Protein AF-A0A965PMF2-F1 (afdb_monomer)

Nearest PDB structures (foldseek):
  1psw-assembly1_A  TM=6.676E-01  e=1.270E-12  Escherichia coli
  4rap-assembly1_A  TM=6.540E-01  e=1.699E-08  Escherichia coli ETEC H10407
  2h1f-assembly1_A  TM=6.304E-01  e=5.209E-07  Escherichia coli O6
  3c4q-assembly2_B  TM=4.630E-01  e=3.870E-05  Corynebacterium glutamicum
  8fo1-assembly1_A  TM=3.474E-01  e=6.568E-03  Cryptococcus neoformans H99

Mean predicted aligned error: 16.76 Å

pLDDT: mean 76.86, std 22.53, range [20.44, 98.88]

Secondary structure (DSSP, 8-state):
--------TT-----SSS----------GGG--TT--SS--S-TTT--B--TTTTTTSEEEEE--S-HHHHHHHHHHHHHHHHHSSSEEEEEE-HHHHGGGTTSS-EEEESSPPHHHHHH-SEEEEHHHHHHS-BTTB-TTTSSS-HHHHHHHHTTS--SS----GGGSS------GGGGHHHHHTT--SPPSSEEEEE---SSTTTSPPHHHHHHHHHHHHHHSTT-EEEEEE--TT-------TTEEEEET--SSGGGGHHHHHTSS-EEEETTHHHHHHHHHT--EEEE-SSS-GGGT-TT-TTEEEE--GGG-TT-S---SSS--HHHHTTSTTPPSS---S-HHHHH--HHHHH-SSSSSS----S------SS----SEEE-TTS-EEEEEEEEETTEEEEEEEETT-PPP-HHHHHHHHHHHHHHHHHTT--B----S-----PPPPHHHHHHHHHHHHHHHHHS----HHHHHHHHHHHHHHHHHHHHHHHHT---HHHHHHHHHHHHHHHHHHHHHHHHHHTT-

Solvent-accessible surface area (backbone atoms only — not comparable to full-atom values): 31517 Å² total; per-residue (Å²): 136,85,82,85,78,89,84,65,97,76,71,70,71,84,64,87,61,95,72,84,85,84,67,72,84,81,68,67,72,91,79,69,58,90,86,71,86,66,80,99,63,93,59,70,88,56,62,36,74,41,38,79,64,63,19,52,78,36,34,31,38,34,38,44,64,68,57,67,33,59,56,40,45,44,31,8,52,50,40,43,43,46,77,65,33,61,30,50,36,39,38,34,16,40,71,94,54,42,70,66,50,55,90,53,79,50,47,75,40,58,54,75,81,54,76,69,54,55,69,71,40,52,14,32,45,59,46,45,44,46,56,74,28,57,55,95,80,38,51,41,32,75,44,91,54,41,35,55,60,43,50,33,38,71,28,60,56,23,58,98,90,41,76,67,62,58,81,42,49,28,28,54,52,72,78,55,86,70,33,50,49,64,41,47,74,69,71,61,52,84,70,74,78,52,30,34,35,40,44,59,59,25,101,44,51,41,42,20,48,53,65,69,60,48,54,51,29,53,52,52,44,42,63,78,36,76,74,39,25,44,33,36,34,43,77,57,99,89,61,86,81,87,68,98,49,98,48,51,43,85,41,56,69,64,67,95,47,76,60,47,45,47,58,60,44,57,70,22,73,32,34,38,25,22,66,31,43,64,48,38,46,25,50,16,55,72,20,36,28,43,32,41,28,28,33,49,56,60,53,38,76,44,71,52,34,94,49,56,46,68,42,68,35,46,86,46,20,91,62,49,58,60,67,60,88,84,56,68,61,64,81,65,51,65,72,22,78,75,50,65,87,75,86,67,60,50,29,60,14,31,66,60,53,48,46,62,64,73,63,57,84,80,84,88,74,91,80,80,76,75,96,67,96,73,85,82,83,90,67,91,70,71,67,51,60,45,73,44,98,87,68,48,48,28,37,46,46,80,41,84,46,101,82,43,35,34,77,46,78,44,38,76,86,74,52,86,78,61,58,84,86,40,44,71,67,52,48,52,53,55,50,55,38,46,71,72,73,40,56,68,53,89,84,60,96,74,82,82,72,88,71,80,70,48,74,68,51,48,53,49,52,52,51,51,49,50,51,51,62,68,61,58,73,74,80,54,70,64,60,58,47,51,53,50,51,53,53,50,53,52,52,51,51,52,52,51,44,61,70,72,69,75,67,57,69,70,58,55,50,53,49,53,55,50,50,68,57,49,49,60,55,54,51,52,59,52,53,66,65,56,75,77,116

Sequence (533 aa):
MKLWTNKTPGTHKIDDNHCWPLVTYVLPDELTGHPFNQDFFPCPHKIKPYYPGRSTGGITAVYRSGALGDAIMATGIVRYLVEKSGGTVDVYAPARNLTLYGGLGARLIPLPAVAEAWEAYDAHVPLDDLFSGKVMGSELGTGPGCFWDRIYKWMGAETDEVKVDPIYKRPTLTVIATDLDELKKQNKWPIPEPYFVYHVNASGPTRSYPVEQGKAAVLALLEEFPTHHAVIVGASPSVDFRLEHKRVVDLFNCTGQFRSLLPVLQGADFVVCPDSAVLHASAGLGTATVSIWGSYAPTDRCQYYPLSFPCYEPSVCPHAPCHPQMGLPQAKCKDAANRTKGTQLNCNAIRAVTAEMIVARDDCGAGQGSDGGAEGVSDLTLPTKIMLRNGRKVECAVEPSDTGYQLRFQAEDGKTLNLNEHAENLLAVCHHLNMVGKKVAIETYHSITPIPMTRAEQARHRSDLNKALLATKPTPWWVRLVMKLAVWAAVIGIIADAIIGDTPWYKAVAYIATILIIVPFLVLEMQEKDGGK

Foldseek 3Di:
DDDDDDDDPPPDPPPPDPADDPCDADDPCVQDDPPPPDDDDRCPVLAAAAAAAQAQQHEEEEEDEDDLQLLQQCQLVLLCCQVGNNYAYEYEYAPLSQCQNPPSRHHYDYDDDDPVRSNRGSHYHHSVCQQQHCDVNNCLNQDDFANVQSSCVSNNVDDPPHDDDLSSSAGAGDQDPCLQVLCVVVVNPDQDPDEEEEEQQASFQQFGQDLVQSLVLQVLQCVLVVRYAYEYEYEDPPDDNDHDDPRYRYCYNPDPGPSNCLVVLLNYQEYEETSHNSVRSNLNSVHQYEYFGALADCRHRCVSSPRYHYDWQCVQAPCPNVRDPDADPQVRLVRGNQHDPDDDRYGPRSNPRHSCNSSPQDDRPDPDDDPDDDPDDPDPDDPLWDQAPVRWIWGWDWDADPVFIEIDIATPVRDDDDCVSRVVVVVVVCVVCVSVVGDYDPDDPDDPDPDPQDPVRVVVVVVVVVVVVVVPDPDPVVVVVVVVVVVVVVVVVVVVVVVVPPDPVVVVVVVVVVCVVVVVVVVVVVVVVVVPD

Structure (mmCIF, N/CA/C/O backbone):
data_AF-A0A965PMF2-F1
#
_entry.id   AF-A0A965PMF2-F1
#
loop_
_atom_site.group_PDB
_atom_site.id
_atom_site.type_symbol
_atom_site.label_atom_id
_atom_site.label_alt_id
_atom_site.label_comp_id
_atom_site.label_asym_id
_atom_site.label_entity_id
_atom_site.label_seq_id
_atom_site.pdbx_PDB_ins_code
_atom_site.Cartn_x
_atom_site.Cartn_y
_atom_site.Cartn_z
_atom_site.occupancy
_atom_site.B_iso_or_equiv
_atom_site.auth_seq_id
_atom_site.auth_comp_id
_atom_site.auth_asym_id
_atom_site.auth_atom_id
_atom_site.pdbx_PDB_model_num
ATOM 1 N N . MET A 1 1 ? 20.890 28.843 -15.896 1.00 25.38 1 MET A N 1
ATOM 2 C CA . MET A 1 1 ? 19.649 28.091 -15.611 1.00 25.38 1 MET A CA 1
ATOM 3 C C . MET A 1 1 ? 18.554 29.095 -15.276 1.00 25.38 1 MET A C 1
ATOM 5 O O . MET A 1 1 ? 18.656 29.739 -14.242 1.00 25.38 1 MET A O 1
ATOM 9 N N . LYS A 1 2 ? 17.575 29.323 -16.161 1.00 20.44 2 LYS A N 1
ATOM 10 C CA . LYS A 1 2 ? 16.395 30.138 -15.827 1.00 20.44 2 LYS A CA 1
ATOM 11 C C . LYS A 1 2 ? 15.321 29.192 -15.293 1.00 20.44 2 LYS A C 1
ATOM 13 O O . LYS A 1 2 ? 14.798 28.391 -16.054 1.00 20.44 2 LYS A O 1
ATOM 18 N N . LEU A 1 3 ? 15.036 29.268 -13.995 1.00 23.16 3 LEU A N 1
ATOM 19 C CA . LEU A 1 3 ? 13.842 28.656 -13.412 1.00 23.16 3 LEU A CA 1
ATOM 20 C C . LEU A 1 3 ? 12.630 29.454 -13.897 1.00 23.16 3 LEU A C 1
ATOM 22 O O . LEU A 1 3 ? 12.543 30.660 -13.658 1.00 23.16 3 LEU A O 1
ATOM 26 N N . TRP A 1 4 ? 11.735 28.798 -14.627 1.00 24.92 4 TRP A N 1
ATOM 27 C CA . TRP A 1 4 ? 10.509 29.420 -15.110 1.00 24.92 4 TRP A CA 1
ATOM 28 C C . TRP A 1 4 ? 9.508 29.541 -13.955 1.00 24.92 4 TRP A C 1
ATOM 30 O O . TRP A 1 4 ? 9.276 28.585 -13.220 1.00 24.92 4 TRP A O 1
ATOM 40 N N . THR A 1 5 ? 8.940 30.731 -13.769 1.00 29.98 5 THR A N 1
ATOM 41 C CA . THR A 1 5 ? 7.885 31.006 -12.783 1.00 29.98 5 THR A CA 1
ATOM 42 C C . THR A 1 5 ? 6.568 31.159 -13.535 1.00 29.98 5 THR A C 1
ATOM 44 O O . THR A 1 5 ? 6.423 32.083 -14.334 1.00 29.98 5 THR A O 1
ATOM 47 N N . ASN A 1 6 ? 5.625 30.244 -13.299 1.00 30.55 6 ASN A N 1
ATOM 48 C CA . ASN A 1 6 ? 4.298 30.258 -13.916 1.00 30.55 6 ASN A CA 1
ATOM 49 C C . ASN A 1 6 ? 3.517 31.519 -13.479 1.00 30.55 6 ASN A C 1
ATOM 51 O O . ASN A 1 6 ? 3.445 31.819 -12.287 1.00 30.55 6 ASN A O 1
ATOM 55 N N . LYS A 1 7 ? 2.959 32.268 -14.443 1.00 28.98 7 LYS A N 1
ATOM 56 C CA . LYS A 1 7 ? 2.196 33.518 -14.238 1.00 28.98 7 LYS A CA 1
ATOM 57 C C . LYS A 1 7 ? 0.720 33.404 -14.655 1.00 28.98 7 LYS A C 1
ATOM 59 O O . LYS A 1 7 ? 0.125 34.395 -15.072 1.00 28.98 7 LYS A O 1
ATOM 64 N N . THR A 1 8 ? 0.110 32.226 -14.540 1.00 29.25 8 THR A N 1
ATOM 65 C CA . THR A 1 8 ? -1.311 32.048 -14.884 1.00 29.25 8 THR A CA 1
ATOM 66 C C . THR A 1 8 ? -2.223 32.356 -13.683 1.00 29.25 8 THR A C 1
ATOM 68 O O . THR A 1 8 ? -2.057 31.748 -12.621 1.00 29.25 8 THR A O 1
ATOM 71 N N . PRO A 1 9 ? -3.215 33.261 -13.804 1.00 30.72 9 PRO A N 1
ATOM 72 C CA . PRO A 1 9 ? -4.233 33.470 -12.779 1.00 30.72 9 PRO A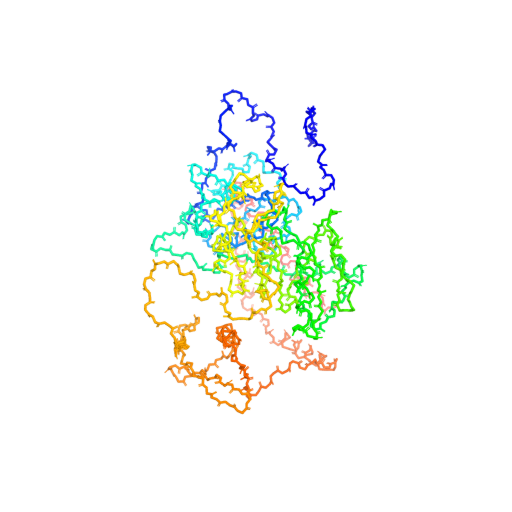 CA 1
ATOM 73 C C . PRO A 1 9 ? -5.228 32.302 -12.828 1.00 30.72 9 PRO A C 1
ATOM 75 O O . PRO A 1 9 ? -6.190 32.322 -13.587 1.00 30.72 9 PRO A O 1
ATOM 78 N N . GLY A 1 10 ? -4.961 31.242 -12.066 1.00 31.39 10 GLY A N 1
ATOM 79 C CA . GLY A 1 10 ? -5.824 30.055 -12.033 1.00 31.39 10 GLY A CA 1
ATOM 80 C C . GLY A 1 10 ? -5.161 28.791 -11.493 1.00 31.39 10 GLY A C 1
ATOM 81 O O . GLY A 1 10 ? -5.856 27.892 -11.028 1.00 31.39 10 GLY A O 1
ATOM 82 N N . THR A 1 11 ? -3.828 28.727 -11.450 1.00 30.61 11 THR A N 1
ATOM 83 C CA . THR A 1 11 ? -3.147 27.763 -10.581 1.00 30.61 11 THR A CA 1
ATOM 84 C C . THR A 1 11 ? -3.356 28.210 -9.146 1.00 30.61 11 THR A C 1
ATOM 86 O O . THR A 1 11 ? -2.705 29.141 -8.665 1.00 30.61 11 THR A O 1
ATOM 89 N N . HIS A 1 12 ? -4.297 27.555 -8.468 1.00 26.09 12 HIS A N 1
ATOM 90 C CA . HIS A 1 12 ? -4.311 27.512 -7.016 1.00 26.09 12 HIS A CA 1
ATOM 91 C C . HIS A 1 12 ? -2.875 27.267 -6.548 1.00 26.09 12 HIS A C 1
ATOM 93 O O . HIS A 1 12 ? -2.172 26.441 -7.139 1.00 26.09 12 HIS A O 1
ATOM 99 N N . LYS A 1 13 ? -2.434 28.046 -5.550 1.00 27.23 13 LYS A N 1
ATOM 100 C CA . LYS A 1 13 ? -1.220 27.783 -4.770 1.00 27.23 13 LYS A CA 1
ATOM 101 C C . LYS A 1 13 ? -0.963 26.279 -4.749 1.00 27.23 13 LYS A C 1
ATOM 103 O O . LYS A 1 13 ? -1.882 25.534 -4.413 1.00 27.23 13 LYS A O 1
ATOM 108 N N . ILE A 1 14 ? 0.258 25.871 -5.095 1.00 33.06 14 ILE A N 1
ATOM 109 C CA . ILE A 1 14 ? 0.805 24.585 -4.660 1.00 33.06 14 ILE A CA 1
ATOM 110 C C . ILE A 1 14 ? 0.482 24.529 -3.170 1.00 33.06 14 ILE A C 1
ATOM 112 O O . ILE A 1 14 ? 0.984 25.349 -2.404 1.00 33.06 14 ILE A O 1
ATOM 116 N N . ASP A 1 15 ? -0.517 23.724 -2.829 1.00 30.36 15 ASP A N 1
ATOM 117 C CA . ASP A 1 15 ? -1.090 23.705 -1.500 1.00 30.36 15 ASP A CA 1
ATOM 118 C C . ASP A 1 15 ? 0.005 23.184 -0.576 1.00 30.36 15 ASP A C 1
ATOM 120 O O . ASP A 1 15 ? 0.466 22.051 -0.717 1.00 30.36 15 ASP A O 1
ATOM 124 N N . ASP A 1 16 ? 0.456 24.034 0.344 1.00 34.34 16 ASP A N 1
ATOM 125 C CA . ASP A 1 16 ? 1.359 23.637 1.420 1.00 34.34 16 ASP A CA 1
ATOM 126 C C . ASP A 1 16 ? 0.702 22.564 2.321 1.00 34.34 16 ASP A C 1
ATOM 128 O O . ASP A 1 16 ? 1.378 21.931 3.136 1.00 34.34 16 ASP A O 1
ATOM 132 N N . ASN A 1 17 ? -0.600 22.285 2.160 1.00 29.33 17 ASN A N 1
ATOM 133 C CA . ASN A 1 17 ? -1.272 21.181 2.828 1.00 29.33 17 ASN A CA 1
ATOM 134 C C . ASN A 1 17 ? -1.063 19.857 2.087 1.00 29.33 17 ASN A C 1
ATOM 136 O O . ASN A 1 17 ? -1.539 19.611 0.984 1.00 29.33 17 ASN A O 1
ATOM 140 N N . HIS A 1 18 ? -0.363 18.967 2.782 1.00 38.09 18 HIS A N 1
ATOM 141 C CA . HIS A 1 18 ? 0.142 17.663 2.373 1.00 38.09 18 HIS A CA 1
ATOM 142 C C . HIS A 1 18 ? -0.937 16.594 2.088 1.00 38.09 18 HIS A C 1
ATOM 144 O O . HIS A 1 18 ? -0.772 15.433 2.458 1.00 38.09 18 HIS A O 1
ATOM 150 N 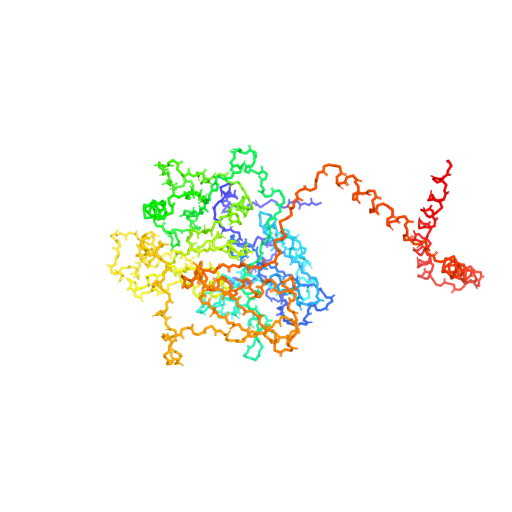N . CYS A 1 19 ? -2.057 16.924 1.453 1.00 29.80 19 CYS A N 1
ATOM 151 C CA . CYS A 1 19 ? -3.117 15.973 1.130 1.00 29.80 19 CYS A CA 1
ATOM 152 C C . CYS A 1 19 ? -3.778 16.385 -0.191 1.00 29.80 19 CYS A C 1
ATOM 154 O O . CYS A 1 19 ? -4.299 17.485 -0.267 1.00 29.80 19 CYS A O 1
ATOM 156 N N . TRP A 1 20 ? -3.807 15.462 -1.162 1.00 29.20 20 TRP A N 1
ATOM 157 C CA . TRP A 1 20 ? -4.475 15.484 -2.484 1.00 29.20 20 TRP A CA 1
ATOM 158 C C . TRP A 1 20 ? -3.566 15.648 -3.726 1.00 29.20 20 TRP A C 1
ATOM 160 O O . TRP A 1 20 ? -2.804 16.607 -3.826 1.00 29.20 20 TRP A O 1
ATOM 170 N N . PRO A 1 21 ? -3.632 14.712 -4.705 1.00 33.81 21 PRO A N 1
ATOM 171 C CA . PRO A 1 21 ? -2.846 14.768 -5.929 1.00 33.81 21 PRO A CA 1
ATOM 172 C C . PRO A 1 21 ? -3.662 15.408 -7.061 1.00 33.81 21 PRO A C 1
ATOM 174 O O . PRO A 1 21 ? -4.440 14.741 -7.734 1.00 33.81 21 PRO A O 1
ATOM 177 N N . LEU A 1 22 ? -3.440 16.692 -7.318 1.00 30.48 22 LEU A N 1
ATOM 178 C CA . LEU A 1 22 ? -3.628 17.265 -8.652 1.00 30.48 22 LEU A CA 1
ATOM 179 C C . LEU A 1 22 ? -2.273 17.790 -9.112 1.00 30.48 22 LEU A C 1
ATOM 181 O O . LEU A 1 22 ? -2.001 18.984 -9.100 1.00 30.48 22 LEU A O 1
ATOM 185 N N . VAL A 1 23 ? -1.393 16.857 -9.466 1.00 33.03 23 VAL A N 1
ATOM 186 C CA . VAL A 1 23 ? -0.224 17.168 -10.288 1.00 33.03 23 VAL A CA 1
ATOM 187 C C . VAL A 1 23 ? -0.360 16.333 -11.550 1.00 33.03 23 VAL A C 1
ATOM 189 O O . VAL A 1 23 ? 0.311 15.325 -11.738 1.00 33.03 23 VAL A O 1
ATOM 192 N N . THR A 1 24 ? -1.305 16.733 -12.398 1.00 33.06 24 THR A N 1
ATOM 193 C CA . THR A 1 24 ? -1.163 16.531 -13.837 1.00 33.06 24 THR A CA 1
ATOM 194 C C . THR A 1 24 ? 0.211 17.075 -14.217 1.00 33.06 24 THR A C 1
ATOM 196 O O . THR A 1 24 ? 0.598 18.150 -13.757 1.00 33.06 24 THR A O 1
ATOM 199 N N . TYR A 1 25 ? 0.969 16.300 -14.987 1.00 35.31 25 TYR A N 1
ATOM 200 C CA . TYR A 1 25 ? 2.242 16.693 -15.578 1.00 35.31 25 TYR A CA 1
ATOM 201 C C . TYR A 1 25 ? 2.225 18.176 -15.982 1.00 35.31 25 TYR A C 1
ATOM 203 O O . TYR A 1 25 ? 1.497 18.555 -16.896 1.00 35.31 25 TYR A O 1
ATOM 211 N N . VAL A 1 26 ? 2.996 19.028 -15.296 1.00 36.56 26 VAL A N 1
ATOM 212 C CA . VAL A 1 26 ? 3.224 20.394 -15.780 1.00 36.56 26 VAL A CA 1
ATOM 213 C C . VAL A 1 26 ? 4.217 20.270 -16.926 1.00 36.56 26 VAL A C 1
ATOM 215 O O . VAL A 1 26 ? 5.411 20.064 -16.709 1.00 36.56 26 VAL A O 1
ATOM 218 N N . LEU A 1 27 ? 3.692 20.320 -18.145 1.00 38.25 27 LEU A N 1
ATOM 219 C CA . LEU A 1 27 ? 4.481 20.518 -19.353 1.00 38.25 27 LEU A CA 1
ATOM 220 C C . LEU A 1 27 ? 4.807 22.011 -19.485 1.00 38.25 27 LEU A C 1
ATOM 222 O O . LEU A 1 27 ? 4.015 22.842 -19.038 1.00 38.25 27 LEU A O 1
ATOM 226 N N . PRO A 1 28 ? 5.932 22.372 -20.115 1.00 35.25 28 PRO A N 1
ATOM 227 C CA . PRO A 1 28 ? 6.140 23.729 -20.604 1.00 35.25 28 PRO A CA 1
ATOM 228 C C . PRO A 1 28 ? 5.024 24.109 -21.592 1.00 35.25 28 PRO A C 1
ATOM 230 O O . PRO A 1 28 ? 4.673 23.303 -22.458 1.00 35.25 28 PRO A O 1
ATOM 233 N N . ASP A 1 29 ? 4.506 25.339 -21.500 1.00 34.34 29 ASP A N 1
ATOM 234 C CA . ASP A 1 29 ? 3.430 25.885 -22.360 1.00 34.34 29 ASP A CA 1
ATOM 235 C C . ASP A 1 29 ? 3.741 25.786 -23.871 1.00 34.34 29 ASP A C 1
ATOM 237 O O . ASP A 1 29 ? 2.856 25.848 -24.723 1.00 34.34 29 ASP A O 1
ATOM 241 N N . GLU A 1 30 ? 5.011 25.579 -24.215 1.00 36.72 30 GLU A N 1
ATOM 242 C CA . GLU A 1 30 ? 5.537 25.381 -25.568 1.00 36.72 30 GLU A CA 1
ATOM 243 C C . GLU A 1 30 ? 4.974 24.128 -26.275 1.00 36.72 30 GLU A C 1
ATOM 245 O O . GLU A 1 30 ? 5.097 24.008 -27.493 1.00 36.72 30 GLU A O 1
ATOM 250 N N . LEU A 1 31 ? 4.346 23.202 -25.536 1.00 37.00 31 LEU A N 1
ATOM 251 C CA . LEU A 1 31 ? 3.749 21.964 -26.061 1.00 37.00 31 LEU A CA 1
ATOM 252 C C . LEU A 1 31 ? 2.210 21.970 -26.083 1.00 37.00 31 LEU A C 1
ATOM 254 O O . LEU A 1 31 ? 1.602 20.955 -26.425 1.00 37.00 31 LEU A O 1
ATOM 258 N N . THR A 1 32 ? 1.566 23.097 -25.768 1.00 38.09 32 THR A N 1
ATOM 259 C CA . THR A 1 32 ? 0.102 23.248 -25.814 1.00 38.09 32 THR A CA 1
ATOM 260 C C . THR A 1 32 ? -0.296 24.378 -26.761 1.00 38.09 32 THR A C 1
ATOM 262 O O . THR A 1 32 ? -0.434 25.532 -26.365 1.00 38.09 32 THR A O 1
ATOM 265 N N . GLY A 1 33 ? -0.497 24.041 -28.037 1.00 31.92 33 GLY A N 1
ATOM 266 C CA . GLY A 1 33 ? -1.056 24.931 -29.057 1.00 31.92 33 GLY A CA 1
ATOM 267 C C . GLY A 1 33 ? -2.020 24.186 -29.984 1.00 31.92 33 GLY A C 1
ATOM 268 O O . GLY A 1 33 ? -1.914 22.975 -30.162 1.00 31.92 33 GLY A O 1
ATOM 269 N N . HIS A 1 34 ? -2.992 24.889 -30.571 1.00 28.58 34 HIS A N 1
ATOM 270 C CA . HIS A 1 34 ? -3.931 24.312 -31.547 1.00 28.58 34 HIS A CA 1
ATOM 271 C C . HIS A 1 34 ? -3.142 23.641 -32.700 1.00 28.58 34 HIS A C 1
ATOM 273 O O . HIS A 1 34 ? -2.236 24.286 -33.233 1.00 28.58 34 HIS A O 1
ATOM 279 N N . PRO A 1 35 ? -3.439 22.379 -33.088 1.00 37.94 35 PRO A N 1
ATOM 280 C CA . PRO A 1 35 ? -4.741 21.712 -33.014 1.00 37.94 35 PRO A CA 1
ATOM 281 C C . PRO A 1 35 ? -4.932 20.685 -31.880 1.00 37.94 35 PRO A C 1
ATOM 283 O O . PRO A 1 35 ? -5.839 19.865 -31.971 1.00 37.94 35 PRO A O 1
ATOM 286 N N . PHE A 1 36 ? -4.154 20.722 -30.795 1.00 41.38 36 PHE A N 1
ATOM 287 C CA . PHE A 1 36 ? -4.206 19.703 -29.726 1.00 41.38 36 PHE A CA 1
ATOM 288 C C . PHE A 1 36 ? -5.341 19.876 -28.692 1.00 41.38 36 PHE A C 1
ATOM 290 O O . PHE A 1 36 ? -5.173 19.577 -27.515 1.00 41.38 36 PHE A O 1
ATOM 297 N N . ASN A 1 37 ? -6.519 20.336 -29.124 1.00 39.06 37 ASN A N 1
ATOM 298 C CA . ASN A 1 37 ? -7.695 20.538 -28.263 1.00 39.06 37 ASN A CA 1
ATOM 299 C C . ASN A 1 37 ? -8.608 19.302 -28.128 1.00 39.06 37 ASN A C 1
ATOM 301 O O . ASN A 1 37 ? -9.763 19.444 -27.729 1.00 39.06 37 ASN A O 1
ATOM 305 N N . GLN A 1 38 ? -8.130 18.097 -28.452 1.00 36.19 38 GLN A N 1
ATOM 306 C CA . GLN A 1 38 ? -8.878 16.850 -28.260 1.00 36.19 38 GLN A CA 1
ATOM 307 C C . GLN A 1 38 ? -7.915 15.723 -27.846 1.00 36.19 38 GLN A C 1
ATOM 309 O O . GLN A 1 38 ? -6.892 15.517 -28.490 1.00 36.19 38 GLN A O 1
ATOM 314 N N . ASP A 1 39 ? -8.272 15.041 -26.757 1.00 35.09 39 ASP A N 1
ATOM 315 C CA . ASP A 1 39 ? -7.674 13.829 -26.178 1.00 35.09 39 ASP A CA 1
ATOM 316 C C . ASP A 1 39 ? -6.274 13.943 -25.533 1.00 35.09 39 ASP A C 1
ATOM 318 O O . ASP A 1 39 ? -5.227 14.058 -26.165 1.00 35.09 39 ASP A O 1
ATOM 322 N N . PHE A 1 40 ? -6.289 13.876 -24.197 1.00 35.19 40 PHE A N 1
ATOM 323 C CA . PHE A 1 40 ? -5.156 13.962 -23.277 1.00 35.19 40 PHE A CA 1
ATOM 324 C C . PHE A 1 40 ? -4.104 12.865 -23.515 1.00 35.19 40 PHE A C 1
ATOM 326 O O . PHE A 1 40 ? -4.178 11.791 -22.928 1.00 35.19 40 PHE A O 1
ATOM 333 N N . PHE A 1 41 ? -3.078 13.173 -24.306 1.00 36.75 41 PHE A N 1
ATOM 334 C CA . PHE A 1 41 ? -1.753 12.552 -24.222 1.00 36.75 41 PHE A CA 1
ATOM 335 C C . PHE A 1 41 ? -0.687 13.579 -24.620 1.00 36.75 41 PHE A C 1
ATOM 337 O O . PHE A 1 41 ? -0.692 14.053 -25.758 1.00 36.75 41 PHE A O 1
ATOM 344 N N . PRO A 1 42 ? 0.278 13.909 -23.749 1.00 41.38 42 PRO A N 1
ATOM 345 C CA . PRO A 1 42 ? 1.395 14.744 -24.145 1.00 41.38 42 PRO A CA 1
ATOM 346 C C . PRO A 1 42 ? 2.564 13.865 -24.608 1.00 41.38 42 PRO A C 1
ATOM 348 O O . PRO A 1 42 ? 3.194 13.170 -23.821 1.00 41.38 42 PRO A O 1
ATOM 351 N N . CYS A 1 43 ? 2.842 13.899 -25.913 1.00 47.19 43 CYS A N 1
ATOM 352 C CA . CYS A 1 43 ? 3.841 13.093 -26.642 1.00 47.19 43 CYS A CA 1
ATOM 353 C C . CYS A 1 43 ? 3.578 11.573 -26.810 1.00 47.19 43 CYS A C 1
ATOM 355 O O . CYS A 1 43 ? 4.514 10.779 -26.688 1.00 47.19 43 CYS A O 1
ATOM 357 N N . PRO A 1 44 ? 2.379 11.130 -27.243 1.00 50.91 44 PRO A N 1
ATOM 358 C CA . PRO A 1 44 ? 2.137 9.716 -27.557 1.00 50.91 44 PRO A CA 1
ATOM 359 C C . PRO A 1 44 ? 3.067 9.174 -28.660 1.00 50.91 44 PRO A C 1
ATOM 361 O O . PRO A 1 44 ? 3.361 7.985 -28.684 1.00 50.91 44 PRO A O 1
ATOM 364 N N . HIS A 1 45 ? 3.604 10.038 -29.531 1.00 52.66 45 HIS A N 1
ATOM 365 C CA . HIS A 1 45 ? 4.547 9.648 -30.586 1.00 52.66 45 HIS A CA 1
ATOM 366 C C . HIS A 1 45 ? 5.972 9.333 -30.090 1.00 52.66 45 HIS A C 1
ATOM 368 O O . HIS A 1 45 ? 6.746 8.749 -30.844 1.00 52.66 45 HIS A O 1
ATOM 374 N N . LYS A 1 46 ? 6.341 9.718 -28.856 1.00 66.19 46 LYS A N 1
ATOM 375 C CA . LYS A 1 46 ? 7.686 9.463 -28.296 1.00 66.19 46 LYS A CA 1
ATOM 376 C C . LYS A 1 46 ? 7.722 8.300 -27.312 1.00 66.19 46 LYS A C 1
ATOM 378 O O . LYS A 1 46 ? 8.799 7.784 -27.023 1.00 66.19 46 LYS A O 1
ATOM 383 N N . ILE A 1 47 ? 6.562 7.865 -26.818 1.00 75.31 47 ILE A N 1
ATOM 384 C CA . ILE A 1 47 ? 6.481 6.701 -25.940 1.00 75.31 47 ILE A CA 1
ATOM 385 C C . ILE A 1 47 ? 6.911 5.477 -26.743 1.00 75.31 47 ILE A C 1
ATOM 387 O O . ILE A 1 47 ? 6.318 5.129 -27.761 1.00 75.31 47 ILE A O 1
ATOM 391 N N . LYS A 1 48 ? 7.954 4.811 -26.255 1.00 85.50 48 LYS A N 1
ATOM 392 C CA . LYS A 1 48 ? 8.432 3.519 -26.749 1.00 85.50 48 LYS A CA 1
ATOM 393 C C . LYS A 1 48 ? 7.942 2.444 -25.769 1.00 85.50 48 LYS A C 1
ATOM 395 O O . LYS A 1 48 ? 8.648 2.220 -24.791 1.00 85.50 48 LYS A O 1
ATOM 400 N N . PRO A 1 49 ? 6.764 1.809 -25.947 1.00 86.31 49 PRO A N 1
ATOM 401 C CA . PRO A 1 49 ? 6.222 0.888 -24.945 1.00 86.31 49 PRO A CA 1
ATOM 402 C C . PRO A 1 49 ? 7.191 -0.254 -24.662 1.00 86.31 49 PRO A C 1
ATOM 404 O O . PRO A 1 49 ? 7.778 -0.813 -25.597 1.00 86.31 49 PRO A O 1
ATOM 407 N N . TYR A 1 50 ? 7.371 -0.579 -23.385 1.00 89.56 50 TYR A N 1
ATOM 408 C CA . TYR A 1 50 ? 8.192 -1.712 -22.979 1.00 89.56 50 TYR A CA 1
ATOM 409 C C . TYR A 1 50 ? 7.620 -3.043 -23.487 1.00 89.56 50 TYR A C 1
ATOM 411 O O . TYR A 1 50 ? 6.410 -3.253 -23.465 1.00 89.56 50 TYR A O 1
ATOM 419 N N . TYR A 1 51 ? 8.521 -3.945 -23.876 1.00 89.69 51 TYR A N 1
ATOM 420 C CA . TYR A 1 51 ? 8.288 -5.385 -23.962 1.00 89.69 51 TYR A CA 1
ATOM 421 C C . TYR A 1 51 ? 9.585 -6.144 -23.644 1.00 89.69 51 TYR A C 1
ATOM 423 O O . TYR A 1 51 ? 10.666 -5.555 -23.787 1.00 89.69 51 TYR A O 1
ATOM 431 N N . PRO A 1 52 ? 9.527 -7.416 -23.194 1.00 92.81 52 PRO A N 1
ATOM 432 C CA . PRO A 1 52 ? 10.725 -8.201 -22.908 1.00 92.81 52 PRO A CA 1
ATOM 433 C C . PRO A 1 52 ? 11.726 -8.174 -24.071 1.00 92.81 52 PRO A C 1
ATOM 435 O O . PRO A 1 52 ? 11.379 -8.480 -25.208 1.00 92.81 52 PRO A O 1
ATOM 438 N N . GLY A 1 53 ? 12.969 -7.779 -23.788 1.00 90.75 53 GLY A N 1
ATOM 439 C CA . GLY A 1 53 ? 14.041 -7.659 -24.782 1.00 90.75 53 GLY A CA 1
ATOM 440 C C . GLY A 1 53 ? 14.210 -6.270 -25.412 1.00 90.75 53 GLY A C 1
ATOM 441 O O . GLY A 1 53 ? 15.275 -5.990 -25.955 1.00 90.75 53 GLY A O 1
ATOM 442 N N . ARG A 1 54 ? 13.226 -5.360 -25.305 1.00 89.50 54 ARG A N 1
ATOM 443 C CA . ARG A 1 54 ? 13.306 -4.024 -25.934 1.00 89.50 54 ARG A CA 1
ATOM 444 C C . ARG A 1 54 ? 14.482 -3.186 -25.431 1.00 89.50 54 ARG A C 1
ATOM 446 O O . ARG A 1 54 ? 15.102 -2.473 -26.210 1.00 89.50 54 ARG A O 1
ATOM 453 N N . SER A 1 55 ? 14.748 -3.235 -24.130 1.00 89.50 55 SER A N 1
ATOM 454 C CA . SER A 1 55 ? 15.753 -2.404 -23.457 1.00 89.50 55 SER A CA 1
ATOM 455 C C . SER A 1 55 ? 16.973 -3.204 -22.998 1.00 89.50 55 SER A C 1
ATOM 457 O O . SER A 1 55 ? 17.645 -2.795 -22.053 1.00 89.50 55 SER A O 1
ATOM 459 N N . THR A 1 56 ? 17.244 -4.372 -23.585 1.00 94.00 56 THR A N 1
ATOM 460 C CA . THR A 1 56 ? 18.417 -5.171 -23.209 1.00 94.00 56 THR A CA 1
ATOM 461 C C . THR A 1 56 ? 19.696 -4.412 -23.559 1.00 94.00 56 THR A C 1
ATOM 463 O O . THR A 1 56 ? 19.901 -4.030 -24.707 1.00 94.00 56 THR A O 1
ATOM 466 N N . GLY A 1 57 ? 20.541 -4.152 -22.557 1.00 91.94 57 GLY A N 1
ATOM 467 C CA . GLY A 1 57 ? 21.708 -3.270 -22.682 1.00 91.94 57 GLY A CA 1
ATOM 468 C C . GLY A 1 57 ? 21.385 -1.769 -22.754 1.00 91.94 57 GLY A C 1
ATOM 469 O O . GLY A 1 57 ? 22.310 -0.964 -22.825 1.00 91.94 57 GLY A O 1
ATOM 470 N N . GLY A 1 58 ? 20.104 -1.397 -22.715 1.00 95.00 58 GLY A N 1
ATOM 471 C CA . GLY A 1 58 ? 19.605 -0.026 -22.792 1.00 95.00 58 GLY A CA 1
ATOM 472 C C . GLY A 1 58 ? 19.023 0.486 -21.471 1.00 95.00 58 GLY A C 1
ATOM 473 O O . GLY A 1 58 ? 19.371 0.009 -20.383 1.00 95.00 58 GLY A O 1
ATOM 474 N N . ILE A 1 59 ? 18.119 1.464 -21.561 1.00 96.06 59 ILE A N 1
ATOM 475 C CA . ILE A 1 59 ? 17.474 2.101 -20.406 1.00 96.06 59 ILE A CA 1
ATOM 476 C C . ILE A 1 59 ? 15.947 2.109 -20.552 1.00 96.06 59 ILE A C 1
ATOM 478 O O . ILE A 1 59 ? 15.399 2.570 -21.557 1.00 96.06 59 ILE A O 1
ATOM 482 N N . THR A 1 60 ? 15.254 1.631 -19.515 1.00 96.81 60 THR A N 1
ATOM 483 C CA . THR A 1 60 ? 13.796 1.750 -19.372 1.00 96.81 60 THR A CA 1
ATOM 484 C C . THR A 1 60 ? 13.445 2.875 -18.407 1.00 96.81 60 THR A C 1
ATOM 486 O O . THR A 1 60 ? 13.910 2.868 -17.268 1.00 96.81 60 THR A O 1
ATOM 489 N N . ALA A 1 61 ? 12.568 3.789 -18.818 1.00 95.44 61 ALA A N 1
ATOM 490 C CA . ALA A 1 61 ? 11.993 4.793 -17.931 1.00 95.44 61 ALA A CA 1
ATOM 491 C C . ALA A 1 61 ? 10.604 4.392 -17.425 1.00 95.44 61 ALA A C 1
ATOM 493 O O . ALA A 1 61 ? 9.724 3.992 -18.189 1.00 95.44 61 ALA A O 1
ATOM 494 N N . VAL A 1 62 ? 10.396 4.546 -16.121 1.00 95.00 62 VAL A N 1
ATOM 495 C CA . VAL A 1 62 ? 9.130 4.324 -15.421 1.00 95.00 62 VAL A CA 1
ATOM 496 C C . VAL A 1 62 ? 8.627 5.661 -14.894 1.00 95.00 62 VAL A C 1
ATOM 498 O O . VAL A 1 62 ? 9.374 6.379 -14.236 1.00 95.00 62 VAL A O 1
ATOM 501 N N . TYR A 1 63 ? 7.358 5.988 -15.134 1.00 90.62 63 TYR A N 1
ATOM 502 C CA . TYR A 1 63 ? 6.773 7.277 -14.744 1.00 90.62 63 TYR A CA 1
ATOM 503 C C . TYR A 1 63 ? 5.639 7.079 -13.746 1.00 90.62 63 TYR A C 1
ATOM 505 O O . TYR A 1 63 ? 4.657 6.399 -14.051 1.00 90.62 63 TYR A O 1
ATOM 513 N N . ARG A 1 64 ? 5.774 7.664 -12.550 1.00 90.50 64 ARG A N 1
ATOM 514 C CA . ARG A 1 64 ? 4.794 7.520 -11.469 1.00 90.50 64 ARG A CA 1
ATOM 515 C C . ARG A 1 64 ? 4.677 8.782 -10.604 1.00 90.50 64 ARG A C 1
ATOM 517 O O . ARG A 1 64 ? 5.371 8.921 -9.599 1.00 90.50 64 ARG A O 1
ATOM 524 N N . SER A 1 65 ? 3.760 9.677 -10.967 1.00 80.75 65 SER A N 1
ATOM 525 C CA . SER A 1 65 ? 3.424 10.953 -10.312 1.00 80.75 65 SER A CA 1
ATOM 526 C C . SER A 1 65 ? 2.330 10.868 -9.243 1.00 80.75 65 SER A C 1
ATOM 528 O O . SER A 1 65 ? 2.287 11.719 -8.349 1.00 80.75 65 SER A O 1
ATOM 530 N N . GLY A 1 66 ? 1.437 9.877 -9.326 1.00 73.19 66 GLY A N 1
ATOM 531 C CA . GLY A 1 66 ? 0.177 9.935 -8.580 1.00 73.19 66 GLY A CA 1
ATOM 532 C C . GLY A 1 66 ? 0.232 9.496 -7.106 1.00 73.19 66 GLY A C 1
ATOM 533 O O . GLY A 1 66 ? 1.219 9.680 -6.389 1.00 73.19 66 GLY A O 1
ATOM 534 N N . ALA A 1 67 ? -0.889 8.950 -6.622 1.00 84.38 67 ALA A N 1
ATOM 535 C CA . ALA A 1 67 ? -1.113 8.619 -5.217 1.00 84.38 67 ALA A CA 1
ATOM 536 C C . ALA A 1 67 ? -0.057 7.663 -4.631 1.00 84.38 67 ALA A C 1
ATOM 538 O O . ALA A 1 67 ? 0.506 6.814 -5.324 1.00 84.38 67 ALA A O 1
ATOM 539 N N . LEU A 1 68 ? 0.166 7.792 -3.321 1.00 91.12 68 LEU A N 1
ATOM 540 C CA . LEU A 1 68 ? 1.172 7.045 -2.566 1.00 91.12 68 LEU A CA 1
ATOM 541 C C . LEU A 1 68 ? 0.967 5.524 -2.618 1.00 91.12 68 LEU A C 1
ATOM 543 O O . LEU A 1 68 ? 1.935 4.786 -2.759 1.00 91.12 68 LEU A O 1
ATOM 547 N N . GLY A 1 69 ? -0.287 5.063 -2.553 1.00 93.19 69 GLY A N 1
ATOM 548 C CA . GLY A 1 69 ? -0.609 3.638 -2.666 1.00 93.19 69 GLY A CA 1
ATOM 549 C C . GLY A 1 69 ? -0.139 3.046 -3.993 1.00 93.19 69 GLY A C 1
ATOM 550 O O . GLY A 1 69 ? 0.571 2.048 -4.002 1.00 93.19 69 GLY A O 1
ATOM 551 N N . ASP A 1 70 ? -0.435 3.719 -5.101 1.00 91.75 70 ASP A N 1
ATOM 552 C CA . ASP A 1 70 ? 0.012 3.302 -6.431 1.00 91.75 70 ASP A CA 1
ATOM 553 C C . ASP A 1 70 ? 1.538 3.371 -6.581 1.00 91.75 70 ASP A C 1
ATOM 555 O O . ASP A 1 70 ? 2.128 2.529 -7.248 1.00 91.75 70 ASP A O 1
ATOM 559 N N . ALA A 1 71 ? 2.201 4.354 -5.956 1.00 94.50 71 ALA A N 1
ATOM 560 C CA . ALA A 1 71 ? 3.663 4.430 -5.951 1.00 94.50 71 ALA A CA 1
ATOM 561 C C . ALA A 1 71 ? 4.295 3.230 -5.224 1.00 94.50 71 ALA A C 1
ATOM 563 O O . ALA A 1 71 ? 5.295 2.686 -5.679 1.00 94.50 71 ALA A O 1
ATOM 564 N N . ILE A 1 72 ? 3.682 2.771 -4.130 1.00 97.31 72 ILE A N 1
ATOM 565 C CA . ILE A 1 72 ? 4.107 1.549 -3.437 1.00 97.31 72 ILE A CA 1
ATOM 566 C C . ILE A 1 72 ? 3.817 0.323 -4.302 1.00 97.31 72 ILE A C 1
ATOM 568 O O . ILE A 1 72 ? 4.677 -0.537 -4.450 1.00 97.31 72 ILE A O 1
ATOM 572 N N . MET A 1 73 ? 2.649 0.246 -4.933 1.00 96.62 73 MET A N 1
ATOM 573 C CA . MET A 1 73 ? 2.309 -0.846 -5.847 1.00 96.62 73 MET A CA 1
ATOM 574 C C . MET A 1 73 ? 3.262 -0.954 -7.046 1.00 96.62 73 MET A C 1
ATOM 576 O O . MET A 1 73 ? 3.660 -2.056 -7.429 1.00 96.62 73 MET A O 1
ATOM 580 N N . ALA A 1 74 ? 3.694 0.187 -7.586 1.00 96.75 74 ALA A N 1
ATOM 581 C CA . ALA A 1 74 ? 4.657 0.272 -8.677 1.00 96.75 74 ALA A CA 1
ATOM 582 C C . ALA A 1 74 ? 6.011 -0.379 -8.349 1.00 96.75 74 ALA A C 1
ATOM 584 O O . ALA A 1 74 ? 6.701 -0.820 -9.266 1.00 96.75 74 ALA A O 1
ATOM 585 N N . THR A 1 75 ? 6.386 -0.499 -7.069 1.00 97.81 75 THR A N 1
ATOM 586 C CA . THR A 1 75 ? 7.650 -1.143 -6.665 1.00 97.81 75 THR A CA 1
ATOM 587 C C . THR A 1 75 ? 7.764 -2.590 -7.153 1.00 97.81 75 THR A C 1
ATOM 589 O O . THR A 1 75 ? 8.859 -3.009 -7.519 1.00 97.81 75 THR A O 1
ATOM 592 N N . GLY A 1 76 ? 6.650 -3.329 -7.254 1.00 97.50 76 GLY A N 1
ATOM 593 C CA . GLY A 1 76 ? 6.642 -4.687 -7.812 1.00 97.50 76 GLY A CA 1
ATOM 594 C C . GLY A 1 76 ? 7.024 -4.724 -9.296 1.00 97.50 76 GLY A C 1
ATOM 595 O O . GLY A 1 76 ? 7.830 -5.553 -9.715 1.00 97.50 76 GLY A O 1
ATOM 596 N N . ILE A 1 77 ? 6.520 -3.759 -10.074 1.00 97.75 77 ILE A N 1
ATOM 597 C CA . ILE A 1 77 ? 6.822 -3.614 -11.507 1.00 97.75 77 ILE A CA 1
ATOM 598 C C . ILE A 1 77 ? 8.260 -3.128 -11.708 1.00 97.75 77 ILE A C 1
ATOM 600 O O . ILE A 1 77 ? 8.980 -3.644 -12.559 1.00 97.75 77 ILE A O 1
ATOM 604 N N . VAL A 1 78 ? 8.713 -2.168 -10.896 1.00 98.06 78 VAL A N 1
ATOM 605 C CA . VAL A 1 78 ? 10.104 -1.688 -10.927 1.00 98.06 78 VAL A CA 1
ATOM 606 C C . VAL A 1 78 ? 11.070 -2.828 -10.617 1.00 98.06 78 VAL A C 1
ATOM 608 O O . VAL A 1 78 ? 12.045 -3.006 -11.342 1.00 98.06 78 VAL A O 1
ATOM 611 N N . ARG A 1 79 ? 10.775 -3.647 -9.600 1.00 97.94 79 ARG A N 1
ATOM 612 C CA . ARG A 1 79 ? 11.566 -4.836 -9.275 1.00 97.94 79 ARG A CA 1
ATOM 613 C C . ARG A 1 79 ? 11.646 -5.804 -10.455 1.00 97.94 79 ARG A C 1
ATOM 615 O O . ARG A 1 79 ? 12.740 -6.245 -10.792 1.00 97.94 79 ARG A O 1
ATOM 622 N N . TYR A 1 80 ? 10.518 -6.097 -11.108 1.00 98.19 80 TYR A N 1
ATOM 623 C CA . TYR A 1 80 ? 10.509 -6.925 -12.316 1.00 98.19 80 TYR A CA 1
ATOM 624 C C . TYR A 1 80 ? 11.439 -6.359 -13.392 1.00 98.19 80 TYR A C 1
ATOM 626 O O . TYR A 1 80 ? 12.276 -7.082 -13.924 1.00 98.19 80 TYR A O 1
ATOM 634 N N . LEU A 1 81 ? 11.332 -5.063 -13.693 1.00 98.12 81 LEU A N 1
ATOM 635 C CA . LEU A 1 81 ? 12.147 -4.426 -14.728 1.00 98.12 81 LEU A CA 1
ATOM 636 C C . LEU A 1 81 ? 13.638 -4.481 -14.391 1.00 98.12 81 LEU A C 1
ATOM 638 O O . LEU A 1 81 ? 14.438 -4.819 -15.262 1.00 98.12 81 LEU A O 1
ATOM 642 N N . VAL A 1 82 ? 14.014 -4.205 -13.142 1.00 97.62 82 VAL A N 1
ATOM 643 C CA . VAL A 1 82 ? 15.416 -4.273 -12.705 1.00 97.62 82 VAL A CA 1
ATOM 644 C C . VAL A 1 82 ? 15.960 -5.696 -12.826 1.00 97.62 82 VAL A C 1
ATOM 646 O O . VAL A 1 82 ? 17.067 -5.892 -13.318 1.00 97.62 82 VAL A O 1
ATOM 649 N N . GLU A 1 83 ? 15.183 -6.702 -12.424 1.00 97.12 83 GLU A N 1
ATOM 650 C CA . GLU A 1 83 ? 15.643 -8.094 -12.420 1.00 97.12 83 GLU A CA 1
ATOM 651 C C . GLU A 1 83 ? 15.551 -8.786 -13.794 1.00 97.12 83 GLU A C 1
ATOM 653 O O . GLU A 1 83 ? 16.252 -9.775 -14.018 1.00 97.12 83 GLU A O 1
ATOM 658 N N . LYS A 1 84 ? 14.678 -8.326 -14.706 1.00 96.75 84 LYS A N 1
ATOM 659 C CA . LYS A 1 84 ? 14.324 -9.062 -15.940 1.00 96.75 84 LYS A CA 1
ATOM 660 C C . LYS A 1 84 ? 14.548 -8.317 -17.252 1.00 96.75 84 LYS A C 1
ATOM 662 O O . LYS A 1 84 ? 14.648 -8.982 -18.278 1.00 96.75 84 LYS A O 1
ATOM 667 N N . SER A 1 85 ? 14.634 -6.985 -17.270 1.00 93.31 85 SER A N 1
ATOM 668 C CA . SER A 1 85 ? 14.738 -6.239 -18.542 1.00 93.31 85 SER A CA 1
ATOM 669 C C . SER A 1 85 ? 16.089 -6.404 -19.255 1.00 93.31 85 SER A C 1
ATOM 671 O O . SER A 1 85 ? 16.185 -6.197 -20.468 1.00 93.31 85 SER A O 1
ATOM 673 N N . GLY A 1 86 ? 17.143 -6.760 -18.511 1.00 91.38 86 GLY A N 1
ATOM 674 C CA . GLY A 1 86 ? 18.517 -6.825 -19.018 1.00 91.38 86 GLY A CA 1
ATOM 675 C C . GLY A 1 86 ? 19.145 -5.455 -19.307 1.00 91.38 86 GLY A C 1
ATOM 676 O O . GLY A 1 86 ? 20.191 -5.399 -19.950 1.00 91.38 86 GLY A O 1
ATOM 677 N N . GLY A 1 87 ? 18.510 -4.362 -18.876 1.00 94.69 87 GLY A N 1
ATOM 678 C CA . GLY A 1 87 ? 19.008 -2.991 -18.983 1.00 94.69 87 GLY A CA 1
ATOM 679 C C . GLY A 1 87 ? 19.001 -2.277 -17.633 1.00 94.69 87 GLY A C 1
ATOM 680 O O . GLY A 1 87 ? 18.802 -2.889 -16.584 1.00 94.69 87 GLY A O 1
ATOM 681 N N . THR A 1 88 ? 19.211 -0.965 -17.661 1.00 97.12 88 THR A N 1
ATOM 682 C CA . THR A 1 88 ? 19.047 -0.112 -16.475 1.00 97.12 88 THR A CA 1
ATOM 683 C C . THR A 1 88 ? 17.627 0.448 -16.401 1.00 97.12 88 THR A C 1
ATOM 685 O O . THR A 1 88 ? 16.928 0.544 -17.413 1.00 97.12 88 THR A O 1
ATOM 688 N N . VAL A 1 89 ? 17.181 0.797 -15.194 1.00 97.88 89 VAL A N 1
ATOM 689 C CA . VAL A 1 89 ? 15.834 1.327 -14.951 1.00 97.88 89 VAL A CA 1
ATOM 690 C C . VAL A 1 89 ? 15.935 2.685 -14.277 1.00 97.88 89 VAL A C 1
ATOM 692 O O . VAL A 1 89 ? 16.548 2.807 -13.215 1.00 97.88 89 VAL A O 1
ATOM 695 N N . ASP A 1 90 ? 15.281 3.677 -14.871 1.00 97.25 90 ASP A N 1
ATOM 696 C CA . ASP A 1 90 ? 15.090 5.006 -14.305 1.00 97.25 90 ASP A CA 1
ATOM 697 C C . ASP A 1 90 ? 13.644 5.162 -13.838 1.00 97.25 90 ASP A C 1
ATOM 699 O O . ASP A 1 90 ? 12.708 4.918 -14.597 1.00 97.25 90 ASP A O 1
ATOM 703 N N . VAL A 1 91 ? 13.444 5.599 -12.597 1.00 96.44 91 VAL A N 1
ATOM 704 C CA . VAL A 1 91 ? 12.116 5.881 -12.045 1.00 96.44 91 VAL A CA 1
ATOM 705 C C . VAL A 1 91 ? 11.950 7.380 -11.866 1.00 96.44 91 VAL A C 1
ATOM 707 O O . VAL A 1 91 ? 12.616 7.996 -11.033 1.00 96.44 91 VAL A O 1
ATOM 710 N N . TYR A 1 92 ? 11.006 7.940 -12.613 1.00 93.06 92 TYR A N 1
ATOM 711 C CA . TYR A 1 92 ? 10.517 9.297 -12.456 1.00 93.06 92 TYR A CA 1
ATOM 712 C C . TYR A 1 92 ? 9.350 9.339 -11.473 1.00 93.06 92 TYR A C 1
ATOM 714 O O . TYR A 1 92 ? 8.269 8.819 -11.757 1.00 93.06 92 TYR A O 1
ATOM 722 N N . ALA A 1 93 ? 9.545 9.996 -10.329 1.00 90.25 93 ALA A N 1
ATOM 723 C CA . ALA A 1 93 ? 8.503 10.170 -9.316 1.00 90.25 93 ALA A CA 1
ATOM 724 C C . ALA A 1 93 ? 8.584 11.549 -8.629 1.00 90.25 93 ALA A C 1
ATOM 726 O O . ALA A 1 93 ? 9.609 12.227 -8.717 1.00 90.25 93 ALA A O 1
ATOM 727 N N . PRO A 1 94 ? 7.534 12.008 -7.919 1.00 87.81 94 PRO A N 1
ATOM 728 C CA . PRO A 1 94 ? 7.610 13.214 -7.107 1.00 87.81 94 PRO A CA 1
ATOM 729 C C . PRO A 1 94 ? 8.705 13.055 -6.055 1.00 87.81 94 PRO A C 1
ATOM 731 O O . PRO A 1 94 ? 8.847 11.971 -5.489 1.00 87.81 94 PRO A O 1
ATOM 734 N N . ALA A 1 95 ? 9.424 14.132 -5.732 1.00 86.56 95 ALA A N 1
ATOM 735 C CA . ALA A 1 95 ? 10.553 14.085 -4.796 1.00 86.56 95 ALA A CA 1
ATOM 736 C C . ALA A 1 95 ? 10.211 13.376 -3.468 1.00 86.56 95 ALA A C 1
ATOM 738 O O . ALA A 1 95 ? 10.979 12.543 -2.992 1.00 86.56 95 ALA A O 1
ATOM 739 N N . ARG A 1 96 ? 9.006 13.621 -2.932 1.00 84.31 96 ARG A N 1
ATOM 740 C CA . ARG A 1 96 ? 8.481 12.979 -1.711 1.00 84.31 96 ARG A CA 1
ATOM 741 C C . ARG A 1 96 ? 8.342 11.449 -1.786 1.00 84.31 96 ARG A C 1
ATOM 743 O O . ARG A 1 96 ? 8.332 10.798 -0.751 1.00 84.31 96 ARG A O 1
ATOM 750 N N . ASN A 1 97 ? 8.215 10.883 -2.987 1.00 90.19 97 ASN A N 1
ATOM 751 C CA . ASN A 1 97 ? 7.995 9.454 -3.217 1.00 90.19 97 ASN A CA 1
ATOM 752 C C . ASN A 1 97 ? 9.271 8.727 -3.668 1.00 90.19 97 ASN A C 1
ATOM 754 O O . ASN A 1 97 ? 9.278 7.500 -3.661 1.00 90.19 97 ASN A O 1
ATOM 758 N N . LEU A 1 98 ? 10.336 9.438 -4.068 1.00 89.75 98 LEU A N 1
ATOM 759 C CA . LEU A 1 98 ? 11.559 8.810 -4.595 1.00 89.75 98 LEU A CA 1
ATOM 760 C C . LEU A 1 98 ? 12.122 7.777 -3.623 1.00 89.75 98 LEU A C 1
ATOM 762 O O . LEU A 1 98 ? 12.471 6.668 -4.013 1.00 89.75 98 LEU A O 1
ATOM 766 N N . THR A 1 99 ? 12.133 8.114 -2.337 1.00 90.81 99 THR A N 1
ATOM 767 C CA . THR A 1 99 ? 12.686 7.252 -1.296 1.00 90.81 99 THR A CA 1
ATOM 768 C C . THR A 1 99 ? 11.957 5.911 -1.173 1.00 90.81 99 THR A C 1
ATOM 770 O O . THR A 1 99 ? 12.556 4.970 -0.667 1.00 90.81 99 THR A O 1
ATOM 773 N N . LEU A 1 100 ? 10.717 5.757 -1.660 1.00 92.88 100 LEU A N 1
ATOM 774 C CA . LEU A 1 100 ? 9.988 4.475 -1.660 1.00 92.88 100 LEU A CA 1
ATOM 775 C C . LEU A 1 100 ? 10.651 3.413 -2.543 1.00 92.88 100 LEU A C 1
ATOM 777 O O . LEU A 1 100 ? 10.551 2.229 -2.250 1.00 92.88 100 LEU A O 1
ATOM 781 N N . TYR A 1 101 ? 11.343 3.844 -3.597 1.00 94.06 101 TYR A N 1
ATOM 782 C CA . TYR A 1 101 ? 12.031 2.970 -4.547 1.00 94.06 101 TYR A CA 1
ATOM 783 C C . TYR A 1 101 ? 13.495 2.712 -4.161 1.00 94.06 101 TYR A C 1
ATOM 785 O O . TYR A 1 101 ? 14.225 2.029 -4.883 1.00 94.06 101 TYR A O 1
ATOM 793 N N . GLY A 1 102 ? 13.947 3.276 -3.036 1.00 88.31 102 GLY A N 1
ATOM 794 C CA . GLY A 1 102 ? 15.294 3.062 -2.521 1.00 88.31 102 GLY A CA 1
ATOM 795 C C . GLY A 1 102 ? 15.565 1.575 -2.285 1.00 88.31 102 GLY A C 1
ATOM 796 O O . GLY A 1 102 ? 14.744 0.877 -1.698 1.00 88.31 102 GLY A O 1
ATOM 797 N N . GLY A 1 103 ? 16.718 1.096 -2.751 1.00 86.50 103 GLY A N 1
ATOM 798 C CA . GLY A 1 103 ? 17.128 -0.306 -2.608 1.00 86.50 103 GLY A CA 1
ATOM 799 C C . GLY A 1 103 ? 16.641 -1.250 -3.713 1.00 86.50 103 GLY A C 1
ATOM 800 O O . GLY A 1 103 ? 17.120 -2.375 -3.771 1.00 86.50 103 GLY A O 1
ATOM 801 N N . LEU A 1 104 ? 15.774 -0.806 -4.635 1.00 92.06 104 LEU A N 1
ATOM 802 C CA . LEU A 1 104 ? 15.286 -1.649 -5.740 1.00 92.06 104 LEU A CA 1
ATOM 803 C C . LEU A 1 104 ? 16.275 -1.804 -6.906 1.00 92.06 104 LEU A C 1
ATOM 805 O O . LEU A 1 104 ? 15.986 -2.546 -7.834 1.00 92.06 104 LEU A O 1
ATOM 809 N N . GLY A 1 105 ? 17.406 -1.092 -6.901 1.00 93.88 105 GLY A N 1
ATOM 810 C CA . GLY A 1 105 ? 18.393 -1.120 -7.991 1.00 93.88 105 GLY A CA 1
ATOM 811 C C . GLY A 1 105 ? 18.069 -0.214 -9.188 1.00 93.88 105 GLY A C 1
ATOM 812 O O . GLY A 1 105 ? 18.813 -0.211 -10.164 1.00 93.88 105 GLY A O 1
ATOM 813 N N . ALA A 1 106 ? 17.001 0.584 -9.109 1.00 96.12 106 ALA A N 1
ATOM 814 C CA . ALA A 1 106 ? 16.686 1.617 -10.093 1.00 96.12 106 ALA A CA 1
ATOM 815 C C . ALA A 1 106 ? 17.346 2.962 -9.745 1.00 96.12 106 ALA A C 1
ATOM 817 O O . ALA A 1 106 ? 17.526 3.299 -8.570 1.00 96.12 106 ALA A O 1
ATOM 818 N N . ARG A 1 107 ? 17.657 3.772 -10.762 1.00 96.56 107 ARG A N 1
ATOM 819 C CA . ARG A 1 107 ? 18.067 5.168 -10.577 1.00 96.56 107 ARG A CA 1
ATOM 820 C C . ARG A 1 107 ? 16.826 6.040 -10.403 1.00 96.56 107 ARG A C 1
ATOM 822 O O . ARG A 1 107 ? 15.846 5.913 -11.128 1.00 96.56 107 ARG A O 1
ATOM 829 N N . LEU A 1 108 ? 16.867 6.927 -9.418 1.00 95.31 108 LEU A N 1
ATOM 830 C CA . LEU A 1 108 ? 15.710 7.706 -8.985 1.00 95.31 108 LEU A CA 1
ATOM 831 C C . LEU A 1 108 ? 15.842 9.141 -9.476 1.00 95.31 108 LEU A C 1
ATOM 833 O O . LEU A 1 108 ? 16.829 9.808 -9.164 1.00 95.31 108 LEU A O 1
ATOM 837 N N . ILE A 1 109 ? 14.855 9.613 -10.232 1.00 93.38 109 ILE A N 1
ATOM 838 C CA . ILE A 1 109 ? 14.881 10.931 -10.863 1.00 93.38 109 ILE A CA 1
ATOM 839 C C . ILE A 1 109 ? 13.598 11.682 -10.480 1.00 93.38 109 ILE A C 1
ATOM 841 O O . ILE A 1 109 ? 12.501 11.140 -10.618 1.00 93.38 109 ILE A O 1
ATOM 845 N N . PRO A 1 110 ? 13.680 12.917 -9.955 1.00 88.31 110 PRO A N 1
ATOM 846 C CA . PRO A 1 110 ? 12.480 13.683 -9.655 1.00 88.31 110 PRO A CA 1
ATOM 847 C C . PRO A 1 110 ? 11.722 14.034 -10.941 1.00 88.31 110 PRO A C 1
ATOM 849 O O . PRO A 1 110 ? 12.321 14.360 -11.964 1.00 88.31 110 PRO A O 1
ATOM 852 N N . LEU A 1 111 ? 10.393 14.013 -10.875 1.00 82.88 111 LEU A N 1
ATOM 853 C CA . LEU A 1 111 ? 9.542 14.624 -11.898 1.00 82.88 111 LEU A CA 1
ATOM 854 C C . LEU A 1 111 ? 9.657 16.164 -11.882 1.00 82.88 111 LEU A C 1
ATOM 856 O O . LEU A 1 111 ? 9.847 16.736 -10.802 1.00 82.88 111 LEU A O 1
ATOM 860 N N . PRO A 1 112 ? 9.450 16.841 -13.032 1.00 79.19 112 PRO A N 1
ATOM 861 C CA . PRO A 1 112 ? 9.112 16.280 -14.350 1.00 79.19 112 PRO A CA 1
ATOM 862 C C . PRO A 1 112 ? 10.335 15.787 -15.149 1.00 79.19 112 PRO A C 1
ATOM 864 O O . PRO A 1 112 ? 11.450 16.268 -14.963 1.00 79.19 112 PRO A O 1
ATOM 867 N N . ALA A 1 113 ? 10.117 14.847 -16.076 1.00 75.56 113 ALA A N 1
ATOM 868 C CA . ALA A 1 113 ? 11.130 14.444 -17.055 1.00 75.56 113 ALA A CA 1
ATOM 869 C C . ALA A 1 113 ? 11.302 15.516 -18.149 1.00 75.56 113 ALA A C 1
ATOM 871 O O . ALA A 1 113 ? 10.315 16.092 -18.606 1.00 75.56 113 ALA A O 1
ATOM 872 N N . VAL A 1 114 ? 12.542 15.757 -18.588 1.00 76.31 114 VAL A N 1
ATOM 873 C CA . VAL A 1 114 ? 12.850 16.686 -19.694 1.00 76.31 114 VAL A CA 1
ATOM 874 C C . VAL A 1 114 ? 12.567 16.045 -21.055 1.00 76.31 114 VAL A C 1
ATOM 876 O O . VAL A 1 114 ? 12.598 14.820 -21.177 1.00 76.31 114 VAL A O 1
ATOM 879 N N . ALA A 1 115 ? 12.298 16.850 -22.086 1.00 72.75 115 ALA A N 1
ATOM 880 C CA . ALA A 1 115 ? 11.946 16.363 -23.424 1.00 72.75 115 ALA A CA 1
ATOM 881 C C . ALA A 1 115 ? 13.022 15.440 -24.023 1.00 72.75 115 ALA A C 1
ATOM 883 O O . ALA A 1 115 ? 12.702 14.409 -24.609 1.00 72.75 115 ALA A O 1
ATOM 884 N N . GLU A 1 116 ? 14.292 15.772 -23.808 1.00 76.00 116 GLU A N 1
ATOM 885 C CA . GLU A 1 116 ? 15.450 14.998 -24.253 1.00 76.00 116 GLU A CA 1
ATOM 886 C C . GLU A 1 116 ? 15.513 13.630 -23.566 1.00 76.00 116 GLU A C 1
ATOM 888 O O . GLU A 1 116 ? 15.946 12.650 -24.169 1.00 76.00 116 GLU A O 1
ATOM 893 N N . ALA A 1 117 ? 15.042 13.539 -22.318 1.00 75.56 117 ALA A N 1
ATOM 894 C CA . ALA A 1 117 ? 15.012 12.279 -21.591 1.00 75.56 117 ALA A CA 1
ATOM 895 C C . ALA A 1 117 ? 14.027 11.308 -22.253 1.00 75.56 117 ALA A C 1
ATOM 897 O O . ALA A 1 117 ? 14.391 10.167 -22.508 1.00 75.56 117 ALA A O 1
ATOM 898 N N . TRP A 1 118 ? 12.831 11.771 -22.637 1.00 78.75 118 TRP A N 1
ATOM 899 C CA . TRP A 1 118 ? 11.846 10.948 -23.358 1.00 78.75 118 TRP A CA 1
ATOM 900 C C . TRP A 1 118 ? 12.394 10.353 -24.664 1.00 78.75 118 TRP A C 1
ATOM 902 O O . TRP A 1 118 ? 12.069 9.225 -25.024 1.00 78.75 118 TRP A O 1
ATOM 912 N N . GLU A 1 119 ? 13.243 11.081 -25.388 1.00 83.12 119 GLU A N 1
ATOM 913 C CA . GLU A 1 119 ? 13.844 10.567 -26.626 1.00 83.12 119 GLU A CA 1
ATOM 914 C C . GLU A 1 119 ? 14.973 9.563 -26.368 1.00 83.12 119 GLU A C 1
ATOM 916 O O . GLU A 1 119 ? 15.123 8.594 -27.125 1.00 83.12 119 GLU A O 1
ATOM 921 N N . ALA A 1 120 ? 15.729 9.782 -25.290 1.00 88.75 120 ALA A N 1
ATOM 922 C CA . ALA A 1 120 ? 16.915 9.015 -24.933 1.00 88.75 120 ALA A CA 1
ATOM 923 C C . ALA A 1 120 ? 16.615 7.597 -24.423 1.00 88.75 120 ALA A C 1
ATOM 925 O O . ALA A 1 120 ? 17.481 6.733 -24.527 1.00 88.75 120 ALA A O 1
ATOM 926 N N . TYR A 1 121 ? 15.419 7.335 -23.890 1.00 93.06 121 TYR A N 1
ATOM 927 C CA . TYR A 1 121 ? 15.068 6.009 -23.373 1.00 93.06 121 TYR A CA 1
ATOM 928 C C . TYR A 1 121 ? 14.708 5.015 -24.476 1.00 93.06 121 TYR A C 1
ATOM 930 O O . TYR A 1 121 ? 14.048 5.359 -25.459 1.00 93.06 121 TYR A O 1
ATOM 938 N N . ASP A 1 122 ? 15.076 3.749 -24.287 1.00 95.06 122 ASP A N 1
ATOM 939 C CA . ASP A 1 122 ? 14.770 2.655 -25.218 1.00 95.06 122 ASP A CA 1
ATOM 940 C C . ASP A 1 122 ? 13.347 2.124 -25.026 1.00 95.06 122 ASP A C 1
ATOM 942 O O . ASP A 1 122 ? 12.681 1.703 -25.982 1.00 95.06 122 ASP A O 1
ATOM 946 N N . ALA A 1 123 ? 12.867 2.184 -23.783 1.00 92.62 123 ALA A N 1
ATOM 947 C CA . ALA A 1 123 ? 11.551 1.726 -23.380 1.00 92.62 123 ALA A CA 1
ATOM 948 C C . ALA A 1 123 ? 10.932 2.625 -22.299 1.00 92.62 123 ALA A C 1
ATOM 950 O O . ALA A 1 123 ? 11.630 3.257 -21.510 1.00 92.62 123 ALA A O 1
ATOM 951 N N . HIS A 1 124 ? 9.603 2.649 -22.263 1.00 90.31 124 HIS A N 1
ATOM 952 C CA . HIS A 1 124 ? 8.795 3.476 -21.378 1.00 90.31 124 HIS A CA 1
ATOM 953 C C . HIS A 1 124 ? 7.683 2.640 -20.742 1.00 90.31 124 HIS A C 1
ATOM 955 O O . HIS A 1 124 ? 7.007 1.862 -21.424 1.00 90.31 124 HIS A O 1
ATOM 961 N N . VAL A 1 125 ? 7.459 2.858 -19.447 1.00 91.50 125 VAL A N 1
ATOM 962 C CA . VAL A 1 125 ? 6.352 2.287 -18.674 1.00 91.50 125 VAL A CA 1
ATOM 963 C C . VAL A 1 125 ? 5.604 3.430 -17.968 1.00 91.50 125 VAL A C 1
ATOM 965 O O . VAL A 1 125 ? 5.999 3.852 -16.874 1.00 91.50 125 VAL A O 1
ATOM 968 N N . PRO A 1 126 ? 4.549 3.987 -18.594 1.00 87.50 126 PRO A N 1
ATOM 969 C CA . PRO A 1 126 ? 3.797 5.122 -18.060 1.00 87.50 126 PRO A CA 1
ATOM 970 C C . PRO A 1 126 ? 2.782 4.652 -17.007 1.00 87.50 126 PRO A C 1
ATOM 972 O O . PRO A 1 126 ? 1.592 4.499 -17.276 1.00 87.50 126 PRO A O 1
ATOM 975 N N . LEU A 1 127 ? 3.253 4.379 -15.786 1.00 87.81 127 LEU A N 1
ATOM 976 C CA . LEU A 1 127 ? 2.405 3.825 -14.727 1.00 87.81 127 LEU A CA 1
ATOM 977 C C . LEU A 1 127 ? 1.292 4.778 -14.288 1.00 87.81 127 LEU A C 1
ATOM 979 O O . LEU A 1 127 ? 0.258 4.316 -13.828 1.00 87.81 127 LEU A O 1
ATOM 983 N N . ASP A 1 128 ? 1.433 6.092 -14.444 1.00 79.00 128 ASP A N 1
ATOM 984 C CA . ASP A 1 128 ? 0.302 6.989 -14.185 1.00 79.00 128 ASP A CA 1
ATOM 985 C C . ASP A 1 128 ? -0.920 6.658 -15.026 1.00 79.00 128 ASP A C 1
ATOM 987 O O . ASP A 1 128 ? -2.004 6.482 -14.467 1.00 79.00 128 ASP A O 1
ATOM 991 N N . ASP A 1 129 ? -0.732 6.466 -16.324 1.00 71.50 129 ASP A N 1
ATOM 992 C CA . ASP A 1 129 ? -1.831 6.158 -17.229 1.00 71.50 129 ASP A CA 1
ATOM 993 C C . ASP A 1 129 ? -2.314 4.717 -17.034 1.00 71.50 129 ASP A C 1
ATOM 995 O O . ASP A 1 129 ? -3.515 4.455 -17.040 1.00 71.50 129 ASP A O 1
ATOM 999 N N . LEU A 1 130 ? -1.391 3.783 -16.785 1.00 79.06 130 LEU A N 1
ATOM 1000 C CA . LEU A 1 130 ? -1.722 2.370 -16.590 1.00 79.06 130 LEU A CA 1
ATOM 1001 C C . LEU A 1 130 ? -2.491 2.103 -15.287 1.00 79.06 130 LEU A C 1
ATOM 1003 O O . LEU A 1 130 ? -3.319 1.197 -15.260 1.00 79.06 130 LEU A O 1
ATOM 1007 N N . PHE A 1 131 ? -2.252 2.877 -14.223 1.00 76.38 131 PHE A N 1
ATOM 1008 C CA . PHE A 1 131 ? -2.995 2.763 -12.960 1.00 76.38 131 PHE A CA 1
ATOM 1009 C C . PHE A 1 131 ? -4.311 3.554 -12.965 1.00 76.38 131 PHE A C 1
ATOM 1011 O O . PHE A 1 131 ? -5.273 3.130 -12.327 1.00 76.38 131 PHE A O 1
ATOM 1018 N N . SER A 1 132 ? -4.361 4.712 -13.634 1.00 65.25 132 SER A N 1
ATOM 1019 C CA . SER A 1 132 ? -5.491 5.650 -13.520 1.00 65.25 132 SER A CA 1
ATOM 1020 C C . SER A 1 132 ? -6.438 5.676 -14.721 1.00 65.25 132 SER A C 1
ATOM 1022 O O . SER A 1 132 ? -7.555 6.182 -14.599 1.00 65.25 132 SER A O 1
ATOM 1024 N N . GLY A 1 133 ? -6.028 5.144 -15.873 1.00 57.12 133 GLY A N 1
ATOM 1025 C CA . GLY A 1 133 ? -6.622 5.526 -17.146 1.00 57.12 133 GLY A CA 1
ATOM 1026 C C . GLY A 1 133 ? -7.013 4.392 -18.083 1.00 57.12 133 GLY A C 1
ATOM 1027 O O . GLY A 1 133 ? -6.680 3.214 -17.910 1.00 57.12 133 GLY A O 1
ATOM 1028 N N . LYS A 1 134 ? -7.728 4.830 -19.129 1.00 50.62 134 LYS A N 1
ATOM 1029 C CA . LYS A 1 134 ? -7.895 4.093 -20.374 1.00 50.62 134 LYS A CA 1
ATOM 1030 C C . LYS A 1 134 ? -6.685 4.350 -21.272 1.00 50.62 134 LYS A C 1
ATOM 1032 O O . LYS A 1 134 ? -6.691 5.318 -22.028 1.00 50.62 134 LYS A O 1
ATOM 1037 N N . VAL A 1 135 ? -5.639 3.530 -21.213 1.00 49.72 135 VAL A N 1
ATOM 1038 C CA . VAL A 1 135 ? -4.493 3.707 -22.125 1.00 49.72 135 VAL A CA 1
ATOM 1039 C C . VAL A 1 135 ? -4.909 3.236 -23.513 1.00 49.72 135 VAL A C 1
ATOM 1041 O O . VAL A 1 135 ? -5.290 2.080 -23.673 1.00 49.72 135 VAL A O 1
ATOM 1044 N N . MET A 1 136 ? -4.883 4.115 -24.519 1.00 47.69 136 MET A N 1
ATOM 1045 C CA . MET A 1 136 ? -5.300 3.776 -25.893 1.00 47.69 136 MET A CA 1
ATOM 1046 C C . MET A 1 136 ? -6.709 3.142 -25.967 1.00 47.69 136 MET A C 1
ATOM 1048 O O . MET A 1 136 ? -6.942 2.200 -26.718 1.00 47.69 136 MET A O 1
ATOM 1052 N N . GLY A 1 137 ? -7.646 3.616 -25.136 1.00 49.06 137 GLY A N 1
ATOM 1053 C CA . GLY A 1 137 ? -9.014 3.083 -25.068 1.00 49.06 137 GLY A CA 1
ATOM 1054 C C . GLY A 1 137 ? -9.186 1.801 -24.238 1.00 49.06 137 GLY A C 1
ATOM 1055 O O . GLY A 1 137 ? -10.316 1.347 -24.073 1.00 49.06 137 GLY A O 1
ATOM 1056 N N . SER A 1 138 ? -8.112 1.241 -23.667 1.00 51.03 138 SER A N 1
ATOM 1057 C CA . SER A 1 138 ? -8.155 0.018 -22.849 1.00 51.03 138 SER A CA 1
ATOM 1058 C C . SER A 1 138 ? -8.265 0.310 -21.350 1.00 51.03 138 SER A C 1
ATOM 1060 O O . SER A 1 138 ? -7.480 1.081 -20.817 1.00 51.03 138 SER A O 1
ATOM 1062 N N . GLU A 1 139 ? -9.209 -0.317 -20.641 1.00 60.06 139 GLU A N 1
ATOM 1063 C CA . GLU A 1 139 ? -9.463 -0.132 -19.196 1.00 60.06 139 GLU A CA 1
ATOM 1064 C C . GLU A 1 139 ? -8.420 -0.837 -18.301 1.00 60.06 139 GLU A C 1
ATOM 1066 O O . GLU A 1 139 ? -8.748 -1.657 -17.448 1.00 60.06 139 GLU A O 1
ATOM 1071 N N . LEU A 1 140 ? -7.130 -0.550 -18.486 1.00 63.72 140 LEU A N 1
ATOM 1072 C CA . LEU A 1 140 ? -6.049 -1.251 -17.777 1.00 63.72 140 LEU A CA 1
ATOM 1073 C C . LEU A 1 140 ? -5.984 -0.910 -16.280 1.00 63.72 140 LEU A C 1
ATOM 1075 O O . LEU A 1 140 ? -5.723 -1.797 -15.471 1.00 63.72 140 LEU A O 1
ATOM 1079 N N . GLY A 1 141 ? -6.277 0.327 -15.881 1.00 59.75 141 GLY A N 1
ATOM 1080 C CA . GLY A 1 141 ? -6.283 0.712 -14.462 1.00 59.75 141 GLY A CA 1
ATOM 1081 C C . GLY A 1 141 ? -7.577 0.354 -13.728 1.00 59.75 141 GLY A C 1
ATOM 1082 O O . GLY A 1 141 ? -7.559 0.039 -12.540 1.00 59.75 141 GLY A O 1
ATOM 1083 N N . THR A 1 142 ? -8.704 0.362 -14.443 1.00 64.00 142 THR A N 1
ATOM 1084 C CA . THR A 1 142 ? -10.056 0.315 -13.855 1.00 64.00 142 THR A CA 1
ATOM 1085 C C . THR A 1 142 ? -10.915 -0.860 -14.303 1.00 64.00 142 THR A C 1
ATOM 1087 O O . THR A 1 142 ? -12.062 -0.958 -13.880 1.00 64.00 142 THR A O 1
ATOM 1090 N N . GLY A 1 143 ? -10.402 -1.716 -15.183 1.00 69.25 143 GLY A N 1
ATOM 1091 C CA . GLY A 1 143 ? -11.107 -2.909 -15.626 1.00 69.25 143 GLY A CA 1
ATOM 1092 C C . GLY A 1 143 ? -11.174 -3.983 -14.535 1.00 69.25 143 GLY A C 1
ATOM 1093 O O . GLY A 1 143 ? -10.451 -3.906 -13.536 1.00 69.25 143 GLY A O 1
ATOM 1094 N N . PRO A 1 144 ? -12.011 -5.013 -14.731 1.00 75.31 144 PRO A N 1
ATOM 1095 C CA . PRO A 1 144 ? -12.107 -6.140 -13.811 1.00 75.31 144 PRO A CA 1
ATOM 1096 C C . PRO A 1 144 ? -10.803 -6.952 -13.755 1.00 75.31 144 PRO A C 1
ATOM 1098 O O . PRO A 1 144 ? -10.045 -7.028 -14.731 1.00 75.31 144 PRO A O 1
ATOM 1101 N N . GLY A 1 145 ? -10.555 -7.581 -12.605 1.00 85.31 145 GLY A N 1
ATOM 1102 C CA . GLY A 1 145 ? -9.396 -8.441 -12.349 1.00 85.31 145 GLY A CA 1
ATOM 1103 C C . GLY A 1 145 ? -8.223 -7.708 -11.698 1.00 85.31 145 GLY A C 1
ATOM 1104 O O . GLY A 1 145 ? -8.294 -6.513 -11.407 1.00 85.31 145 GLY A O 1
ATOM 1105 N N . CYS A 1 146 ? -7.116 -8.413 -11.486 1.00 91.25 146 CYS A N 1
ATOM 1106 C CA . CYS A 1 146 ? -5.931 -7.830 -10.869 1.00 91.25 146 CYS A CA 1
ATOM 1107 C C . CYS A 1 146 ? -5.175 -6.920 -11.847 1.00 91.25 146 CYS A C 1
ATOM 1109 O O . CYS A 1 146 ? -4.870 -7.306 -12.980 1.00 91.25 146 CYS A O 1
ATOM 1111 N N . PHE A 1 147 ? -4.846 -5.696 -11.426 1.00 90.50 147 PHE A N 1
ATOM 1112 C CA . PHE A 1 147 ? -4.218 -4.745 -12.346 1.00 90.50 147 PHE A CA 1
ATOM 1113 C C . PHE A 1 147 ? -2.785 -5.130 -12.736 1.00 90.50 147 PHE A C 1
ATOM 1115 O O . PHE A 1 147 ? -2.375 -4.795 -13.844 1.00 90.50 147 PHE A O 1
ATOM 1122 N N . TRP A 1 148 ? -2.023 -5.844 -11.890 1.00 94.31 148 TRP A N 1
ATOM 1123 C CA . TRP A 1 148 ? -0.684 -6.313 -12.281 1.00 94.31 148 TRP A CA 1
ATOM 1124 C C . TRP A 1 148 ? -0.771 -7.218 -13.502 1.00 94.31 148 TRP A C 1
ATOM 1126 O O . TRP A 1 148 ? 0.031 -7.062 -14.414 1.00 94.31 148 TRP A O 1
ATOM 1136 N N . ASP A 1 149 ? -1.771 -8.099 -13.568 1.00 94.12 149 ASP A N 1
ATOM 1137 C CA . ASP A 1 149 ? -1.967 -8.983 -14.720 1.00 94.12 149 ASP A CA 1
ATOM 1138 C C . ASP A 1 149 ? -2.224 -8.170 -15.985 1.00 94.12 149 ASP A C 1
ATOM 1140 O O . ASP A 1 149 ? -1.634 -8.430 -17.031 1.00 94.12 149 ASP A O 1
ATOM 1144 N N . ARG A 1 150 ? -3.059 -7.131 -15.888 1.00 89.69 150 ARG A N 1
ATOM 1145 C CA . ARG A 1 150 ? -3.340 -6.237 -17.017 1.00 89.69 150 ARG A CA 1
ATOM 1146 C C . ARG A 1 150 ? -2.110 -5.440 -17.445 1.00 89.69 150 ARG A C 1
ATOM 1148 O O . ARG A 1 150 ? -1.857 -5.329 -18.642 1.00 89.69 150 ARG A O 1
ATOM 1155 N N . ILE A 1 151 ? -1.326 -4.928 -16.496 1.00 91.25 151 ILE A N 1
ATOM 1156 C CA . ILE A 1 151 ? -0.094 -4.191 -16.795 1.00 91.25 151 ILE A CA 1
ATOM 1157 C C . ILE A 1 151 ? 0.961 -5.116 -17.405 1.00 91.25 151 ILE A C 1
ATOM 1159 O O . ILE A 1 151 ? 1.545 -4.763 -18.425 1.00 91.25 151 ILE A O 1
ATOM 1163 N N . TYR A 1 152 ? 1.183 -6.311 -16.855 1.00 94.75 152 TYR A N 1
ATOM 1164 C CA . TYR A 1 152 ? 2.151 -7.256 -17.411 1.00 94.75 152 TYR A CA 1
ATOM 1165 C C . TYR A 1 152 ? 1.735 -7.776 -18.790 1.00 94.75 152 TYR A C 1
ATOM 1167 O O . TYR A 1 152 ? 2.600 -7.947 -19.651 1.00 94.75 152 TYR A O 1
ATOM 1175 N N . LYS A 1 153 ? 0.430 -7.933 -19.045 1.00 90.81 153 LYS A N 1
ATOM 1176 C CA . LYS A 1 153 ? -0.097 -8.196 -20.392 1.00 90.81 153 LYS A CA 1
ATOM 1177 C C . LYS A 1 153 ? 0.157 -7.030 -21.347 1.00 90.81 153 LYS A C 1
ATOM 1179 O O . LYS A 1 153 ? 0.633 -7.254 -22.454 1.00 90.81 153 LYS A O 1
ATOM 1184 N N . TRP A 1 154 ? -0.086 -5.785 -20.924 1.00 87.75 154 TRP A N 1
ATOM 1185 C CA . TRP A 1 154 ? 0.232 -4.595 -21.730 1.00 87.75 154 TRP A CA 1
ATOM 1186 C C . TRP A 1 154 ? 1.730 -4.493 -22.044 1.00 87.75 154 TRP A C 1
ATOM 1188 O O . TRP A 1 154 ? 2.111 -4.169 -23.164 1.00 87.75 154 TRP A O 1
ATOM 1198 N N . MET A 1 155 ? 2.576 -4.834 -21.072 1.00 89.69 155 MET A N 1
ATOM 1199 C CA . MET A 1 155 ? 4.027 -4.914 -21.228 1.00 89.69 155 MET A CA 1
ATOM 1200 C C . MET A 1 155 ? 4.474 -6.094 -22.104 1.00 89.69 155 MET A C 1
ATOM 1202 O O . MET A 1 155 ? 5.671 -6.254 -22.290 1.00 89.69 155 MET A O 1
ATOM 1206 N N . GLY A 1 156 ? 3.590 -6.988 -22.560 1.00 89.81 156 GLY A N 1
ATOM 1207 C CA . GLY A 1 156 ? 3.980 -8.230 -23.245 1.00 89.81 156 GLY A CA 1
ATOM 1208 C C . GLY A 1 156 ? 4.849 -9.172 -22.397 1.00 89.81 156 GLY A C 1
ATOM 1209 O O . GLY A 1 156 ? 5.466 -10.091 -22.927 1.00 89.81 156 GLY A O 1
ATOM 1210 N N . ALA A 1 157 ? 4.934 -8.928 -21.088 1.00 93.25 157 ALA A N 1
ATOM 1211 C CA . ALA A 1 157 ? 5.649 -9.758 -20.123 1.00 93.25 157 ALA A CA 1
ATOM 1212 C C . ALA A 1 157 ? 4.824 -10.982 -19.705 1.00 93.25 157 ALA A C 1
ATOM 1214 O O . ALA A 1 157 ? 5.383 -11.977 -19.248 1.00 93.25 157 ALA A O 1
ATOM 1215 N N . GLU A 1 158 ? 3.503 -10.893 -19.865 1.00 94.56 158 GLU A N 1
ATOM 1216 C CA . GLU A 1 158 ? 2.549 -11.962 -19.614 1.00 94.56 158 GLU A CA 1
ATOM 1217 C C . GLU A 1 158 ? 1.688 -12.216 -20.856 1.00 94.56 158 GLU A C 1
ATOM 1219 O O . GLU A 1 158 ? 1.127 -11.287 -21.436 1.00 94.56 158 GLU A O 1
ATOM 1224 N N . THR A 1 159 ? 1.558 -13.485 -21.235 1.00 93.38 159 THR A N 1
ATOM 1225 C CA . THR A 1 159 ? 0.669 -13.989 -22.290 1.00 93.38 159 THR A CA 1
ATOM 1226 C C . THR A 1 159 ? -0.213 -15.104 -21.723 1.00 93.38 159 THR A C 1
ATOM 1228 O O . THR A 1 159 ? -0.267 -15.322 -20.506 1.00 93.38 159 THR A O 1
ATOM 1231 N N . ASP A 1 160 ? -0.946 -15.817 -22.573 1.00 91.31 160 ASP A N 1
ATOM 1232 C CA . ASP A 1 160 ? -1.691 -16.997 -22.133 1.00 91.31 160 ASP A CA 1
ATOM 1233 C C . ASP A 1 160 ? -0.749 -18.167 -21.798 1.00 91.31 160 ASP A C 1
ATOM 1235 O O . ASP A 1 160 ? -1.005 -18.900 -20.844 1.00 91.31 160 ASP A O 1
ATOM 1239 N N . GLU A 1 161 ? 0.396 -18.252 -22.477 1.00 95.25 161 GLU A N 1
ATOM 1240 C CA . GLU A 1 161 ? 1.431 -19.277 -22.308 1.00 95.25 161 GLU A CA 1
ATOM 1241 C C . GLU A 1 161 ? 2.512 -18.895 -21.286 1.00 95.25 161 GLU A C 1
ATOM 1243 O O . GLU A 1 161 ? 3.089 -19.766 -20.636 1.00 95.25 161 GLU A O 1
ATOM 1248 N N . VAL A 1 162 ? 2.807 -17.600 -21.138 1.00 95.19 162 VAL A N 1
ATOM 1249 C CA . VAL A 1 162 ? 3.872 -17.091 -20.263 1.00 95.19 162 VAL A CA 1
ATOM 1250 C C . VAL A 1 162 ? 3.255 -16.299 -19.124 1.00 95.19 162 VAL A C 1
ATOM 1252 O O . VAL A 1 162 ? 2.620 -15.279 -19.360 1.00 95.19 162 VAL A O 1
ATOM 1255 N N . LYS A 1 163 ? 3.466 -16.728 -17.878 1.00 96.25 163 LYS A N 1
ATOM 1256 C CA . LYS A 1 163 ? 2.975 -16.018 -16.686 1.00 96.25 163 LYS A CA 1
ATOM 1257 C C . LYS A 1 163 ? 4.116 -15.344 -15.939 1.00 96.25 163 LYS A C 1
ATOM 1259 O O . LYS A 1 163 ? 5.168 -15.949 -15.736 1.00 96.25 163 LYS A O 1
ATOM 1264 N N . VAL A 1 164 ? 3.893 -14.108 -15.494 1.00 97.19 164 VAL A N 1
ATOM 1265 C CA . VAL A 1 164 ? 4.825 -13.431 -14.589 1.00 97.19 164 VAL A CA 1
ATOM 1266 C C . VAL A 1 164 ? 4.680 -14.029 -13.193 1.00 97.19 164 VAL A C 1
ATOM 1268 O O . VAL A 1 164 ? 3.568 -14.243 -12.708 1.00 97.19 164 VAL A O 1
ATOM 1271 N N . ASP A 1 165 ? 5.813 -14.293 -12.542 1.00 97.44 165 ASP A N 1
ATOM 1272 C CA . ASP A 1 165 ? 5.844 -14.848 -11.189 1.00 97.44 165 ASP A CA 1
ATOM 1273 C C . ASP A 1 165 ? 5.093 -13.926 -10.196 1.00 97.44 165 ASP A C 1
ATOM 1275 O O . ASP A 1 165 ? 5.347 -12.711 -10.182 1.00 97.44 165 ASP A O 1
ATOM 1279 N N . PRO A 1 166 ? 4.198 -14.470 -9.344 1.00 96.75 166 PRO A N 1
ATOM 1280 C CA . PRO A 1 166 ? 3.494 -13.719 -8.307 1.00 96.75 166 PRO A CA 1
ATOM 1281 C C . PRO A 1 166 ? 4.376 -12.834 -7.416 1.00 96.75 166 PRO A C 1
ATOM 1283 O O . PRO A 1 166 ? 3.891 -11.817 -6.918 1.00 96.75 166 PRO A O 1
ATOM 1286 N N . ILE A 1 167 ? 5.669 -13.141 -7.233 1.00 96.19 167 ILE A N 1
ATOM 1287 C CA . ILE A 1 167 ? 6.573 -12.278 -6.453 1.00 96.19 167 ILE A CA 1
ATOM 1288 C C . ILE A 1 167 ? 6.695 -10.857 -7.023 1.00 96.19 167 ILE A C 1
ATOM 1290 O O . ILE A 1 167 ? 6.973 -9.935 -6.258 1.00 96.19 167 ILE A O 1
ATOM 1294 N N . TYR A 1 168 ? 6.472 -10.680 -8.331 1.00 97.69 168 TYR A N 1
ATOM 1295 C CA . TYR A 1 168 ? 6.486 -9.387 -9.025 1.00 97.69 168 TYR A CA 1
ATOM 1296 C C . TYR A 1 168 ? 5.102 -8.729 -9.099 1.00 97.69 168 TYR A C 1
ATOM 1298 O O . TYR A 1 168 ? 4.973 -7.582 -9.536 1.00 97.69 168 TYR A O 1
ATOM 1306 N N . LYS A 1 169 ? 4.054 -9.444 -8.679 1.00 97.50 169 LYS A N 1
ATOM 1307 C CA . LYS A 1 169 ? 2.662 -8.975 -8.664 1.00 97.50 169 LYS A CA 1
ATOM 1308 C C . LYS A 1 169 ? 2.240 -8.443 -7.294 1.00 97.50 169 LYS A C 1
ATOM 1310 O O . LYS A 1 169 ? 1.060 -8.371 -6.970 1.00 97.50 169 LYS A O 1
ATOM 1315 N N . ARG A 1 170 ? 3.224 -8.065 -6.480 1.00 96.38 170 ARG A N 1
ATOM 1316 C CA . ARG A 1 170 ? 3.052 -7.458 -5.163 1.00 96.38 170 ARG A CA 1
ATOM 1317 C C . ARG A 1 170 ? 4.119 -6.385 -4.928 1.00 96.38 170 ARG A C 1
ATOM 1319 O O . ARG A 1 170 ? 5.182 -6.447 -5.551 1.00 96.38 170 ARG A O 1
ATOM 1326 N N . PRO A 1 171 ? 3.864 -5.410 -4.042 1.00 97.69 171 PRO A N 1
ATOM 1327 C CA . PRO A 1 171 ? 4.861 -4.431 -3.641 1.00 97.69 171 PRO A CA 1
ATOM 1328 C C . PRO A 1 171 ? 6.123 -5.094 -3.078 1.00 97.69 171 PRO A C 1
ATOM 1330 O O . PRO A 1 171 ? 6.093 -6.216 -2.577 1.00 97.69 171 PRO A O 1
ATOM 1333 N N . THR A 1 172 ? 7.244 -4.387 -3.137 1.00 96.25 172 THR A N 1
ATOM 1334 C CA . THR A 1 172 ? 8.484 -4.743 -2.443 1.00 96.25 172 THR A CA 1
ATOM 1335 C C . THR A 1 172 ? 9.027 -3.480 -1.796 1.00 96.25 172 THR A C 1
ATOM 1337 O O . THR A 1 172 ? 9.305 -2.498 -2.481 1.00 96.25 172 THR A O 1
ATOM 1340 N N . LEU A 1 173 ? 9.164 -3.501 -0.472 1.00 96.19 173 LEU A N 1
ATOM 1341 C CA . LEU A 1 173 ? 9.723 -2.399 0.302 1.00 96.19 173 LEU A CA 1
ATOM 1342 C C . LEU A 1 173 ? 10.821 -2.909 1.229 1.00 96.19 173 LEU A C 1
ATOM 1344 O O . LEU A 1 173 ? 10.885 -4.085 1.577 1.00 96.19 173 LEU A O 1
ATOM 1348 N N . THR A 1 174 ? 11.692 -2.001 1.649 1.00 92.31 174 THR A N 1
ATOM 1349 C CA . THR A 1 174 ? 12.744 -2.292 2.623 1.00 92.31 174 THR A CA 1
ATOM 1350 C C . THR A 1 174 ? 12.818 -1.152 3.624 1.00 92.31 174 THR A C 1
ATOM 1352 O O . THR A 1 174 ? 12.801 0.023 3.238 1.00 92.31 174 THR A O 1
ATOM 1355 N N . VAL A 1 175 ? 12.897 -1.508 4.905 1.00 93.38 175 VAL A N 1
ATOM 1356 C CA . VAL A 1 175 ? 13.185 -0.567 5.990 1.00 93.38 175 VAL A CA 1
ATOM 1357 C C . VAL A 1 175 ? 14.675 -0.250 5.979 1.00 93.38 175 VAL A C 1
ATOM 1359 O O . VAL A 1 175 ? 15.513 -1.150 5.927 1.00 93.38 175 VAL A O 1
ATOM 1362 N N . ILE A 1 176 ? 15.011 1.033 6.035 1.00 89.75 176 ILE A N 1
ATOM 1363 C CA . ILE A 1 176 ? 16.389 1.515 6.159 1.00 89.75 176 ILE A CA 1
ATOM 1364 C C . ILE A 1 176 ? 16.583 2.197 7.513 1.00 89.75 176 ILE A C 1
ATOM 1366 O O . ILE A 1 176 ? 15.626 2.632 8.151 1.00 89.75 176 ILE A O 1
ATOM 1370 N N . ALA A 1 177 ? 17.836 2.318 7.956 1.00 86.94 177 ALA A N 1
ATOM 1371 C CA . ALA A 1 177 ? 18.160 2.807 9.299 1.00 86.94 177 ALA A CA 1
ATOM 1372 C C . ALA A 1 177 ? 17.543 4.181 9.630 1.00 86.94 177 ALA A C 1
ATOM 1374 O O . ALA A 1 177 ? 17.114 4.399 10.762 1.00 86.94 177 ALA A O 1
ATOM 1375 N N . THR A 1 178 ? 17.461 5.074 8.639 1.00 91.31 178 THR A N 1
ATOM 1376 C CA . THR A 1 178 ? 16.940 6.441 8.795 1.00 91.31 178 THR A CA 1
ATOM 1377 C C . THR A 1 178 ? 15.419 6.516 8.911 1.00 91.31 178 THR A C 1
ATOM 1379 O O . THR A 1 178 ? 14.895 7.551 9.308 1.00 91.31 178 THR A O 1
ATOM 1382 N N . ASP A 1 179 ? 14.682 5.443 8.597 1.00 94.06 179 ASP A N 1
ATOM 1383 C CA . ASP A 1 179 ? 13.214 5.455 8.691 1.00 94.06 179 ASP A CA 1
ATOM 1384 C C . ASP A 1 179 ? 12.743 5.667 10.143 1.00 94.06 179 ASP A C 1
ATOM 1386 O O . ASP A 1 179 ? 11.688 6.248 10.388 1.00 94.06 179 ASP A O 1
ATOM 1390 N N . LEU A 1 180 ? 13.559 5.263 11.122 1.00 94.81 180 LEU A N 1
ATOM 1391 C CA . LEU A 1 180 ? 13.269 5.395 12.551 1.00 94.81 180 LEU A CA 1
ATOM 1392 C C . LEU A 1 180 ? 13.585 6.777 13.142 1.00 94.81 180 LEU A C 1
ATOM 1394 O O . LEU A 1 180 ? 13.201 7.043 14.283 1.00 94.81 180 LEU A O 1
ATOM 1398 N N . ASP A 1 181 ? 14.309 7.639 12.427 1.00 95.44 181 ASP A N 1
ATOM 1399 C CA . ASP A 1 181 ? 14.875 8.863 13.007 1.00 95.44 181 ASP A CA 1
ATOM 1400 C C . ASP A 1 181 ? 13.791 9.838 13.477 1.00 95.44 181 ASP A C 1
ATOM 1402 O O . ASP A 1 181 ? 13.904 10.420 14.558 1.00 95.44 181 ASP A O 1
ATOM 1406 N N . GLU A 1 182 ? 12.708 9.970 12.705 1.00 95.31 182 GLU A N 1
ATOM 1407 C CA . GLU A 1 182 ? 11.566 10.815 13.061 1.00 95.31 182 GLU A CA 1
ATOM 1408 C C . GLU A 1 182 ? 10.903 10.347 14.366 1.00 95.31 182 GLU A C 1
ATOM 1410 O O . GLU A 1 182 ? 10.762 11.133 15.304 1.00 95.31 182 GLU A O 1
ATOM 1415 N N . LEU A 1 183 ? 10.569 9.057 14.473 1.00 95.88 183 LEU A N 1
ATOM 1416 C CA . LEU A 1 183 ? 9.908 8.500 15.658 1.00 95.88 183 LEU A CA 1
ATOM 1417 C C . LEU A 1 183 ? 10.806 8.551 16.901 1.00 95.88 183 LEU A C 1
ATOM 1419 O O . LEU A 1 183 ? 10.331 8.861 17.995 1.00 95.88 183 LEU A O 1
ATOM 1423 N N . LYS A 1 184 ? 12.113 8.307 16.742 1.00 96.62 184 LYS A N 1
ATOM 1424 C CA . LYS A 1 184 ? 13.097 8.454 17.827 1.00 96.62 184 LYS A CA 1
ATOM 1425 C C . LYS A 1 184 ? 13.180 9.897 18.315 1.00 96.62 184 LYS A C 1
ATOM 1427 O O . LYS A 1 184 ? 13.126 10.134 19.518 1.00 96.62 184 LYS A O 1
ATOM 1432 N N . LYS A 1 185 ? 13.260 10.867 17.397 1.00 96.75 185 LYS A N 1
ATOM 1433 C CA . LYS A 1 185 ? 13.300 12.300 17.731 1.00 96.75 185 LYS A CA 1
ATOM 1434 C C . LYS A 1 185 ? 12.055 12.747 18.500 1.00 96.75 185 LYS A C 1
ATOM 1436 O O . LYS A 1 185 ? 12.147 13.628 19.348 1.00 96.75 185 LYS A O 1
ATOM 1441 N N . GLN A 1 186 ? 10.910 12.135 18.216 1.00 96.31 186 GLN A N 1
ATOM 1442 C CA . GLN A 1 186 ? 9.640 12.409 18.888 1.00 96.31 186 GLN A CA 1
ATOM 1443 C C . GLN A 1 186 ? 9.430 11.592 20.178 1.00 96.31 186 GLN A C 1
ATOM 1445 O O . GLN A 1 186 ? 8.382 11.717 20.807 1.00 96.31 186 GLN A O 1
ATOM 1450 N N . ASN A 1 187 ? 10.399 10.761 20.588 1.00 96.38 187 ASN A N 1
ATOM 1451 C CA . ASN A 1 187 ? 10.284 9.838 21.724 1.00 96.38 187 ASN A CA 1
ATOM 1452 C C . ASN A 1 187 ? 9.062 8.896 21.620 1.00 96.38 187 ASN A C 1
ATOM 1454 O O . ASN A 1 187 ? 8.388 8.603 22.605 1.00 96.38 187 ASN A O 1
ATOM 1458 N N . LYS A 1 188 ? 8.765 8.449 20.394 1.00 96.00 188 LYS A N 1
ATOM 1459 C CA . LYS A 1 188 ? 7.678 7.517 20.047 1.00 96.00 188 LYS A CA 1
ATOM 1460 C C . LYS A 1 188 ? 8.192 6.112 19.697 1.00 96.00 188 LYS A C 1
ATOM 1462 O O . LYS A 1 188 ? 7.422 5.271 19.244 1.00 96.00 188 LYS A O 1
ATOM 1467 N N . TRP A 1 189 ? 9.490 5.867 19.879 1.00 95.69 189 TRP A N 1
ATOM 1468 C CA . TRP A 1 189 ? 10.157 4.591 19.615 1.00 95.69 189 TRP A CA 1
ATOM 1469 C C . TRP A 1 189 ? 11.081 4.205 20.787 1.00 95.69 189 TRP A C 1
ATOM 1471 O O . TRP A 1 189 ? 11.783 5.091 21.282 1.00 95.69 189 TRP A O 1
ATOM 1481 N N . PRO A 1 190 ? 11.166 2.919 21.192 1.00 95.88 190 PRO A N 1
ATOM 1482 C CA . PRO A 1 190 ? 10.447 1.762 20.644 1.00 95.88 190 PRO A CA 1
ATOM 1483 C C . PRO A 1 190 ? 8.956 1.760 21.000 1.00 95.88 190 PRO A C 1
ATOM 1485 O O . PRO A 1 190 ? 8.539 2.370 21.982 1.00 95.88 190 PRO A O 1
ATOM 1488 N N . ILE A 1 191 ? 8.160 1.074 20.181 1.00 97.00 191 ILE A N 1
ATOM 1489 C CA . ILE A 1 191 ? 6.743 0.825 20.462 1.00 97.00 191 ILE A CA 1
ATOM 1490 C C . ILE A 1 191 ? 6.648 -0.360 21.438 1.00 97.00 191 ILE A C 1
ATOM 1492 O O . ILE A 1 191 ? 7.369 -1.339 21.250 1.00 97.00 191 ILE A O 1
ATOM 1496 N N . PRO A 1 192 ? 5.794 -0.305 22.477 1.00 97.62 192 PRO A N 1
ATOM 1497 C CA . PRO A 1 192 ? 5.563 -1.445 23.360 1.00 97.62 192 PRO A CA 1
ATOM 1498 C C . PRO A 1 192 ? 5.024 -2.673 22.608 1.00 97.62 192 PRO A C 1
ATOM 1500 O O . PRO A 1 192 ? 3.993 -2.599 21.943 1.00 97.62 192 PRO A O 1
ATOM 1503 N N . GLU A 1 193 ? 5.707 -3.807 22.750 1.00 97.00 193 GLU A N 1
ATOM 1504 C CA . GLU A 1 193 ? 5.323 -5.094 22.158 1.00 97.00 193 GLU A CA 1
ATOM 1505 C C . GLU A 1 193 ? 4.522 -5.971 23.144 1.00 97.00 193 GLU A C 1
ATOM 1507 O O . GLU A 1 193 ? 4.678 -5.824 24.362 1.00 97.00 193 GLU A O 1
ATOM 1512 N N . PRO A 1 194 ? 3.684 -6.905 22.648 1.00 98.12 194 PRO A N 1
ATOM 1513 C CA . PRO A 1 194 ? 3.279 -7.063 21.246 1.00 98.12 194 PRO A CA 1
ATOM 1514 C C . PRO A 1 194 ? 2.294 -5.962 20.819 1.00 98.12 194 PRO A C 1
ATOM 1516 O O . PRO A 1 194 ? 1.656 -5.327 21.667 1.00 98.12 194 PRO A O 1
ATOM 1519 N N . TYR A 1 195 ? 2.159 -5.711 19.515 1.00 98.75 195 TYR A N 1
ATOM 1520 C CA . TYR A 1 195 ? 1.220 -4.709 19.004 1.00 98.75 195 TYR A CA 1
ATOM 1521 C C . TYR A 1 195 ? 0.667 -5.037 17.618 1.00 98.75 195 TYR A C 1
ATOM 1523 O O . TYR A 1 195 ? 1.289 -5.735 16.819 1.00 98.75 195 TYR A O 1
ATOM 1531 N N . PHE A 1 196 ? -0.508 -4.479 17.337 1.00 98.75 196 PHE A N 1
ATOM 1532 C CA . PHE A 1 196 ? -1.064 -4.379 15.993 1.00 98.75 196 PHE A CA 1
ATOM 1533 C C . PHE A 1 196 ? -1.166 -2.912 15.582 1.00 98.75 196 PHE A C 1
ATOM 1535 O O . PHE A 1 196 ? -1.228 -2.010 16.423 1.00 98.75 196 PHE A O 1
ATOM 1542 N N . VAL A 1 197 ? -1.205 -2.664 14.277 1.00 98.88 197 VAL A N 1
ATOM 1543 C CA . VAL A 1 197 ? -1.395 -1.317 13.727 1.00 98.88 197 VAL A CA 1
ATOM 1544 C C . VAL A 1 197 ? -2.813 -1.176 13.198 1.00 98.88 197 VAL A C 1
ATOM 1546 O O . VAL A 1 197 ? -3.297 -2.052 12.490 1.00 98.88 197 VAL A O 1
ATOM 1549 N N . TYR A 1 198 ? -3.463 -0.052 13.480 1.00 98.75 198 TYR A N 1
ATOM 1550 C CA . TYR A 1 198 ? -4.742 0.320 12.885 1.00 98.75 198 TYR A CA 1
ATOM 1551 C C . TYR A 1 198 ? -4.592 1.620 12.087 1.00 98.75 198 TYR A C 1
ATOM 1553 O O . TYR A 1 198 ? -4.270 2.672 12.643 1.00 98.75 198 TYR A O 1
ATOM 1561 N N . HIS A 1 199 ? -4.828 1.560 10.775 1.00 98.44 199 HIS A N 1
ATOM 1562 C CA . HIS A 1 199 ? -4.787 2.724 9.893 1.00 98.44 199 HIS A CA 1
ATOM 1563 C C . HIS A 1 199 ? -6.178 3.334 9.717 1.00 98.44 199 HIS A C 1
ATOM 1565 O O . HIS A 1 199 ? -7.096 2.691 9.210 1.00 98.44 199 HIS A O 1
ATOM 1571 N N . VAL A 1 200 ? -6.312 4.605 10.094 1.00 97.12 200 VAL A N 1
ATOM 1572 C CA . VAL A 1 200 ? -7.613 5.270 10.240 1.00 97.12 200 VAL A CA 1
ATOM 1573 C C . VAL A 1 200 ? -8.319 5.553 8.912 1.00 97.12 200 VAL A C 1
ATOM 1575 O O . VAL A 1 200 ? -9.516 5.296 8.791 1.00 97.12 200 VAL A O 1
ATOM 1578 N N . ASN A 1 201 ? -7.627 6.112 7.916 1.00 93.19 201 ASN A N 1
ATOM 1579 C CA . ASN A 1 201 ? -8.282 6.641 6.718 1.00 93.19 201 ASN A CA 1
ATOM 1580 C C . ASN A 1 201 ? -7.496 6.388 5.431 1.00 93.19 201 ASN A C 1
ATOM 1582 O O . ASN A 1 201 ? -6.283 6.543 5.369 1.00 93.19 201 ASN A O 1
ATOM 1586 N N . ALA A 1 202 ? -8.216 6.078 4.355 1.00 92.56 202 ALA A N 1
ATOM 1587 C CA . ALA A 1 202 ? -7.672 6.143 3.007 1.00 92.56 202 ALA A CA 1
ATOM 1588 C C . ALA A 1 202 ? -7.587 7.607 2.526 1.00 92.56 202 ALA A C 1
ATOM 1590 O O . ALA A 1 202 ? -7.972 8.547 3.226 1.00 92.56 202 ALA A O 1
ATOM 1591 N N . SER A 1 203 ? -7.125 7.807 1.286 1.00 85.25 203 SER A N 1
ATOM 1592 C CA . SER A 1 203 ? -7.005 9.143 0.679 1.00 85.25 203 SER A CA 1
ATOM 1593 C C . SER A 1 203 ? -8.343 9.867 0.487 1.00 85.25 203 SER A C 1
ATOM 1595 O O . SER A 1 203 ? -8.354 11.048 0.170 1.00 85.25 203 SER A O 1
ATOM 1597 N N . GLY A 1 204 ? -9.468 9.162 0.606 1.00 86.19 204 GLY A N 1
ATOM 1598 C CA . GLY A 1 204 ? -10.799 9.724 0.444 1.00 86.19 204 GLY A CA 1
ATOM 1599 C C . GLY A 1 204 ? -11.858 8.865 1.136 1.00 86.19 204 GLY A C 1
ATOM 1600 O O . GLY A 1 204 ? -11.657 7.660 1.312 1.00 86.19 204 GLY A O 1
ATOM 1601 N N . PRO A 1 205 ? -13.006 9.458 1.502 1.00 87.56 205 PRO A N 1
ATOM 1602 C CA . PRO A 1 205 ? -14.024 8.799 2.323 1.00 87.56 205 PRO A CA 1
ATOM 1603 C C . PRO A 1 205 ? -14.662 7.579 1.641 1.00 87.56 205 PRO A C 1
ATOM 1605 O O . PRO A 1 205 ? -15.132 6.667 2.314 1.00 87.56 205 PRO A O 1
ATOM 1608 N N . THR A 1 206 ? -14.599 7.498 0.308 1.00 90.56 206 THR A N 1
ATOM 1609 C CA . THR A 1 206 ? -15.131 6.378 -0.488 1.00 90.56 206 THR A CA 1
ATOM 1610 C C . THR A 1 206 ? -14.451 5.035 -0.213 1.00 90.56 206 THR A C 1
ATOM 1612 O O . THR A 1 206 ? -15.030 3.985 -0.510 1.00 90.56 206 THR A O 1
ATOM 1615 N N . ARG A 1 207 ? -13.230 5.079 0.328 1.00 92.62 207 ARG A N 1
ATOM 1616 C CA . ARG A 1 207 ? -12.409 3.923 0.702 1.00 92.62 207 ARG A CA 1
ATOM 1617 C C . ARG A 1 207 ? -12.105 3.872 2.196 1.00 92.62 207 ARG A C 1
ATOM 1619 O O . ARG A 1 207 ? -11.518 2.905 2.647 1.00 92.62 207 ARG A O 1
ATOM 1626 N N . SER A 1 208 ? -12.483 4.892 2.962 1.00 94.94 208 SER A N 1
ATOM 1627 C CA . SER A 1 208 ? -12.257 4.916 4.407 1.00 94.94 208 SER A CA 1
ATOM 1628 C C . SER A 1 208 ? -13.383 4.202 5.141 1.00 94.94 208 SER A C 1
ATOM 1630 O O . SER A 1 208 ? -14.564 4.432 4.858 1.00 94.94 208 SER A O 1
ATOM 1632 N N . TYR A 1 209 ? -13.011 3.384 6.121 1.00 97.12 209 TYR A N 1
ATOM 1633 C CA . TYR A 1 209 ? -13.948 2.824 7.086 1.00 97.12 209 TYR A CA 1
ATOM 1634 C C . TYR A 1 209 ? -14.440 3.946 8.024 1.00 97.12 209 TYR A C 1
ATOM 1636 O O . TYR A 1 209 ? -13.648 4.832 8.365 1.00 97.12 209 TYR A O 1
ATOM 1644 N N . PRO A 1 210 ? -15.732 4.004 8.396 1.00 96.75 210 PRO A N 1
ATOM 1645 C CA . PRO A 1 210 ? -16.233 5.055 9.275 1.00 96.75 210 PRO A CA 1
ATOM 1646 C C . PRO A 1 210 ? -15.500 5.106 10.614 1.00 96.75 210 PRO A C 1
ATOM 1648 O O . PRO A 1 210 ? -15.250 4.080 11.238 1.00 96.75 210 PRO A O 1
ATOM 1651 N N . VAL A 1 211 ? -15.218 6.322 11.080 1.00 96.69 211 VAL A N 1
ATOM 1652 C CA . VAL A 1 211 ? -14.402 6.590 12.277 1.00 96.69 211 VAL A CA 1
ATOM 1653 C C . VAL A 1 211 ? -14.914 5.847 13.509 1.00 96.69 211 VAL A C 1
ATOM 1655 O O . VAL A 1 211 ? -14.146 5.146 14.159 1.00 96.69 211 VAL A O 1
ATOM 1658 N N . GLU A 1 212 ? -16.210 5.947 13.803 1.00 97.25 212 GLU A N 1
ATOM 1659 C CA . GLU A 1 212 ? -16.794 5.318 14.995 1.00 97.25 212 GLU A CA 1
ATOM 1660 C C . GLU A 1 212 ? -16.804 3.786 14.905 1.00 97.25 212 GLU A C 1
ATOM 1662 O O . GLU A 1 212 ? -16.541 3.109 15.896 1.00 97.25 212 GLU A O 1
ATOM 1667 N N . GLN A 1 213 ? -17.010 3.225 13.708 1.00 97.88 213 GLN A N 1
ATOM 1668 C CA . GLN A 1 213 ? -16.868 1.782 13.500 1.00 97.88 213 GLN A CA 1
ATOM 1669 C C . GLN A 1 213 ? -15.407 1.339 13.644 1.00 97.88 213 GLN A C 1
ATOM 1671 O O . GLN A 1 213 ? -15.133 0.276 14.193 1.00 97.88 213 GLN A O 1
ATOM 1676 N N . GLY A 1 214 ? -14.460 2.171 13.207 1.00 98.12 214 GLY A N 1
ATOM 1677 C CA . GLY A 1 214 ? -13.037 1.934 13.406 1.00 98.12 214 GLY A CA 1
ATOM 1678 C C . GLY A 1 214 ? -12.639 1.927 14.878 1.00 98.12 214 GLY A C 1
ATOM 1679 O O . GLY A 1 214 ? -11.922 1.028 15.307 1.00 98.12 214 GLY A O 1
ATOM 1680 N N . LYS A 1 215 ? -13.135 2.881 15.676 1.00 98.44 215 LYS A N 1
ATOM 1681 C CA . LYS A 1 215 ? -12.920 2.898 17.133 1.00 98.44 215 LYS A CA 1
ATOM 1682 C C . LYS A 1 215 ? -13.467 1.627 17.782 1.00 98.44 215 LYS A C 1
ATOM 1684 O O . LYS A 1 215 ? -12.766 1.005 18.574 1.00 98.44 215 LYS A O 1
ATOM 1689 N N . ALA A 1 216 ? -14.679 1.216 17.403 1.00 98.19 216 ALA A N 1
ATOM 1690 C CA . ALA A 1 216 ? -15.273 -0.031 17.879 1.00 98.19 216 ALA A CA 1
ATOM 1691 C C . ALA A 1 216 ? -14.426 -1.259 17.498 1.00 98.19 216 ALA A C 1
ATOM 1693 O O . ALA A 1 216 ? -14.163 -2.101 18.350 1.00 98.19 216 ALA A O 1
ATOM 1694 N N . ALA A 1 217 ? -13.925 -1.326 16.260 1.00 98.25 217 ALA A N 1
ATOM 1695 C CA . ALA A 1 217 ? -13.047 -2.405 15.811 1.00 98.25 217 ALA A CA 1
ATOM 1696 C C . ALA A 1 217 ? -11.727 -2.455 16.596 1.00 98.25 217 ALA A C 1
ATOM 1698 O O . ALA A 1 217 ? -11.293 -3.531 16.993 1.00 98.25 217 ALA A O 1
ATOM 1699 N N . VAL A 1 218 ? -11.105 -1.304 16.880 1.00 98.62 218 VAL A N 1
ATOM 1700 C CA . VAL A 1 218 ? -9.889 -1.248 17.711 1.00 98.62 218 VAL A CA 1
ATOM 1701 C C . VAL A 1 218 ? -10.153 -1.767 19.124 1.00 98.62 218 VAL A C 1
ATOM 1703 O O . VAL A 1 218 ? -9.331 -2.508 19.658 1.00 98.62 218 VAL A O 1
ATOM 1706 N N . LEU A 1 219 ? -11.284 -1.401 19.733 1.00 98.50 219 LEU A N 1
ATOM 1707 C CA . LEU A 1 219 ? -11.650 -1.896 21.062 1.00 98.50 219 LEU A CA 1
ATOM 1708 C C . LEU A 1 219 ? -11.901 -3.409 21.058 1.00 98.50 219 LEU A C 1
ATOM 1710 O O . LEU A 1 219 ? -11.381 -4.093 21.934 1.00 98.50 219 LEU A O 1
ATOM 1714 N N . ALA A 1 220 ? -12.604 -3.930 20.049 1.00 98.00 220 ALA A N 1
ATOM 1715 C CA . ALA A 1 220 ? -12.833 -5.367 19.893 1.00 98.00 220 ALA A CA 1
ATOM 1716 C C . ALA A 1 220 ? -11.517 -6.146 19.697 1.00 98.00 220 ALA A C 1
ATOM 1718 O O . ALA A 1 220 ? -11.306 -7.183 20.316 1.00 98.00 220 ALA A O 1
ATOM 1719 N N . LEU A 1 221 ? -10.576 -5.612 18.911 1.00 97.94 221 LEU A N 1
ATOM 1720 C CA . LEU A 1 221 ? -9.239 -6.199 18.759 1.00 97.94 221 LEU A CA 1
ATOM 1721 C C . LEU A 1 221 ? -8.442 -6.164 20.067 1.00 97.94 221 LEU A C 1
ATOM 1723 O O . LEU A 1 221 ? -7.740 -7.114 20.390 1.00 97.94 221 LEU A O 1
ATOM 1727 N N . LEU A 1 222 ? -8.530 -5.085 20.845 1.00 98.31 222 LEU A N 1
ATOM 1728 C CA . LEU A 1 222 ? -7.870 -5.013 22.150 1.00 98.31 222 LEU A CA 1
ATOM 1729 C C . LEU A 1 222 ? -8.460 -6.012 23.155 1.00 98.31 222 LEU A C 1
ATOM 1731 O O . LEU A 1 222 ? -7.728 -6.463 24.039 1.00 98.31 222 LEU A O 1
ATOM 1735 N N . GLU A 1 223 ? -9.750 -6.322 23.053 1.00 97.69 223 GLU A N 1
ATOM 1736 C CA . GLU A 1 223 ? -10.414 -7.356 23.848 1.00 97.69 223 GLU A CA 1
ATOM 1737 C C . GLU A 1 223 ? -9.943 -8.761 23.449 1.00 97.69 223 GLU A C 1
ATOM 1739 O O . GLU A 1 223 ? -9.479 -9.501 24.315 1.00 97.69 223 GLU A O 1
ATOM 1744 N N . GLU A 1 224 ? -9.958 -9.081 22.151 1.00 96.88 224 GLU A N 1
ATOM 1745 C CA . GLU A 1 224 ? -9.494 -10.373 21.616 1.00 96.88 224 GLU A CA 1
ATOM 1746 C C . GLU A 1 224 ? -7.996 -10.609 21.870 1.00 96.88 224 GLU A C 1
ATOM 1748 O O . GLU A 1 224 ? -7.559 -11.720 22.172 1.00 96.88 224 GLU A O 1
ATOM 1753 N N . PHE A 1 225 ? -7.191 -9.548 21.784 1.00 96.12 225 PHE A N 1
ATOM 1754 C CA . PHE A 1 225 ? -5.746 -9.581 21.981 1.00 96.12 225 PHE A CA 1
ATOM 1755 C C . PHE A 1 225 ? -5.363 -8.826 23.272 1.00 96.12 225 PHE A C 1
ATOM 1757 O O . PHE A 1 225 ? -4.870 -7.690 23.221 1.00 96.12 225 PHE A O 1
ATOM 1764 N N . PRO A 1 226 ? -5.559 -9.424 24.468 1.00 97.12 226 PRO A N 1
ATOM 1765 C CA . PRO A 1 226 ? -5.458 -8.726 25.757 1.00 97.12 226 PRO A CA 1
ATOM 1766 C C . PRO A 1 226 ? -4.038 -8.262 26.116 1.00 97.12 226 PRO A C 1
ATOM 1768 O O . PRO A 1 226 ? -3.869 -7.392 26.974 1.00 97.12 226 PRO A O 1
ATOM 1771 N N . THR A 1 227 ? -3.015 -8.817 25.462 1.00 97.69 227 THR A N 1
ATOM 1772 C CA . THR A 1 227 ? -1.605 -8.437 25.632 1.00 97.69 227 THR A CA 1
ATOM 1773 C C . THR A 1 227 ? -1.133 -7.389 24.631 1.00 97.69 227 THR A C 1
ATOM 1775 O O . THR A 1 227 ? -0.082 -6.792 24.844 1.00 97.69 227 THR A O 1
ATOM 1778 N N . HIS A 1 228 ? -1.880 -7.157 23.549 1.00 98.25 228 HIS A N 1
ATOM 1779 C CA . HIS A 1 228 ? -1.444 -6.286 22.461 1.00 98.25 228 HIS A CA 1
ATOM 1780 C C . HIS A 1 228 ? -1.679 -4.813 22.765 1.00 98.25 228 HIS A C 1
ATOM 1782 O O . HIS A 1 228 ? -2.659 -4.435 23.416 1.00 98.25 228 HIS A O 1
ATOM 1788 N N . HIS A 1 229 ? -0.796 -3.975 22.233 1.00 98.75 229 HIS A N 1
ATOM 1789 C CA . HIS A 1 229 ? -1.016 -2.545 22.075 1.00 98.75 229 HIS A CA 1
ATOM 1790 C C . HIS A 1 229 ? -1.646 -2.253 20.710 1.00 98.75 229 HIS A C 1
ATOM 1792 O O . HIS A 1 229 ? -1.375 -2.941 19.726 1.00 98.75 229 HIS A O 1
ATOM 1798 N N . ALA A 1 230 ? -2.482 -1.219 20.652 1.00 98.69 230 ALA A N 1
ATOM 1799 C CA . ALA A 1 230 ? -3.061 -0.721 19.410 1.00 98.69 230 ALA A CA 1
ATOM 1800 C C . ALA A 1 230 ? -2.295 0.526 18.971 1.00 98.69 230 ALA A C 1
ATOM 1802 O O . ALA A 1 230 ? -2.379 1.565 19.628 1.00 98.69 230 ALA A O 1
ATOM 1803 N N . VAL A 1 231 ? -1.555 0.438 17.870 1.00 98.69 231 VAL A N 1
ATOM 1804 C CA . VAL A 1 231 ? -0.840 1.580 17.292 1.00 98.69 231 VAL A CA 1
ATOM 1805 C C . VAL A 1 231 ? -1.721 2.234 16.240 1.00 98.69 231 VAL A C 1
ATOM 1807 O O . VAL A 1 231 ? -1.974 1.659 15.182 1.00 98.69 231 VAL A O 1
ATOM 1810 N N . ILE A 1 232 ? -2.200 3.440 16.521 1.00 98.56 232 ILE A N 1
ATOM 1811 C CA . ILE A 1 232 ? -3.090 4.168 15.614 1.00 98.56 232 ILE A CA 1
ATOM 1812 C C . ILE A 1 232 ? -2.246 5.009 14.668 1.00 98.56 232 ILE A C 1
ATOM 1814 O O . ILE A 1 232 ? -1.472 5.849 15.117 1.00 98.56 232 ILE A O 1
ATOM 1818 N N . VAL A 1 233 ? -2.401 4.800 13.362 1.00 98.12 233 VAL A N 1
ATOM 1819 C CA . VAL A 1 233 ? -1.666 5.531 12.321 1.00 98.12 233 VAL A CA 1
ATOM 1820 C C . VAL A 1 233 ? -2.621 6.162 11.313 1.00 98.12 233 VAL A C 1
ATOM 1822 O O . VAL A 1 233 ? -3.770 5.747 11.152 1.00 98.12 233 VAL A O 1
ATOM 1825 N N . GLY A 1 234 ? -2.133 7.163 10.588 1.00 94.81 234 GLY A N 1
ATOM 1826 C CA . GLY A 1 234 ? -2.875 7.848 9.533 1.00 94.81 234 GLY A CA 1
ATOM 1827 C C . GLY A 1 234 ? -2.616 9.344 9.547 1.00 94.81 234 GLY A C 1
ATOM 1828 O O . GLY A 1 234 ? -1.930 9.857 10.432 1.00 94.81 234 GLY A O 1
ATOM 1829 N N . ALA A 1 235 ? -3.161 10.037 8.554 1.00 90.88 235 ALA A N 1
ATOM 1830 C CA . ALA A 1 235 ? -3.083 11.484 8.471 1.00 90.88 235 ALA A CA 1
ATOM 1831 C C . ALA A 1 235 ? -4.400 12.049 7.935 1.00 90.88 235 ALA A C 1
ATOM 1833 O O . ALA A 1 235 ? -4.818 11.745 6.813 1.00 90.88 235 ALA A O 1
ATOM 1834 N N . SER A 1 236 ? -5.065 12.862 8.749 1.00 91.25 236 SER A N 1
ATOM 1835 C CA . SER A 1 236 ? -6.184 13.698 8.329 1.00 91.25 236 SER A CA 1
ATOM 1836 C C . SER A 1 236 ? -6.433 14.790 9.371 1.00 91.25 236 SER A C 1
ATOM 1838 O O . SER A 1 236 ? -6.734 14.470 10.523 1.00 91.25 236 SER A O 1
ATOM 1840 N N . PRO A 1 237 ? -6.396 16.077 8.982 1.00 86.56 237 PRO A N 1
ATOM 1841 C CA . PRO A 1 237 ? -6.728 17.178 9.887 1.00 86.56 237 PRO A CA 1
ATOM 1842 C C . PRO A 1 237 ? -8.232 17.258 10.202 1.00 86.56 237 PRO A C 1
ATOM 1844 O O . PRO A 1 237 ? -8.638 18.011 11.079 1.00 86.56 237 PRO A O 1
ATOM 1847 N N . SER A 1 238 ? -9.067 16.512 9.471 1.00 88.88 238 SER A N 1
ATOM 1848 C CA . SER A 1 238 ? -10.534 16.564 9.567 1.00 88.88 238 SER A CA 1
ATOM 1849 C C . SER A 1 238 ? -11.152 15.379 10.313 1.00 88.88 238 SER A C 1
ATOM 1851 O O . SER A 1 238 ? -12.372 15.301 10.437 1.00 88.88 238 SER A O 1
ATOM 1853 N N . VAL A 1 239 ? -10.330 14.439 10.783 1.00 92.25 239 VAL A N 1
ATOM 1854 C CA . VAL A 1 239 ? -10.780 13.213 11.450 1.00 92.25 239 VAL A CA 1
ATOM 1855 C C . VAL A 1 239 ? -10.315 13.224 12.899 1.00 92.25 239 VAL A C 1
ATOM 1857 O O . VAL A 1 239 ? -9.133 13.408 13.169 1.00 92.25 239 VAL A O 1
ATOM 1860 N N . ASP A 1 240 ? -11.242 12.977 13.822 1.00 94.69 240 ASP A N 1
ATOM 1861 C CA . ASP A 1 240 ? -10.946 12.773 15.239 1.00 94.69 240 ASP A CA 1
ATOM 1862 C C . ASP A 1 240 ? -11.028 11.283 15.594 1.00 94.69 240 ASP A C 1
ATOM 1864 O O . ASP A 1 240 ? -12.110 10.729 15.821 1.00 94.69 240 ASP A O 1
ATOM 1868 N N . PHE A 1 241 ? -9.864 10.633 15.640 1.00 96.25 241 PHE A N 1
ATOM 1869 C CA . PHE A 1 241 ? -9.720 9.234 16.044 1.00 96.25 241 PHE A CA 1
ATOM 1870 C C . PHE A 1 241 ? -9.156 9.090 17.467 1.00 96.25 241 PHE A C 1
ATOM 1872 O O . PHE A 1 241 ? -8.497 8.106 17.781 1.00 96.25 241 PHE A O 1
ATOM 1879 N N . ARG A 1 242 ? -9.389 10.056 18.365 1.00 95.56 242 ARG A N 1
ATOM 1880 C CA . ARG A 1 242 ? -8.963 9.895 19.764 1.00 95.56 242 ARG A CA 1
ATOM 1881 C C . ARG A 1 242 ? -9.696 8.716 20.410 1.00 95.56 242 ARG A C 1
ATOM 1883 O O . ARG A 1 242 ? -10.921 8.614 20.313 1.00 95.56 242 ARG A O 1
ATOM 1890 N N . LEU A 1 243 ? -8.934 7.837 21.061 1.00 96.31 243 LEU A N 1
ATOM 1891 C CA . LEU A 1 243 ? -9.431 6.654 21.761 1.00 96.31 243 LEU A CA 1
ATOM 1892 C C . LEU A 1 243 ? -8.755 6.552 23.132 1.00 96.31 243 LEU A C 1
ATOM 1894 O O . LEU A 1 243 ? -7.551 6.315 23.227 1.00 96.31 243 LEU A O 1
ATOM 1898 N N . GLU A 1 244 ? -9.528 6.737 24.201 1.00 96.19 244 GLU A N 1
ATOM 1899 C CA . GLU A 1 244 ? -9.018 6.672 25.571 1.00 96.19 244 GLU A CA 1
ATOM 1900 C C . GLU A 1 244 ? -8.884 5.217 26.026 1.00 96.19 244 GLU A C 1
ATOM 1902 O O . GLU A 1 244 ? -9.829 4.599 26.511 1.00 96.19 244 GLU A O 1
ATOM 1907 N N . HIS A 1 245 ? -7.692 4.647 25.860 1.00 98.00 245 HIS A N 1
ATOM 1908 C CA . HIS A 1 245 ? -7.393 3.311 26.359 1.00 98.00 245 HIS A CA 1
ATOM 1909 C C . HIS A 1 245 ? -5.899 3.168 26.673 1.00 98.00 245 HIS A C 1
ATOM 1911 O O . HIS A 1 245 ? -5.043 3.552 25.883 1.00 98.00 245 HIS A O 1
ATOM 1917 N N . LYS A 1 246 ? -5.560 2.564 27.820 1.00 97.88 246 LYS A N 1
ATOM 1918 C CA . LYS A 1 246 ? -4.173 2.508 28.337 1.00 97.88 246 LYS A CA 1
ATOM 1919 C C . LYS A 1 246 ? -3.160 1.795 27.425 1.00 97.88 246 LYS A C 1
ATOM 1921 O O . LYS A 1 246 ? -1.963 1.976 27.600 1.00 97.88 246 LYS A O 1
ATOM 1926 N N . ARG A 1 247 ? -3.638 0.951 26.501 1.00 98.19 247 ARG A N 1
ATOM 1927 C CA . ARG A 1 247 ? -2.819 0.204 25.524 1.00 98.19 247 ARG A CA 1
ATOM 1928 C C . ARG A 1 247 ? -2.820 0.833 24.124 1.00 98.19 247 ARG A C 1
ATOM 1930 O O . ARG A 1 247 ? -2.328 0.217 23.186 1.00 98.19 247 ARG A O 1
ATOM 1937 N N . VAL A 1 248 ? -3.409 2.016 23.957 1.00 98.44 248 VAL A N 1
ATOM 1938 C CA . VAL A 1 248 ? -3.391 2.739 22.680 1.00 98.44 248 VAL A CA 1
ATOM 1939 C C . VAL A 1 248 ? -2.131 3.593 22.598 1.00 98.44 248 VAL A C 1
ATOM 1941 O O . VAL A 1 248 ? -1.854 4.403 23.480 1.00 98.44 248 VAL A O 1
ATOM 1944 N N . VAL A 1 249 ? -1.381 3.417 21.514 1.00 98.06 249 VAL A N 1
ATOM 1945 C CA . VAL A 1 249 ? -0.241 4.251 21.135 1.00 98.06 249 VAL A CA 1
ATOM 1946 C C . VAL A 1 249 ? -0.674 5.111 19.956 1.00 98.06 249 VAL A C 1
ATOM 1948 O O . VAL A 1 249 ? -0.830 4.626 18.836 1.00 98.06 249 VAL A O 1
ATOM 1951 N N . ASP A 1 250 ? -0.887 6.398 20.211 1.00 97.25 250 ASP A N 1
ATOM 1952 C CA . ASP A 1 250 ? -1.331 7.335 19.182 1.00 97.25 250 ASP A CA 1
ATOM 1953 C C . ASP A 1 250 ? -0.143 7.876 18.367 1.00 97.25 250 ASP A C 1
ATOM 1955 O O . ASP A 1 250 ? 0.706 8.621 18.888 1.00 97.25 250 ASP A O 1
ATOM 1959 N N . LEU A 1 251 ? -0.091 7.465 17.095 1.00 97.19 251 LEU A N 1
ATOM 1960 C CA . LEU A 1 251 ? 0.782 7.982 16.037 1.00 97.19 251 LEU A CA 1
ATOM 1961 C C . LEU A 1 251 ? -0.033 8.638 14.900 1.00 97.19 251 LEU A C 1
ATOM 1963 O O . LEU A 1 251 ? 0.498 8.883 13.811 1.00 97.19 251 LEU A O 1
ATOM 1967 N N . PHE A 1 252 ? -1.316 8.936 15.115 1.00 96.19 252 PHE A N 1
ATOM 1968 C CA . PHE A 1 252 ? -2.151 9.619 14.136 1.00 96.19 252 PHE A CA 1
ATOM 1969 C C . PHE A 1 252 ? -1.664 11.064 13.948 1.00 96.19 252 PHE A C 1
ATOM 1971 O O . PHE A 1 252 ? -1.393 11.772 14.915 1.00 96.19 252 PHE A O 1
ATOM 1978 N N . ASN A 1 253 ? -1.507 11.507 12.696 1.00 93.75 253 ASN A N 1
ATOM 1979 C CA . ASN A 1 253 ? -0.888 12.791 12.332 1.00 93.75 253 ASN A CA 1
ATOM 1980 C C . ASN A 1 253 ? 0.549 12.995 12.882 1.00 93.75 253 ASN A C 1
ATOM 1982 O O . ASN A 1 253 ? 1.007 14.130 12.994 1.00 93.75 253 ASN A O 1
ATOM 1986 N N . CYS A 1 254 ? 1.268 11.921 13.233 1.00 92.44 254 CYS A N 1
ATOM 1987 C CA . CYS A 1 254 ? 2.559 12.006 13.930 1.00 92.44 254 CYS A CA 1
ATOM 1988 C C . CYS A 1 254 ? 3.775 12.059 12.984 1.00 92.44 254 CYS A C 1
ATOM 1990 O O . CYS A 1 254 ? 4.789 12.678 13.306 1.00 92.44 254 CYS A O 1
ATOM 1992 N N . THR A 1 255 ? 3.689 11.414 11.817 1.00 88.75 255 THR A N 1
ATOM 1993 C CA . THR A 1 255 ? 4.804 11.296 10.862 1.00 88.75 255 THR A CA 1
ATOM 1994 C C . THR A 1 255 ? 4.690 12.311 9.729 1.00 88.75 255 THR A C 1
ATOM 1996 O O . THR A 1 255 ? 3.677 12.337 9.026 1.00 88.75 255 THR A O 1
ATOM 1999 N N . GLY A 1 256 ? 5.742 13.094 9.492 1.00 87.94 256 GLY A N 1
ATOM 2000 C CA . GLY A 1 256 ? 5.880 13.973 8.331 1.00 87.94 256 GLY A CA 1
ATOM 2001 C C . GLY A 1 256 ? 6.308 13.231 7.063 1.00 87.94 256 GLY A C 1
ATOM 2002 O O . GLY A 1 256 ? 6.082 13.724 5.957 1.00 87.94 256 GLY A O 1
ATOM 2003 N N . GLN A 1 257 ? 6.893 12.035 7.196 1.00 88.81 257 GLN A N 1
ATOM 2004 C CA . GLN A 1 257 ? 7.246 11.176 6.065 1.00 88.81 257 GLN A CA 1
ATOM 2005 C C . GLN A 1 257 ? 6.583 9.806 6.181 1.00 88.81 257 GLN A C 1
ATOM 2007 O O . GLN A 1 257 ? 6.657 9.147 7.212 1.00 88.81 257 GLN A O 1
ATOM 2012 N N . PHE A 1 258 ? 6.009 9.312 5.080 1.00 92.56 258 PHE A N 1
ATOM 2013 C CA . PHE A 1 258 ? 5.402 7.977 5.069 1.00 92.56 258 PHE A CA 1
ATOM 2014 C C . PHE A 1 258 ? 6.400 6.869 5.422 1.00 92.56 258 PHE A C 1
ATOM 2016 O O . PHE A 1 258 ? 6.034 5.886 6.061 1.00 92.56 258 PHE A O 1
ATOM 2023 N N . ARG A 1 259 ? 7.672 7.030 5.031 1.00 93.69 259 ARG A N 1
ATOM 2024 C CA . ARG A 1 259 ? 8.712 6.036 5.312 1.00 93.69 259 ARG A CA 1
ATOM 2025 C C . ARG A 1 259 ? 8.900 5.766 6.801 1.00 93.69 259 ARG A C 1
ATOM 2027 O O . ARG A 1 259 ? 9.224 4.640 7.162 1.00 93.69 259 ARG A O 1
ATOM 2034 N N . SER A 1 260 ? 8.606 6.741 7.657 1.00 94.94 260 SER A N 1
ATOM 2035 C CA . SER A 1 260 ? 8.684 6.563 9.105 1.00 94.94 260 SER A CA 1
ATOM 2036 C C . SER A 1 260 ? 7.649 5.590 9.665 1.00 94.94 260 SER A C 1
ATOM 2038 O O . SER A 1 260 ? 7.824 5.097 10.775 1.00 94.94 260 SER A O 1
ATOM 2040 N N . LEU A 1 261 ? 6.628 5.226 8.884 1.00 96.81 261 LEU A N 1
ATOM 2041 C CA . LEU A 1 261 ? 5.698 4.155 9.235 1.00 96.81 261 LEU A CA 1
ATOM 2042 C C . LEU A 1 261 ? 6.228 2.758 8.887 1.00 96.81 261 LEU A C 1
ATOM 2044 O O . LEU A 1 261 ? 5.793 1.796 9.504 1.00 96.81 261 LEU A O 1
ATOM 2048 N N . LEU A 1 262 ? 7.164 2.601 7.944 1.00 97.25 262 LEU A N 1
ATOM 2049 C CA . LEU A 1 262 ? 7.630 1.274 7.512 1.00 97.25 262 LEU A CA 1
ATOM 2050 C C . LEU A 1 262 ? 8.177 0.395 8.654 1.00 97.25 262 LEU A C 1
ATOM 2052 O O . LEU A 1 262 ? 7.747 -0.753 8.737 1.00 97.25 262 LEU A O 1
ATOM 2056 N N . PRO A 1 263 ? 9.051 0.877 9.562 1.00 97.31 263 PRO A N 1
ATOM 2057 C CA . PRO A 1 263 ? 9.494 0.065 10.698 1.00 97.31 263 PRO A CA 1
ATOM 2058 C C . PRO A 1 263 ? 8.361 -0.278 11.676 1.00 97.31 263 PRO A C 1
ATOM 2060 O O . PRO A 1 263 ? 8.385 -1.348 12.276 1.00 97.31 263 PRO A O 1
ATOM 2063 N N . VAL A 1 264 ? 7.358 0.597 11.814 1.00 98.44 264 VAL A N 1
ATOM 2064 C CA . VAL A 1 264 ? 6.160 0.340 12.633 1.00 98.44 264 VAL A CA 1
ATOM 2065 C C . VAL A 1 264 ? 5.315 -0.772 12.016 1.00 98.44 264 VAL A C 1
ATOM 2067 O O . VAL A 1 264 ? 4.838 -1.650 12.719 1.00 98.44 264 VAL A O 1
ATOM 2070 N N . LEU A 1 265 ? 5.147 -0.765 10.693 1.00 98.56 265 LEU A N 1
ATOM 2071 C CA . LEU A 1 265 ? 4.425 -1.822 9.986 1.00 98.56 265 LEU A CA 1
ATOM 2072 C C . LEU A 1 265 ? 5.201 -3.143 10.010 1.00 98.56 265 LEU A C 1
ATOM 2074 O O . LEU A 1 265 ? 4.599 -4.194 10.190 1.00 98.56 265 LEU A O 1
ATOM 2078 N N . GLN A 1 266 ? 6.525 -3.108 9.847 1.00 97.88 266 GLN A N 1
ATOM 2079 C CA . GLN A 1 266 ? 7.355 -4.315 9.842 1.00 97.88 266 GLN A CA 1
ATOM 2080 C C . GLN A 1 266 ? 7.393 -5.011 11.210 1.00 97.88 266 GLN A C 1
ATOM 2082 O O . GLN A 1 266 ? 7.465 -6.234 11.257 1.00 97.88 266 GLN A O 1
ATOM 2087 N N . GLY A 1 267 ? 7.371 -4.248 12.308 1.00 97.56 267 GLY A N 1
ATOM 2088 C CA . GLY A 1 267 ? 7.394 -4.802 13.664 1.00 97.56 267 GLY A CA 1
ATOM 2089 C C . GLY A 1 267 ? 6.021 -5.181 14.229 1.00 97.56 267 GLY A C 1
ATOM 2090 O O . GLY A 1 267 ? 5.964 -5.698 15.338 1.00 97.56 267 GLY A O 1
ATOM 2091 N N . ALA A 1 268 ? 4.929 -4.895 13.518 1.00 98.50 268 ALA A N 1
ATOM 2092 C CA . ALA A 1 268 ? 3.583 -5.241 13.963 1.00 98.50 268 ALA A CA 1
ATOM 2093 C C . ALA A 1 268 ? 3.293 -6.730 13.738 1.00 98.50 268 ALA A C 1
ATOM 2095 O O . ALA A 1 268 ? 3.653 -7.278 12.696 1.00 98.50 268 ALA A O 1
ATOM 2096 N N . ASP A 1 269 ? 2.541 -7.354 14.647 1.00 97.94 269 ASP A N 1
ATOM 2097 C CA . ASP A 1 269 ? 2.066 -8.730 14.444 1.00 97.94 269 ASP A CA 1
ATOM 2098 C C . ASP A 1 269 ? 1.072 -8.806 13.277 1.00 97.94 269 ASP A C 1
ATOM 2100 O O . ASP A 1 269 ? 1.064 -9.759 12.497 1.00 97.94 269 ASP A O 1
ATOM 2104 N N . PHE A 1 270 ? 0.230 -7.778 13.150 1.00 98.50 270 PHE A N 1
ATOM 2105 C CA . PHE A 1 270 ? -0.649 -7.572 12.007 1.00 98.50 270 PHE A CA 1
ATOM 2106 C C . PHE A 1 270 ? -1.082 -6.107 11.885 1.00 98.50 270 PHE A C 1
ATOM 2108 O O . PHE A 1 270 ? -0.940 -5.292 12.803 1.00 98.50 270 PHE A O 1
ATOM 2115 N N . VAL A 1 271 ? -1.636 -5.773 10.724 1.00 98.75 271 VAL A N 1
ATOM 2116 C CA . VAL A 1 271 ? -2.115 -4.436 10.370 1.00 98.75 271 VAL A CA 1
ATOM 2117 C C . VAL A 1 271 ? -3.586 -4.512 9.980 1.00 98.75 271 VAL A C 1
ATOM 2119 O O . VAL A 1 271 ? -3.977 -5.373 9.204 1.00 98.75 271 VAL A O 1
ATOM 2122 N N . VAL A 1 272 ? -4.403 -3.584 10.462 1.00 98.62 272 VAL A N 1
ATOM 2123 C CA . VAL A 1 272 ? -5.798 -3.410 10.048 1.00 98.62 272 VAL A CA 1
ATOM 2124 C C . VAL A 1 272 ? -5.924 -2.082 9.322 1.00 98.62 272 VAL A C 1
ATOM 2126 O O . VAL A 1 272 ? -5.554 -1.036 9.859 1.00 98.62 272 VAL A O 1
ATOM 2129 N N . CYS A 1 273 ? -6.394 -2.092 8.078 1.00 98.44 273 CYS A N 1
ATOM 2130 C CA . CYS A 1 273 ? -6.435 -0.871 7.277 1.00 98.44 273 CYS A CA 1
ATOM 2131 C C . CYS A 1 273 ? -7.482 -0.913 6.155 1.00 98.44 273 CYS A C 1
ATOM 2133 O O . CYS A 1 273 ? -7.806 -1.983 5.649 1.00 98.44 273 CYS A O 1
ATOM 2135 N N . PRO A 1 274 ? -7.999 0.241 5.705 1.00 97.44 274 PRO A N 1
ATOM 2136 C CA . PRO A 1 274 ? -8.737 0.309 4.448 1.00 97.44 274 PRO A CA 1
ATOM 2137 C C . PRO A 1 274 ? -7.815 0.078 3.237 1.00 97.44 274 PRO A C 1
ATOM 2139 O O . PRO A 1 274 ? -6.587 0.142 3.365 1.00 97.44 274 PRO A O 1
ATOM 2142 N N . ASP A 1 275 ? -8.399 -0.060 2.041 1.00 95.69 275 ASP A N 1
ATOM 2143 C CA . ASP A 1 275 ? -7.687 0.040 0.753 1.00 95.69 275 ASP A CA 1
ATOM 2144 C C . ASP A 1 275 ? -6.917 1.376 0.633 1.00 95.69 275 ASP A C 1
ATOM 2146 O O . ASP A 1 275 ? -7.466 2.436 0.303 1.00 95.69 275 ASP A O 1
ATOM 2150 N N . SER A 1 276 ? -5.631 1.339 0.989 1.00 96.00 276 SER A N 1
ATOM 2151 C CA . SER A 1 276 ? -4.797 2.512 1.258 1.00 96.00 276 SER A CA 1
ATOM 2152 C C . SER A 1 276 ? -3.304 2.229 1.061 1.00 96.00 276 SER A C 1
ATOM 2154 O O . SER A 1 276 ? -2.884 1.099 0.832 1.00 96.00 276 SER A O 1
ATOM 2156 N N . ALA A 1 277 ? -2.468 3.264 1.187 1.00 96.69 277 ALA A N 1
ATOM 2157 C CA . ALA A 1 277 ? -1.015 3.110 1.105 1.00 96.69 277 ALA A CA 1
ATOM 2158 C C . ALA A 1 277 ? -0.449 2.152 2.167 1.00 96.69 277 ALA A C 1
ATOM 2160 O O . ALA A 1 277 ? 0.493 1.421 1.878 1.00 96.69 277 ALA A O 1
ATOM 2161 N N . VAL A 1 278 ? -1.040 2.126 3.367 1.00 98.12 278 VAL A N 1
ATOM 2162 C CA . VAL A 1 278 ? -0.604 1.238 4.452 1.00 98.12 278 VAL A CA 1
ATOM 2163 C C . VAL A 1 278 ? -0.810 -0.228 4.080 1.00 98.12 278 VAL A C 1
ATOM 2165 O O . VAL A 1 278 ? 0.118 -1.006 4.243 1.00 98.12 278 VAL A O 1
ATOM 2168 N N . LEU A 1 279 ? -1.949 -0.587 3.477 1.00 98.19 279 LEU A N 1
ATOM 2169 C CA . LEU A 1 279 ? -2.202 -1.944 2.975 1.00 98.19 279 LEU A CA 1
ATOM 2170 C C . LEU A 1 279 ? -1.076 -2.430 2.057 1.00 98.19 279 LEU A C 1
ATOM 2172 O O . LEU A 1 279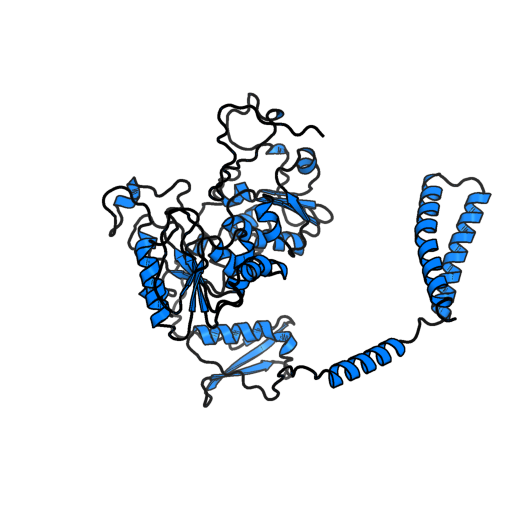 ? -0.512 -3.507 2.239 1.00 98.19 279 LEU A O 1
ATOM 2176 N N . HIS A 1 280 ? -0.743 -1.622 1.052 1.00 98.12 280 HIS A N 1
ATOM 2177 C CA . HIS A 1 280 ? 0.280 -1.989 0.080 1.00 98.12 280 HIS A CA 1
ATOM 2178 C C . HIS A 1 280 ? 1.682 -1.995 0.705 1.00 98.12 280 HIS A C 1
ATOM 2180 O O . HIS A 1 280 ? 2.503 -2.836 0.345 1.00 98.12 280 HIS A O 1
ATOM 2186 N N . ALA A 1 281 ? 1.957 -1.105 1.662 1.00 98.38 281 ALA A N 1
ATOM 2187 C CA . ALA A 1 281 ? 3.230 -1.105 2.372 1.00 98.38 281 ALA A CA 1
ATOM 2188 C C . ALA A 1 281 ? 3.412 -2.362 3.225 1.00 98.38 281 ALA A C 1
ATOM 2190 O O . ALA A 1 281 ? 4.448 -3.013 3.117 1.00 98.38 281 ALA A O 1
ATOM 2191 N N . SER A 1 282 ? 2.397 -2.744 4.000 1.00 98.50 282 SER A N 1
ATOM 2192 C CA . SER A 1 282 ? 2.403 -3.971 4.799 1.00 98.50 282 SER A CA 1
ATOM 2193 C C . SER A 1 282 ? 2.628 -5.205 3.927 1.00 98.50 282 SER A C 1
ATOM 2195 O O . SER A 1 282 ? 3.484 -6.030 4.235 1.00 98.50 282 SER A O 1
ATOM 2197 N N . ALA A 1 283 ? 1.956 -5.283 2.772 1.00 97.81 283 ALA A N 1
ATOM 2198 C CA . ALA A 1 283 ? 2.178 -6.358 1.808 1.00 97.81 283 ALA A CA 1
ATOM 2199 C C . ALA A 1 283 ? 3.624 -6.398 1.282 1.00 97.81 283 ALA A C 1
ATOM 2201 O O . ALA A 1 283 ? 4.202 -7.477 1.155 1.00 97.81 283 ALA A O 1
ATOM 2202 N N . GLY A 1 284 ? 4.221 -5.234 1.009 1.00 97.50 284 GLY A N 1
ATOM 2203 C CA . GLY A 1 284 ? 5.609 -5.128 0.554 1.00 97.50 284 GLY A CA 1
ATOM 2204 C C . GLY A 1 284 ? 6.660 -5.426 1.620 1.00 97.50 284 GLY A C 1
ATOM 2205 O O . GLY A 1 284 ? 7.783 -5.778 1.265 1.00 97.50 284 GLY A O 1
ATOM 2206 N N . LEU A 1 285 ? 6.300 -5.294 2.898 1.00 97.69 285 LEU A N 1
ATOM 2207 C CA . LEU A 1 285 ? 7.137 -5.627 4.053 1.00 97.69 285 LEU A CA 1
ATOM 2208 C C . LEU A 1 285 ? 6.943 -7.071 4.539 1.00 97.69 285 LEU A C 1
ATOM 2210 O O . LEU A 1 285 ? 7.739 -7.547 5.343 1.00 97.69 285 LEU A O 1
ATOM 2214 N N . GLY A 1 286 ? 5.915 -7.768 4.044 1.00 96.69 286 GLY A N 1
ATOM 2215 C CA . GLY A 1 286 ? 5.568 -9.113 4.498 1.00 96.69 286 GLY A CA 1
ATOM 2216 C C . GLY A 1 286 ? 4.836 -9.142 5.842 1.00 96.69 286 GLY A C 1
ATOM 2217 O O . GLY A 1 286 ? 4.925 -10.142 6.546 1.00 96.69 286 GLY A O 1
ATOM 2218 N N . THR A 1 287 ? 4.113 -8.078 6.196 1.00 97.69 287 THR A N 1
ATOM 2219 C CA . THR A 1 287 ? 3.302 -8.012 7.420 1.00 97.69 287 THR A CA 1
ATOM 2220 C C . THR A 1 287 ? 1.876 -8.500 7.152 1.00 97.69 287 THR A C 1
ATOM 2222 O O . THR A 1 287 ? 1.229 -8.057 6.195 1.00 97.69 287 THR A O 1
ATOM 2225 N N . ALA A 1 288 ? 1.352 -9.372 8.021 1.00 97.62 288 ALA A N 1
ATOM 2226 C CA . ALA A 1 288 ? -0.038 -9.819 7.957 1.00 97.62 288 ALA A CA 1
ATOM 2227 C C . ALA A 1 288 ? -1.008 -8.633 8.020 1.00 97.62 288 ALA A C 1
ATOM 2229 O O . ALA A 1 288 ? -0.826 -7.709 8.811 1.00 97.62 288 ALA A O 1
ATOM 2230 N N . THR A 1 289 ? -2.020 -8.618 7.152 1.00 98.06 289 THR A N 1
ATOM 2231 C CA . THR A 1 289 ? -2.894 -7.452 6.991 1.00 98.06 289 THR A CA 1
ATOM 2232 C C . THR A 1 289 ? -4.356 -7.841 6.842 1.00 98.06 289 THR A C 1
ATOM 2234 O O . THR A 1 289 ? -4.729 -8.449 5.844 1.00 98.06 289 THR A O 1
ATOM 2237 N N . VAL A 1 290 ? -5.202 -7.393 7.766 1.00 98.00 290 VAL A N 1
ATOM 2238 C CA . VAL A 1 290 ? -6.658 -7.378 7.605 1.00 98.00 290 VAL A CA 1
ATOM 2239 C C . VAL A 1 290 ? -7.044 -6.100 6.864 1.00 98.00 290 VAL A C 1
ATOM 2241 O O . VAL A 1 290 ? -6.788 -4.986 7.326 1.00 98.00 290 VAL A O 1
ATOM 2244 N N . SER A 1 291 ? -7.613 -6.241 5.672 1.00 97.56 291 SER A N 1
ATOM 2245 C CA . SER A 1 291 ? -7.911 -5.107 4.791 1.00 97.56 291 SER A CA 1
ATOM 2246 C C . SER A 1 291 ? -9.409 -4.905 4.622 1.00 97.56 291 SER A C 1
ATOM 2248 O O . SER A 1 291 ? -10.134 -5.864 4.408 1.00 97.56 291 SER A O 1
ATOM 2250 N N . ILE A 1 292 ? -9.889 -3.667 4.719 1.00 98.00 292 ILE A N 1
ATOM 2251 C CA . ILE A 1 292 ? -11.322 -3.343 4.719 1.00 98.00 292 ILE A CA 1
ATOM 2252 C C . ILE A 1 292 ? -11.709 -2.733 3.367 1.00 98.00 292 ILE A C 1
ATOM 2254 O O . ILE A 1 292 ? -11.167 -1.697 2.962 1.00 98.00 292 ILE A O 1
ATOM 2258 N N . TRP A 1 293 ? -12.660 -3.363 2.674 1.00 96.94 293 TRP A N 1
ATOM 2259 C CA . TRP A 1 293 ? -13.006 -3.058 1.282 1.00 96.94 293 TRP A CA 1
ATOM 2260 C C . TRP A 1 293 ? -14.445 -2.590 1.095 1.00 96.94 293 TRP A C 1
ATOM 2262 O O . TRP A 1 293 ? -15.317 -2.803 1.931 1.00 96.94 293 TRP A O 1
ATOM 2272 N N . GLY A 1 294 ? -14.714 -1.954 -0.048 1.00 95.44 294 GLY A N 1
ATOM 2273 C CA . GLY A 1 294 ? -16.064 -1.511 -0.382 1.00 95.44 294 GLY A CA 1
ATOM 2274 C C . GLY A 1 294 ? -16.248 -1.137 -1.844 1.00 95.44 294 GLY A C 1
ATOM 2275 O O . GLY A 1 294 ? -16.866 -1.868 -2.610 1.00 95.44 294 GLY A O 1
ATOM 2276 N N . SER A 1 295 ? -15.748 0.034 -2.240 1.00 92.88 295 SER A N 1
ATOM 2277 C CA . SER A 1 295 ? -15.969 0.556 -3.598 1.00 92.88 295 SER A CA 1
ATOM 2278 C C . SER A 1 295 ? -15.130 -0.142 -4.678 1.00 92.88 295 SER A C 1
ATOM 2280 O O . SER A 1 295 ? -15.465 -0.047 -5.857 1.00 92.88 295 SER A O 1
ATOM 2282 N N . TYR A 1 296 ? -14.096 -0.870 -4.262 1.00 92.56 296 TYR A N 1
ATOM 2283 C CA . TYR A 1 296 ? -13.215 -1.714 -5.068 1.00 92.56 296 TYR A CA 1
ATOM 2284 C C . TYR A 1 296 ? -13.280 -3.144 -4.525 1.00 92.56 296 TYR A C 1
ATOM 2286 O O . TYR A 1 296 ? -13.509 -3.314 -3.321 1.00 92.56 296 TYR A O 1
ATOM 2294 N N . ALA A 1 297 ? -13.073 -4.143 -5.384 1.00 93.62 297 ALA A N 1
ATOM 2295 C CA . ALA A 1 297 ? -12.978 -5.527 -4.944 1.00 93.62 297 ALA A CA 1
ATOM 2296 C C . ALA A 1 297 ? -11.538 -5.838 -4.500 1.00 93.62 297 ALA A C 1
ATOM 2298 O O . ALA A 1 297 ? -10.585 -5.360 -5.123 1.00 93.62 297 ALA A O 1
ATOM 2299 N N . PRO A 1 298 ? -11.344 -6.676 -3.468 1.00 95.00 298 PRO A N 1
ATOM 2300 C CA . PRO A 1 298 ? -10.006 -7.081 -3.040 1.00 95.00 298 PRO A CA 1
ATOM 2301 C C . PRO A 1 298 ? -9.177 -7.729 -4.154 1.00 95.00 298 PRO A C 1
ATOM 2303 O O . PRO A 1 298 ? -7.971 -7.500 -4.254 1.00 95.00 298 PRO A O 1
ATOM 2306 N N . THR A 1 299 ? -9.824 -8.501 -5.030 1.00 93.94 299 THR A N 1
ATOM 2307 C CA . THR A 1 299 ? -9.196 -9.174 -6.178 1.00 93.94 299 THR A CA 1
ATOM 2308 C C . THR A 1 299 ? -8.551 -8.204 -7.162 1.00 93.94 299 THR A C 1
ATOM 2310 O O . THR A 1 299 ? -7.642 -8.593 -7.888 1.00 93.94 299 THR A O 1
ATOM 2313 N N . ASP A 1 300 ? -8.956 -6.932 -7.161 1.00 90.88 300 ASP A N 1
ATOM 2314 C CA . ASP A 1 300 ? -8.386 -5.935 -8.063 1.00 90.88 300 ASP A CA 1
ATOM 2315 C C . ASP A 1 300 ? -6.934 -5.596 -7.705 1.00 90.88 300 ASP A C 1
ATOM 2317 O O . ASP A 1 300 ? -6.165 -5.181 -8.577 1.00 90.88 300 ASP A O 1
ATOM 2321 N N . ARG A 1 301 ? -6.555 -5.741 -6.421 1.00 91.50 301 ARG A N 1
ATOM 2322 C CA . ARG A 1 301 ? -5.266 -5.246 -5.901 1.00 91.50 301 ARG A CA 1
ATOM 2323 C C . ARG A 1 301 ? -4.526 -6.163 -4.925 1.00 91.50 301 ARG A C 1
ATOM 2325 O O . ARG A 1 301 ? -3.339 -5.962 -4.702 1.00 91.50 301 ARG A O 1
ATOM 2332 N N . CYS A 1 302 ? -5.197 -7.122 -4.302 1.00 94.69 302 CYS A N 1
ATOM 2333 C CA . CYS A 1 302 ? -4.608 -7.950 -3.245 1.00 94.69 302 CYS A CA 1
ATOM 2334 C C . CYS A 1 302 ? -4.610 -9.442 -3.564 1.00 94.69 302 CYS A C 1
ATOM 2336 O O . CYS A 1 302 ? -4.174 -10.229 -2.733 1.00 94.69 302 CYS A O 1
ATOM 2338 N N . GLN A 1 303 ? -5.004 -9.829 -4.781 1.00 95.38 303 GLN A N 1
ATOM 2339 C CA . GLN A 1 303 ? -4.986 -11.223 -5.236 1.00 95.38 303 GLN A CA 1
ATOM 2340 C C . GLN A 1 303 ? -3.635 -11.920 -4.991 1.00 95.38 303 GLN A C 1
ATOM 2342 O O . GLN A 1 303 ? -3.599 -13.102 -4.670 1.00 95.38 303 GLN A O 1
ATOM 2347 N N . TYR A 1 304 ? -2.524 -11.190 -5.118 1.00 97.12 304 TYR A N 1
ATOM 2348 C CA . TYR A 1 304 ? -1.169 -11.729 -4.964 1.00 97.12 304 TYR A CA 1
ATOM 2349 C C . TYR A 1 304 ? -0.506 -11.356 -3.630 1.00 97.12 304 TYR A C 1
ATOM 2351 O O . TYR A 1 304 ? 0.715 -11.445 -3.495 1.00 97.12 304 TYR A O 1
ATOM 2359 N N . TYR A 1 305 ? -1.276 -10.889 -2.642 1.00 96.62 305 TYR A N 1
ATOM 2360 C CA . TYR A 1 305 ? -0.755 -10.508 -1.329 1.00 96.62 305 TYR A CA 1
ATOM 2361 C C . TYR A 1 305 ? -0.950 -11.691 -0.373 1.00 96.62 305 TYR A C 1
ATOM 2363 O O . TYR A 1 305 ? -2.040 -11.847 0.170 1.00 96.62 305 TYR A O 1
ATOM 2371 N N . PRO A 1 306 ? 0.074 -12.533 -0.134 1.00 93.38 306 PRO A N 1
ATOM 2372 C CA . PRO A 1 306 ? -0.127 -13.834 0.511 1.00 93.38 306 PRO A CA 1
ATOM 2373 C C . PRO A 1 306 ? -0.574 -13.752 1.972 1.00 93.38 306 PRO A C 1
ATOM 2375 O O . PRO A 1 306 ? -1.073 -14.734 2.501 1.00 93.38 306 PRO A O 1
A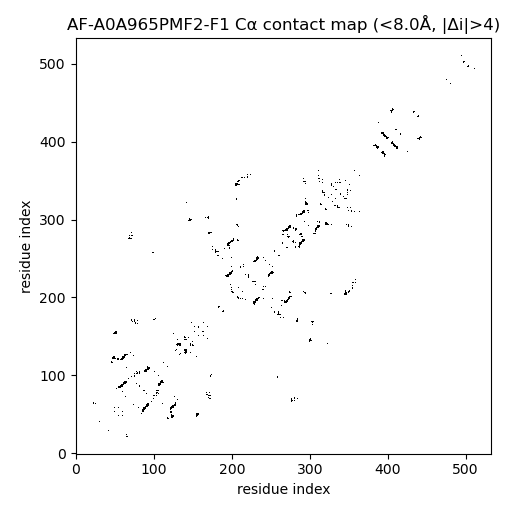TOM 2378 N N . LEU A 1 307 ? -0.368 -12.603 2.621 1.00 95.12 307 LEU A N 1
ATOM 2379 C CA . LEU A 1 307 ? -0.712 -12.367 4.024 1.00 95.12 307 LEU A CA 1
ATOM 2380 C C . LEU A 1 307 ? -1.837 -11.334 4.175 1.00 95.12 307 LEU A C 1
ATOM 2382 O O . LEU A 1 307 ? -1.941 -10.675 5.208 1.00 95.12 307 LEU A O 1
ATOM 2386 N N . SER A 1 308 ? -2.631 -11.125 3.122 1.00 94.50 308 SER A N 1
ATOM 2387 C CA . SER A 1 308 ? -3.769 -10.212 3.155 1.00 94.50 308 SER A CA 1
ATOM 2388 C C . SER A 1 308 ? -5.070 -10.974 3.381 1.00 94.50 308 SER A C 1
ATOM 2390 O O . SER A 1 308 ? -5.396 -11.891 2.634 1.00 94.50 308 SER A O 1
ATOM 2392 N N . PHE A 1 309 ? -5.828 -10.540 4.382 1.00 95.75 309 PHE A N 1
ATOM 2393 C CA . PHE A 1 309 ? -7.149 -11.038 4.743 1.00 95.75 309 PHE A CA 1
ATOM 2394 C C . PHE A 1 309 ? -8.172 -9.936 4.442 1.00 95.75 309 PHE A C 1
ATOM 2396 O O . PHE A 1 309 ? -8.300 -8.981 5.212 1.00 95.75 309 PHE A O 1
ATOM 2403 N N . PRO A 1 310 ? -8.830 -9.960 3.275 1.00 96.25 310 PRO A N 1
ATOM 2404 C CA . PRO A 1 310 ? -9.764 -8.911 2.904 1.00 96.25 310 PRO A CA 1
ATOM 2405 C C . PRO A 1 310 ? -11.151 -9.12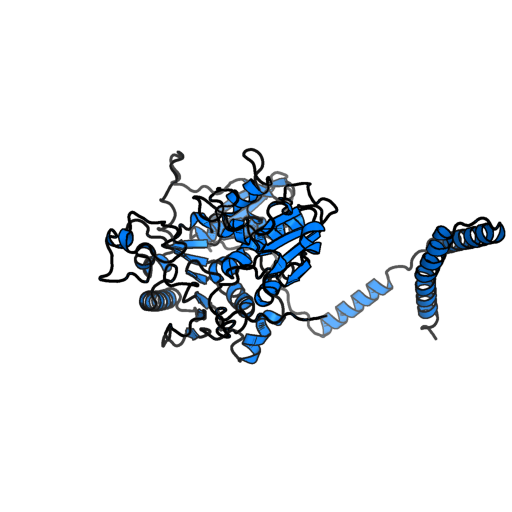2 3.521 1.00 96.25 310 PRO A C 1
ATOM 2407 O O . PRO A 1 310 ? -11.848 -10.078 3.199 1.00 96.25 310 PRO A O 1
ATOM 2410 N N . CYS A 1 311 ? -11.597 -8.173 4.339 1.00 96.88 311 CYS A N 1
ATOM 2411 C CA . CYS A 1 311 ? -12.982 -8.043 4.769 1.00 96.88 311 CYS A CA 1
ATOM 2412 C C . CYS A 1 311 ? -13.763 -7.257 3.709 1.00 96.88 311 CYS A C 1
ATOM 2414 O O . CYS A 1 311 ? -13.514 -6.064 3.488 1.00 96.88 311 CYS A O 1
ATOM 2416 N N . TYR A 1 312 ? -14.714 -7.919 3.055 1.00 95.56 312 TYR A N 1
ATOM 2417 C CA . TYR A 1 312 ? -15.529 -7.327 2.003 1.00 95.56 312 TYR A CA 1
ATOM 2418 C C . TYR A 1 312 ? -16.965 -7.841 2.078 1.00 95.56 312 TYR A C 1
ATOM 2420 O O . TYR A 1 312 ? -17.189 -9.040 1.982 1.00 95.56 312 TYR A O 1
ATOM 2428 N N . GLU A 1 313 ? -17.930 -6.929 2.217 1.00 96.69 313 GLU A N 1
ATOM 2429 C CA . GLU A 1 313 ? -19.353 -7.271 2.290 1.00 96.69 313 GLU A CA 1
ATOM 2430 C C . GLU A 1 313 ? -20.122 -6.652 1.108 1.00 96.69 313 GLU A C 1
ATOM 2432 O O . GLU A 1 313 ? -20.757 -5.601 1.248 1.00 96.69 313 GLU A O 1
ATOM 2437 N N . PRO A 1 314 ? -20.023 -7.229 -0.105 1.00 95.88 314 PRO A N 1
ATOM 2438 C CA . PRO A 1 314 ? -20.691 -6.681 -1.281 1.00 95.88 314 PRO A CA 1
ATOM 2439 C C . PRO A 1 314 ? -22.208 -6.894 -1.267 1.00 95.88 314 PRO A C 1
ATOM 2441 O O . PRO A 1 314 ? -22.915 -6.141 -1.937 1.00 95.88 314 PRO A O 1
ATOM 2444 N N . SER A 1 315 ? -22.735 -7.866 -0.507 1.00 97.00 315 SER A N 1
ATOM 2445 C CA . SER A 1 315 ? -24.146 -8.279 -0.608 1.00 97.00 315 SER A CA 1
ATOM 2446 C C . SER A 1 315 ? -25.140 -7.166 -0.251 1.00 97.00 315 SER A C 1
ATOM 2448 O O . SER A 1 315 ? -26.265 -7.141 -0.749 1.00 97.00 315 SER A O 1
ATOM 2450 N N . VAL A 1 316 ? -24.717 -6.180 0.548 1.00 97.38 316 VAL A N 1
ATOM 2451 C CA . VAL A 1 316 ? -25.552 -5.033 0.941 1.00 97.38 316 VAL A CA 1
ATOM 2452 C C . VAL A 1 316 ? -25.771 -4.008 -0.175 1.00 97.38 316 VAL A C 1
ATOM 2454 O O . VAL A 1 316 ? -26.637 -3.137 -0.045 1.00 97.38 316 VAL A O 1
ATOM 2457 N N . CYS A 1 317 ? -24.972 -4.046 -1.245 1.00 96.69 317 CYS A N 1
ATOM 2458 C CA . CYS A 1 317 ? -25.004 -3.065 -2.321 1.00 96.69 317 CYS A CA 1
ATOM 2459 C C . CYS A 1 317 ? -24.932 -3.766 -3.687 1.00 96.69 317 CYS A C 1
ATOM 2461 O O . CYS A 1 317 ? -23.848 -4.187 -4.084 1.00 96.69 317 CYS A O 1
ATOM 2463 N N . PRO A 1 318 ? -26.019 -3.780 -4.482 1.00 96.75 318 PRO A N 1
ATOM 2464 C CA . PRO A 1 318 ? -26.059 -4.502 -5.762 1.00 96.75 318 PRO A CA 1
ATOM 2465 C C . PRO A 1 318 ? -25.105 -3.935 -6.828 1.00 96.75 318 PRO A C 1
ATOM 2467 O O . PRO A 1 318 ? -24.912 -4.537 -7.876 1.00 96.75 318 PRO A O 1
ATOM 2470 N N . HIS A 1 319 ? -24.521 -2.761 -6.573 1.00 95.50 319 HIS A N 1
ATOM 2471 C CA . HIS A 1 319 ? -23.563 -2.097 -7.458 1.00 95.50 319 HIS A CA 1
ATOM 2472 C C . HIS A 1 319 ? -22.103 -2.277 -7.029 1.00 95.50 319 HIS A C 1
ATOM 2474 O O . HIS A 1 319 ? -21.242 -1.636 -7.621 1.00 95.50 319 HIS A O 1
ATOM 2480 N N . ALA A 1 320 ? -21.815 -3.017 -5.954 1.00 93.56 320 ALA A N 1
ATOM 2481 C CA . ALA A 1 320 ? -20.446 -3.226 -5.487 1.00 93.56 320 ALA A CA 1
ATOM 2482 C C . ALA A 1 320 ? -19.791 -4.420 -6.221 1.00 93.56 320 ALA A C 1
ATOM 2484 O O . ALA A 1 320 ? -20.451 -5.447 -6.365 1.00 93.56 320 ALA A O 1
ATOM 2485 N N . PRO A 1 321 ? -18.515 -4.318 -6.647 1.00 93.31 321 PRO A N 1
ATOM 2486 C CA . PRO A 1 321 ? -17.667 -3.118 -6.659 1.00 93.31 321 PRO A CA 1
ATOM 2487 C C . PRO A 1 321 ? -18.101 -2.117 -7.748 1.00 93.31 321 PRO A C 1
ATOM 2489 O O . PRO A 1 321 ? -18.569 -2.509 -8.811 1.00 93.31 321 PRO A O 1
ATOM 2492 N N . CYS A 1 322 ? -17.933 -0.812 -7.495 1.00 90.44 322 CYS A N 1
ATOM 2493 C CA . CYS A 1 322 ? -18.361 0.250 -8.423 1.00 90.44 322 CYS A CA 1
ATOM 2494 C C . CYS A 1 322 ? -17.221 1.089 -9.020 1.00 90.44 322 CYS A C 1
ATOM 2496 O O . CYS A 1 322 ? -17.497 1.972 -9.833 1.00 90.44 322 CYS A O 1
ATOM 2498 N N . HIS A 1 323 ? -15.976 0.856 -8.586 1.00 88.38 323 HIS A N 1
ATOM 2499 C CA . HIS A 1 323 ? -14.739 1.472 -9.091 1.00 88.38 323 HIS A CA 1
ATOM 2500 C C . HIS A 1 323 ? -14.814 2.995 -9.329 1.00 88.38 323 HIS A C 1
ATOM 2502 O O . HIS A 1 323 ? -14.496 3.482 -10.416 1.00 88.38 323 HIS A O 1
ATOM 2508 N N . PRO A 1 324 ? -15.240 3.798 -8.335 1.00 85.19 324 PRO A N 1
ATOM 2509 C CA . PRO A 1 324 ? -15.431 5.224 -8.535 1.00 85.19 324 PRO A CA 1
ATOM 2510 C C . PRO A 1 324 ? -14.092 5.955 -8.668 1.00 85.19 324 PRO A C 1
ATOM 2512 O O . PRO A 1 324 ? -13.254 5.889 -7.764 1.00 85.19 324 PRO A O 1
ATOM 2515 N N . GLN A 1 325 ? -13.935 6.731 -9.742 1.00 72.56 325 GLN A N 1
ATOM 2516 C CA . GLN A 1 325 ? -12.793 7.636 -9.923 1.00 72.56 325 GLN A CA 1
ATOM 2517 C C . GLN A 1 325 ? -12.987 8.995 -9.225 1.00 72.56 325 GLN A C 1
ATOM 2519 O O . GLN A 1 325 ? -12.028 9.569 -8.720 1.00 72.56 325 GLN A O 1
ATOM 2524 N N . MET A 1 326 ? -14.226 9.502 -9.149 1.00 74.19 326 MET A N 1
ATOM 2525 C CA . MET A 1 326 ? -14.545 10.848 -8.639 1.00 74.19 326 MET A CA 1
ATOM 2526 C C . MET A 1 326 ? -15.646 10.829 -7.570 1.00 74.19 326 MET A C 1
ATOM 2528 O O . MET A 1 326 ? -16.677 11.486 -7.690 1.00 74.19 326 MET A O 1
ATOM 2532 N N . GLY A 1 327 ? -15.435 10.057 -6.503 1.00 84.69 327 GLY A N 1
ATOM 2533 C CA . GLY A 1 327 ? -16.401 9.960 -5.406 1.00 84.69 327 GLY A CA 1
ATOM 2534 C C . GLY A 1 327 ? -17.504 8.919 -5.639 1.00 84.69 327 GLY A C 1
ATOM 2535 O O . GLY A 1 327 ? -17.630 8.343 -6.716 1.00 84.69 327 GLY A O 1
ATOM 2536 N N . LEU A 1 328 ? -18.294 8.629 -4.600 1.00 89.69 328 LEU A N 1
ATOM 2537 C CA . LEU A 1 328 ? -19.331 7.593 -4.676 1.00 89.69 328 LEU A CA 1
ATOM 2538 C C . LEU A 1 328 ? -20.444 7.987 -5.665 1.00 89.69 328 LEU A C 1
ATOM 2540 O O . LEU A 1 328 ? -20.903 9.133 -5.624 1.00 89.69 328 LEU A O 1
ATOM 2544 N N . PRO A 1 329 ? -20.941 7.049 -6.496 1.00 92.69 329 PRO A N 1
ATOM 2545 C CA . PRO A 1 329 ? -22.021 7.305 -7.444 1.00 92.69 329 PRO A CA 1
ATOM 2546 C C . PRO A 1 329 ? -23.361 7.451 -6.707 1.00 92.69 329 PRO A C 1
ATOM 2548 O O . PRO A 1 329 ? -24.142 6.505 -6.614 1.00 92.69 329 PRO A O 1
ATOM 2551 N N . GLN A 1 330 ? -23.636 8.651 -6.184 1.00 94.31 330 GLN A N 1
ATOM 2552 C CA . GLN A 1 330 ? -24.745 8.931 -5.256 1.00 94.31 330 GLN A CA 1
ATOM 2553 C C . GLN A 1 330 ? -26.109 8.417 -5.736 1.00 94.31 330 GLN A C 1
ATOM 2555 O O . GLN A 1 330 ? -26.906 7.956 -4.924 1.00 94.31 330 GLN A O 1
ATOM 2560 N N . ALA A 1 331 ? -26.382 8.472 -7.044 1.00 93.81 331 ALA A N 1
ATOM 2561 C CA . ALA A 1 331 ? -27.622 7.950 -7.614 1.00 93.81 331 ALA A CA 1
ATOM 2562 C C . ALA A 1 331 ? -27.772 6.434 -7.394 1.00 93.81 331 ALA A C 1
ATOM 2564 O O . ALA A 1 331 ? -28.829 6.000 -6.954 1.00 93.81 331 ALA A O 1
ATOM 2565 N N . LYS A 1 332 ? -26.699 5.661 -7.617 1.00 94.44 332 LYS A N 1
ATOM 2566 C CA . LYS A 1 332 ? -26.660 4.198 -7.442 1.00 94.44 332 LYS A CA 1
ATOM 2567 C C . LYS A 1 332 ? -26.601 3.786 -5.971 1.00 94.44 332 LYS A C 1
ATOM 2569 O O . LYS A 1 332 ? -27.164 2.773 -5.577 1.00 94.44 332 LYS A O 1
ATOM 2574 N N . CYS A 1 333 ? -25.942 4.578 -5.121 1.00 95.00 333 CYS A N 1
ATOM 2575 C CA . CYS A 1 333 ? -25.816 4.268 -3.692 1.00 95.00 333 CYS A CA 1
ATOM 2576 C C . CYS A 1 333 ? -27.166 4.181 -2.956 1.00 95.00 333 CYS A C 1
ATOM 2578 O O . CYS A 1 333 ? -27.229 3.573 -1.888 1.00 95.00 333 CYS A O 1
ATOM 2580 N N . LYS A 1 334 ? -28.235 4.761 -3.519 1.00 95.06 334 LYS A N 1
ATOM 2581 C CA . LYS A 1 334 ? -29.602 4.697 -2.981 1.00 95.06 334 LYS A CA 1
ATOM 2582 C C . LYS A 1 334 ? -30.230 3.305 -3.070 1.00 95.06 334 LYS A C 1
ATOM 2584 O O . LYS A 1 334 ? -31.198 3.060 -2.357 1.00 95.06 334 LYS A O 1
ATOM 2589 N N . ASP A 1 335 ? -29.673 2.407 -3.874 1.00 96.38 335 ASP A N 1
ATOM 2590 C CA . ASP A 1 335 ? -30.210 1.054 -4.051 1.00 96.38 335 ASP A CA 1
ATOM 2591 C C . ASP A 1 335 ? -29.670 0.069 -3.003 1.00 96.38 335 ASP A C 1
ATOM 2593 O O . ASP A 1 335 ? -30.153 -1.053 -2.895 1.00 96.38 335 ASP A O 1
ATOM 2597 N N . ALA A 1 336 ? -28.676 0.478 -2.205 1.00 97.25 336 ALA A N 1
ATOM 2598 C CA . ALA A 1 336 ? -28.131 -0.356 -1.141 1.00 97.25 336 ALA A CA 1
ATOM 2599 C C . ALA A 1 336 ? -29.141 -0.568 -0.001 1.00 97.25 336 ALA A C 1
ATOM 2601 O O . ALA A 1 336 ? -29.879 0.351 0.385 1.00 97.25 336 ALA A O 1
ATOM 2602 N N . ALA A 1 337 ? -29.110 -1.760 0.597 1.00 97.31 337 ALA A N 1
ATOM 2603 C CA . ALA A 1 337 ? -29.979 -2.135 1.711 1.00 97.31 337 ALA A CA 1
ATOM 2604 C C . ALA A 1 337 ? -29.726 -1.276 2.965 1.00 97.31 337 ALA A C 1
ATOM 2606 O O . ALA A 1 337 ? -30.661 -0.940 3.687 1.00 97.31 337 ALA A O 1
ATOM 2607 N N . ASN A 1 338 ? -28.475 -0.853 3.188 1.00 96.25 338 ASN A N 1
ATOM 2608 C CA . ASN A 1 338 ? -28.038 -0.062 4.346 1.00 96.25 338 ASN A CA 1
ATOM 2609 C C . ASN A 1 338 ? -27.787 1.431 4.030 1.00 96.25 338 ASN A C 1
ATOM 2611 O O . ASN A 1 338 ? -27.023 2.095 4.742 1.00 96.25 338 ASN A O 1
ATOM 2615 N N . ARG A 1 339 ? -28.391 1.967 2.960 1.00 94.75 339 ARG A N 1
ATOM 2616 C CA . ARG A 1 339 ? -28.213 3.364 2.516 1.00 94.75 339 ARG A CA 1
ATOM 2617 C C . ARG A 1 339 ? -28.416 4.389 3.641 1.00 94.75 339 ARG A C 1
ATOM 2619 O O . ARG A 1 339 ? -29.323 4.249 4.462 1.00 94.75 339 ARG A O 1
ATOM 2626 N N . THR A 1 340 ? -27.632 5.468 3.648 1.00 91.00 340 THR A N 1
ATOM 2627 C CA . THR A 1 340 ? -27.895 6.616 4.533 1.00 91.00 340 THR A CA 1
ATOM 2628 C C . THR A 1 340 ? -28.878 7.600 3.905 1.00 91.00 340 THR A C 1
ATOM 2630 O O . THR A 1 340 ? -28.977 7.719 2.683 1.00 91.00 340 THR A O 1
ATOM 2633 N N . LYS A 1 341 ? -29.589 8.366 4.739 1.00 91.44 341 LYS A N 1
ATOM 2634 C CA . LYS A 1 341 ? -30.353 9.531 4.273 1.00 91.44 341 LYS A CA 1
ATOM 2635 C C . LYS A 1 341 ? -29.379 10.642 3.859 1.00 91.44 341 LYS A C 1
ATOM 2637 O O . LYS A 1 341 ? -28.462 10.957 4.609 1.00 91.44 341 LYS A O 1
ATOM 2642 N N . GLY A 1 342 ? -29.610 11.268 2.706 1.00 91.12 342 GLY A N 1
ATOM 2643 C CA . GLY A 1 342 ? -28.776 12.368 2.207 1.00 91.12 342 GLY A CA 1
ATOM 2644 C C . GLY A 1 342 ? -27.530 11.896 1.453 1.00 91.12 342 GLY A C 1
ATOM 2645 O O . GLY A 1 342 ? -27.560 10.860 0.791 1.00 91.12 342 GLY A O 1
ATOM 2646 N N . THR A 1 343 ? -26.458 12.689 1.513 1.00 90.69 343 THR A N 1
ATOM 2647 C CA . THR A 1 343 ? -25.199 12.407 0.809 1.00 90.69 343 THR A CA 1
ATOM 2648 C C . THR A 1 343 ? -24.440 11.275 1.492 1.00 90.69 343 THR A C 1
ATOM 2650 O O . THR A 1 343 ? -24.073 11.374 2.661 1.00 90.69 343 THR A O 1
ATOM 2653 N N . GLN A 1 344 ? -24.164 10.211 0.743 1.00 91.00 344 GLN A N 1
ATOM 2654 C CA . GLN A 1 344 ? -23.380 9.077 1.212 1.00 91.00 344 GLN A CA 1
ATOM 2655 C C . GLN A 1 344 ? -21.887 9.436 1.168 1.00 91.00 344 GLN A C 1
ATOM 2657 O O . GLN A 1 344 ? -21.346 9.693 0.089 1.00 91.00 344 GLN A O 1
ATOM 2662 N N . LEU A 1 345 ? -21.218 9.440 2.326 1.00 91.56 345 LEU A N 1
ATOM 2663 C CA . LEU A 1 345 ? -19.780 9.736 2.424 1.00 91.56 345 LEU A CA 1
ATOM 2664 C C . LEU A 1 345 ? -18.918 8.473 2.293 1.00 91.56 345 LEU A C 1
ATOM 2666 O O . LEU A 1 345 ? -17.980 8.444 1.497 1.00 91.56 345 LEU A O 1
ATOM 2670 N N . ASN A 1 346 ? -19.260 7.418 3.037 1.00 94.69 346 ASN A N 1
ATOM 2671 C CA . ASN A 1 346 ? -18.559 6.130 3.011 1.00 94.69 346 ASN A CA 1
ATOM 2672 C C . ASN A 1 346 ? -19.316 5.107 2.163 1.00 94.69 346 ASN A C 1
ATOM 2674 O O . ASN A 1 346 ? -20.544 5.135 2.109 1.00 94.69 346 ASN A O 1
ATOM 2678 N N . CYS A 1 347 ? -18.600 4.182 1.521 1.00 96.31 347 CYS A N 1
ATOM 2679 C CA . CYS A 1 347 ? -19.221 3.128 0.717 1.00 96.31 347 CYS A CA 1
ATOM 2680 C C . CYS A 1 347 ? -20.198 2.275 1.556 1.00 96.31 347 CYS A C 1
ATOM 2682 O O . CYS A 1 347 ? -19.969 2.014 2.730 1.00 96.31 347 CYS A O 1
ATOM 2684 N N . ASN A 1 348 ? -21.296 1.810 0.969 1.00 96.81 348 ASN A N 1
ATOM 2685 C CA . ASN A 1 348 ? -22.252 0.976 1.698 1.00 96.81 348 ASN A CA 1
ATOM 2686 C C . ASN A 1 348 ? -21.707 -0.421 2.024 1.00 96.81 348 ASN A C 1
ATOM 2688 O O . ASN A 1 348 ? -21.942 -0.899 3.130 1.00 96.81 348 ASN A O 1
ATOM 2692 N N . ALA A 1 349 ? -20.908 -1.008 1.126 1.00 96.75 349 ALA A N 1
ATOM 2693 C CA . ALA A 1 349 ? -20.208 -2.268 1.376 1.00 96.75 349 ALA A CA 1
ATOM 2694 C C . ALA A 1 349 ? -19.150 -2.132 2.488 1.00 96.75 349 ALA A C 1
ATOM 2696 O O . ALA A 1 349 ? -19.123 -2.944 3.405 1.00 96.75 349 ALA A O 1
ATOM 2697 N N . ILE A 1 350 ? -18.353 -1.048 2.498 1.00 96.75 350 ILE A N 1
ATOM 2698 C CA . ILE A 1 350 ? -17.343 -0.849 3.561 1.00 96.75 350 ILE A CA 1
ATOM 2699 C C . ILE A 1 350 ? -17.983 -0.643 4.938 1.00 96.75 350 ILE A C 1
ATOM 2701 O O . ILE A 1 350 ? -17.447 -1.091 5.939 1.00 96.75 350 ILE A O 1
ATOM 2705 N N . ARG A 1 351 ? -19.149 0.013 4.991 1.00 96.69 351 ARG A N 1
ATOM 2706 C CA . ARG A 1 351 ? -19.919 0.231 6.228 1.00 96.69 351 ARG A CA 1
ATOM 2707 C C . ARG A 1 351 ? -20.558 -1.040 6.787 1.00 96.69 351 ARG A C 1
ATOM 2709 O O . ARG A 1 351 ? -20.989 -1.022 7.937 1.00 96.69 351 ARG A O 1
ATOM 2716 N N . ALA A 1 352 ? -20.721 -2.067 5.956 1.00 97.44 352 ALA A N 1
ATOM 2717 C CA . ALA A 1 352 ? -21.321 -3.334 6.354 1.00 97.44 352 ALA A CA 1
ATOM 2718 C C . ALA A 1 352 ? -20.303 -4.312 6.943 1.00 97.44 352 ALA A C 1
ATOM 2720 O O . ALA A 1 352 ? -20.713 -5.232 7.640 1.00 97.44 352 ALA A O 1
ATOM 2721 N N . VAL A 1 353 ? -19.003 -4.082 6.729 1.00 97.44 353 VAL A N 1
ATOM 2722 C CA . VAL A 1 353 ? -17.963 -4.799 7.467 1.00 97.44 353 VAL A CA 1
ATOM 2723 C C . VAL A 1 353 ? -18.120 -4.477 8.952 1.00 97.44 353 VAL A C 1
ATOM 2725 O O . VAL A 1 353 ? -18.166 -3.304 9.317 1.00 97.44 353 VAL A O 1
ATOM 2728 N N . THR A 1 354 ? -18.242 -5.501 9.796 1.00 97.12 354 THR A N 1
ATOM 2729 C CA . THR A 1 354 ? -18.397 -5.333 11.247 1.00 97.12 354 THR A CA 1
ATOM 2730 C C . THR A 1 354 ? -17.065 -5.506 11.980 1.00 97.12 354 THR A C 1
ATOM 2732 O O . THR A 1 354 ? -16.075 -5.957 11.403 1.00 97.12 354 THR A O 1
ATOM 2735 N N . ALA A 1 355 ? -17.022 -5.145 13.266 1.00 96.50 355 ALA A N 1
ATOM 2736 C CA . ALA A 1 355 ? -15.845 -5.397 14.099 1.00 96.50 355 ALA A CA 1
ATOM 2737 C C . ALA A 1 355 ? -15.573 -6.903 14.231 1.00 96.50 355 ALA A C 1
ATOM 2739 O O . ALA A 1 355 ? -14.427 -7.330 14.158 1.00 96.50 355 ALA A O 1
ATOM 2740 N N . GLU A 1 356 ? -16.626 -7.712 14.330 1.00 95.19 356 GLU A N 1
ATOM 2741 C CA . GLU A 1 356 ? -16.536 -9.168 14.404 1.00 95.19 356 GLU A CA 1
ATOM 2742 C C . GLU A 1 356 ? -15.921 -9.745 13.130 1.00 95.19 356 GLU A C 1
ATOM 2744 O O . GLU A 1 356 ? -15.069 -10.611 13.231 1.00 95.19 356 GLU A O 1
ATOM 2749 N N . MET A 1 357 ? -16.254 -9.227 11.941 1.00 94.94 357 MET A N 1
ATOM 2750 C CA . MET A 1 357 ? -15.608 -9.654 10.688 1.00 94.94 357 MET A CA 1
ATOM 2751 C C . MET A 1 357 ? -14.111 -9.319 10.635 1.00 94.94 357 MET A C 1
ATOM 2753 O O . MET A 1 357 ? -13.359 -9.994 9.940 1.00 94.94 357 MET A O 1
ATOM 2757 N N . ILE A 1 358 ? -13.684 -8.256 11.324 1.00 96.44 358 ILE A N 1
ATOM 2758 C CA . ILE A 1 358 ? -12.274 -7.843 11.412 1.00 96.44 358 ILE A CA 1
ATOM 2759 C C . ILE A 1 358 ? -11.515 -8.716 12.424 1.00 96.44 358 ILE A C 1
ATOM 2761 O O . ILE A 1 358 ? -10.329 -8.978 12.236 1.00 96.44 358 ILE A O 1
ATOM 2765 N N . VAL A 1 359 ? -12.185 -9.138 13.500 1.00 93.62 359 VAL A N 1
ATOM 2766 C CA . VAL A 1 359 ? -11.612 -9.954 14.582 1.00 93.62 359 VAL A CA 1
ATOM 2767 C C . VAL A 1 359 ? -11.628 -11.452 14.244 1.00 93.62 359 VAL A C 1
ATOM 2769 O O . VAL A 1 359 ? -10.690 -12.169 14.590 1.00 93.62 359 VAL A O 1
ATOM 2772 N N . ALA A 1 360 ? -12.684 -11.936 13.585 1.00 83.81 360 ALA A N 1
ATOM 2773 C CA . ALA A 1 360 ? -12.921 -13.352 13.333 1.00 83.81 360 ALA A CA 1
ATOM 2774 C C . ALA A 1 360 ? -11.857 -13.949 12.407 1.00 83.81 360 ALA A C 1
ATOM 2776 O O . ALA A 1 360 ? -11.518 -13.391 11.364 1.00 83.81 360 ALA A O 1
ATOM 2777 N N . ARG A 1 361 ? -11.340 -15.116 12.807 1.00 60.00 361 ARG A N 1
ATOM 2778 C CA . ARG A 1 361 ? -10.148 -15.724 12.210 1.00 60.00 361 ARG A CA 1
ATOM 2779 C C . ARG A 1 361 ? -10.377 -16.630 10.999 1.00 60.00 361 ARG A C 1
ATOM 2781 O O . ARG A 1 361 ? -9.403 -16.813 10.287 1.00 60.00 361 ARG A O 1
ATOM 2788 N N . ASP A 1 362 ? -11.578 -17.158 10.725 1.00 44.84 362 ASP A N 1
ATOM 2789 C CA . ASP A 1 362 ? -11.665 -18.279 9.761 1.00 44.84 362 ASP A CA 1
ATOM 2790 C C . ASP A 1 362 ? -12.906 -18.413 8.850 1.00 44.84 362 ASP A C 1
ATOM 2792 O O . ASP A 1 362 ? -12.855 -19.208 7.917 1.00 44.84 362 ASP A O 1
ATOM 2796 N N . ASP A 1 363 ? -13.984 -17.629 8.975 1.00 42.75 363 ASP A N 1
ATOM 2797 C CA . ASP A 1 363 ? -15.222 -17.961 8.224 1.00 42.75 363 ASP A CA 1
ATOM 2798 C C . ASP A 1 363 ? -15.528 -17.088 6.989 1.00 42.75 363 ASP A C 1
ATOM 2800 O O . ASP A 1 363 ? -16.437 -17.396 6.217 1.00 42.75 363 ASP A O 1
ATOM 2804 N N . CYS A 1 364 ? -14.782 -16.007 6.736 1.00 40.44 364 CYS A N 1
ATOM 2805 C CA . CYS A 1 364 ? -15.166 -15.029 5.703 1.00 40.44 364 CYS A CA 1
ATOM 2806 C C . CYS A 1 364 ? -14.566 -15.265 4.297 1.00 40.44 364 CYS A C 1
ATOM 2808 O O . CYS A 1 364 ? -14.847 -14.479 3.394 1.00 40.44 364 CYS A O 1
ATOM 2810 N N . GLY A 1 365 ? -13.740 -16.299 4.081 1.00 43.66 365 GLY A N 1
ATOM 2811 C CA . GLY A 1 365 ? -12.871 -16.371 2.890 1.00 43.66 365 GLY A CA 1
ATOM 2812 C C . GLY A 1 365 ? -13.074 -17.523 1.899 1.00 43.66 365 GLY A C 1
ATOM 2813 O O . GLY A 1 365 ? -12.631 -17.408 0.760 1.00 43.66 365 GLY A O 1
ATOM 2814 N N . ALA A 1 366 ? -13.730 -18.625 2.272 1.00 38.53 366 ALA A N 1
ATOM 2815 C CA . ALA A 1 366 ? -13.751 -19.831 1.428 1.00 38.53 366 ALA A CA 1
ATOM 2816 C C . ALA A 1 366 ? -14.906 -19.893 0.400 1.00 38.53 366 ALA A C 1
ATOM 2818 O O . ALA A 1 366 ? -15.006 -20.863 -0.346 1.00 38.53 366 ALA A O 1
ATOM 2819 N N . GLY A 1 367 ? -15.791 -18.888 0.345 1.00 36.31 367 GLY A N 1
ATOM 2820 C CA . GLY A 1 367 ? -17.131 -19.053 -0.240 1.00 36.31 367 GLY A CA 1
ATOM 2821 C C . GLY A 1 367 ? -17.579 -18.078 -1.331 1.00 36.31 367 GLY A C 1
ATOM 2822 O O . GLY A 1 367 ? -18.780 -17.995 -1.566 1.00 36.31 367 GLY A O 1
ATOM 2823 N N . GLN A 1 368 ? -16.694 -17.335 -2.001 1.00 40.62 368 GLN A N 1
ATOM 2824 C CA . GLN A 1 368 ? -17.091 -16.545 -3.182 1.00 40.62 368 GLN A CA 1
ATOM 2825 C C . GLN A 1 368 ? -16.230 -16.912 -4.388 1.00 40.62 368 GLN A C 1
ATOM 2827 O O . GLN A 1 368 ? -15.263 -16.240 -4.741 1.00 40.62 368 GLN A O 1
ATOM 2832 N N . GLY A 1 369 ? -16.593 -18.050 -4.981 1.00 37.44 369 GLY A N 1
ATOM 2833 C CA . GLY A 1 369 ? -16.022 -18.562 -6.214 1.00 37.44 369 GLY A CA 1
ATOM 2834 C C . GLY A 1 369 ? -16.318 -17.654 -7.408 1.00 37.44 369 GLY A C 1
ATOM 2835 O O . GLY A 1 369 ? -17.444 -17.209 -7.617 1.00 37.44 369 GLY A O 1
ATOM 2836 N N . SER A 1 370 ? -15.299 -17.438 -8.235 1.00 33.88 370 SER A N 1
ATOM 2837 C CA . SER A 1 370 ? -15.493 -17.414 -9.679 1.00 33.88 370 SER A CA 1
ATOM 2838 C C . SER A 1 370 ? -15.918 -18.819 -10.108 1.00 33.88 370 SER A C 1
ATOM 2840 O O . SER A 1 370 ? -15.205 -19.775 -9.798 1.00 33.88 370 SER A O 1
ATOM 2842 N N . ASP A 1 371 ? -17.047 -18.942 -10.802 1.00 32.81 371 ASP A N 1
ATOM 2843 C CA . ASP A 1 371 ? -17.529 -20.193 -11.389 1.00 32.81 371 ASP A CA 1
ATOM 2844 C C . ASP A 1 371 ? -16.461 -20.822 -12.299 1.00 32.81 371 ASP A C 1
ATOM 2846 O O . ASP A 1 371 ? -16.272 -20.450 -13.457 1.00 32.81 371 ASP A O 1
ATOM 2850 N N . GLY A 1 372 ? -15.746 -21.791 -11.745 1.00 34.69 372 GLY A N 1
ATOM 2851 C CA . GLY A 1 372 ? -14.815 -22.673 -12.425 1.00 34.69 372 GLY A CA 1
ATOM 2852 C C . GLY A 1 372 ? -14.756 -23.939 -11.591 1.00 34.69 372 GLY A C 1
ATOM 2853 O O . GLY A 1 372 ? -14.162 -23.939 -10.518 1.00 34.69 372 GLY A O 1
ATOM 2854 N N . GLY A 1 373 ? -15.478 -24.968 -12.035 1.00 33.56 373 GLY A N 1
ATOM 2855 C CA . GLY A 1 373 ? -15.782 -26.161 -11.251 1.00 33.56 373 GLY A CA 1
ATOM 2856 C C . GLY A 1 373 ? -14.562 -26.793 -10.582 1.00 33.56 373 GLY A C 1
ATOM 2857 O O . GLY A 1 373 ? -13.645 -27.262 -11.251 1.00 33.56 373 GLY A O 1
ATOM 2858 N N . ALA A 1 374 ? -14.605 -26.857 -9.257 1.00 30.80 374 ALA A N 1
ATOM 2859 C CA . ALA A 1 374 ? -13.829 -27.789 -8.460 1.00 30.80 374 ALA A CA 1
ATOM 2860 C C . ALA A 1 374 ? -14.783 -28.384 -7.420 1.00 30.80 374 ALA A C 1
ATOM 2862 O O . ALA A 1 374 ? -15.196 -27.720 -6.471 1.00 30.80 374 ALA A O 1
ATOM 2863 N N . GLU A 1 375 ? -15.203 -29.622 -7.663 1.00 32.22 375 GLU A N 1
ATOM 2864 C CA . GLU A 1 375 ? -15.949 -30.422 -6.700 1.00 32.22 375 GLU A CA 1
ATOM 2865 C C . GLU A 1 375 ? -15.083 -30.671 -5.454 1.00 32.22 375 GLU A C 1
ATOM 2867 O O . GLU A 1 375 ? -13.945 -31.117 -5.565 1.00 32.22 375 GLU A O 1
ATOM 2872 N N . GLY A 1 376 ? -15.648 -30.397 -4.274 1.00 33.28 376 GLY A N 1
ATOM 2873 C CA . GLY A 1 376 ? -15.276 -31.011 -2.996 1.00 33.28 376 GLY A CA 1
ATOM 2874 C C . GLY A 1 376 ? -13.859 -30.756 -2.471 1.00 33.28 376 GLY A C 1
ATOM 2875 O O . GLY A 1 376 ? -12.989 -31.609 -2.601 1.00 33.28 376 GLY A O 1
ATOM 2876 N N . VAL A 1 377 ? -13.657 -29.662 -1.731 1.00 34.59 377 VAL A N 1
ATOM 2877 C CA . VAL A 1 377 ? -12.512 -29.531 -0.810 1.00 34.59 377 VAL A CA 1
ATOM 2878 C C . VAL A 1 377 ? -13.044 -29.414 0.617 1.00 34.59 377 VAL A C 1
ATOM 2880 O O . VAL A 1 377 ? -13.152 -28.326 1.170 1.00 34.59 377 VAL A O 1
ATOM 2883 N N . SER A 1 378 ? -13.422 -30.552 1.202 1.00 36.06 378 SER A N 1
ATOM 2884 C CA . SER A 1 378 ? -13.722 -30.675 2.638 1.00 36.06 378 SER A CA 1
ATOM 2885 C C . SER A 1 378 ? -12.634 -31.422 3.415 1.00 36.06 378 SER A C 1
ATOM 2887 O O . SER A 1 378 ? -12.837 -31.744 4.575 1.00 36.06 378 SER A O 1
ATOM 2889 N N . ASP A 1 379 ? -11.471 -31.650 2.805 1.00 38.97 379 ASP A N 1
ATOM 2890 C CA . ASP A 1 379 ? -10.248 -32.090 3.473 1.00 38.97 379 ASP A CA 1
ATOM 2891 C C . ASP A 1 379 ? -9.074 -31.400 2.776 1.00 38.97 379 ASP A C 1
ATOM 2893 O O . ASP A 1 379 ? -8.630 -31.818 1.705 1.00 38.97 379 ASP A O 1
ATOM 2897 N N . LEU A 1 380 ? -8.580 -30.296 3.345 1.00 37.91 380 LEU A N 1
ATOM 2898 C CA . LEU A 1 380 ? -7.347 -29.667 2.871 1.00 37.91 380 LEU A CA 1
ATOM 2899 C C . LEU A 1 380 ? -6.166 -30.569 3.259 1.00 37.91 380 LEU A C 1
ATOM 2901 O O . LEU A 1 380 ? -5.536 -30.425 4.308 1.00 37.91 380 LEU A O 1
ATOM 2905 N N . THR A 1 381 ? -5.893 -31.555 2.408 1.00 49.81 381 THR A N 1
ATOM 2906 C CA . THR A 1 381 ? -4.692 -32.381 2.472 1.00 49.81 381 THR A CA 1
ATOM 2907 C C . THR A 1 381 ? -3.485 -31.499 2.189 1.00 49.81 381 THR A C 1
ATOM 2909 O O . THR A 1 381 ? -3.389 -30.898 1.117 1.00 49.81 381 THR A O 1
ATOM 2912 N N . LEU A 1 382 ? -2.548 -31.430 3.136 1.00 54.44 382 LEU A N 1
ATOM 2913 C CA . LEU A 1 382 ? -1.230 -30.854 2.877 1.00 54.44 382 LEU A CA 1
ATOM 2914 C C . LEU A 1 382 ? -0.626 -31.507 1.631 1.00 54.44 382 LEU A C 1
ATOM 2916 O O . LEU A 1 382 ? -0.838 -32.707 1.419 1.00 54.44 382 LEU A O 1
ATOM 2920 N N . PRO A 1 383 ? 0.166 -30.772 0.836 1.00 60.50 383 PRO A N 1
ATOM 2921 C CA . PRO A 1 383 ? 0.977 -31.411 -0.178 1.00 60.50 383 PRO A CA 1
ATOM 2922 C C . PRO A 1 383 ? 1.904 -32.394 0.536 1.00 60.50 383 PRO A C 1
ATOM 2924 O O . PRO A 1 383 ? 2.854 -32.001 1.212 1.00 60.50 383 PRO A O 1
ATOM 2927 N N . THR A 1 384 ? 1.627 -33.688 0.372 1.00 75.88 384 THR A N 1
ATOM 2928 C CA . THR A 1 384 ? 2.489 -34.760 0.880 1.00 75.88 384 THR A CA 1
ATOM 2929 C C . THR A 1 384 ? 3.886 -34.644 0.291 1.00 75.88 384 THR A C 1
ATOM 2931 O O . THR A 1 384 ? 4.824 -35.168 0.870 1.00 75.88 384 THR A O 1
ATOM 2934 N N . LYS A 1 385 ? 4.054 -33.918 -0.826 1.00 82.12 385 LYS A N 1
ATOM 2935 C CA . LYS A 1 385 ? 5.337 -33.667 -1.479 1.00 82.12 385 LYS A CA 1
ATOM 2936 C C . LYS A 1 385 ? 5.492 -32.204 -1.879 1.00 82.12 385 LYS A C 1
ATOM 2938 O O . LYS A 1 385 ? 4.635 -31.649 -2.561 1.00 82.12 385 LYS A O 1
ATOM 2943 N N . ILE A 1 386 ? 6.625 -31.606 -1.527 1.00 77.94 386 ILE A N 1
ATOM 2944 C CA . ILE A 1 386 ? 7.032 -30.259 -1.936 1.00 77.94 386 ILE A CA 1
ATOM 2945 C C . ILE A 1 386 ? 8.331 -30.326 -2.742 1.00 77.94 386 ILE A C 1
ATOM 2947 O O . ILE A 1 386 ? 9.211 -31.142 -2.467 1.00 77.94 386 ILE A O 1
ATOM 2951 N N . MET A 1 387 ? 8.465 -29.465 -3.750 1.00 77.19 387 MET A N 1
ATOM 2952 C CA . MET A 1 387 ? 9.706 -29.318 -4.510 1.00 77.19 387 MET A CA 1
ATOM 2953 C C . MET A 1 387 ? 10.495 -28.124 -3.974 1.00 77.19 387 MET A C 1
ATOM 2955 O O . MET A 1 387 ? 9.990 -27.006 -3.886 1.00 77.19 387 MET A O 1
ATOM 2959 N N . LEU A 1 388 ? 11.739 -28.365 -3.582 1.00 76.31 388 LEU A N 1
ATOM 2960 C CA . LEU A 1 388 ? 12.653 -27.341 -3.100 1.00 76.31 388 LEU A CA 1
ATOM 2961 C C . LEU A 1 388 ? 13.240 -26.535 -4.263 1.00 76.31 388 LEU A C 1
ATOM 2963 O O . LEU A 1 388 ? 13.268 -26.998 -5.402 1.00 76.31 388 LEU A O 1
ATOM 2967 N N . ARG A 1 389 ? 13.774 -25.338 -3.980 1.00 64.38 389 ARG A N 1
ATOM 2968 C CA . ARG A 1 389 ? 14.401 -24.467 -4.999 1.00 64.38 389 ARG A CA 1
ATOM 2969 C C . ARG A 1 389 ? 15.549 -25.128 -5.767 1.00 64.38 389 ARG A C 1
ATOM 2971 O O . ARG A 1 389 ? 15.793 -24.777 -6.913 1.00 64.38 389 ARG A O 1
ATOM 2978 N N . ASN A 1 390 ? 16.239 -26.087 -5.154 1.00 74.56 390 ASN A N 1
ATOM 2979 C CA . ASN A 1 390 ? 17.292 -26.873 -5.800 1.00 74.56 390 ASN A CA 1
ATOM 2980 C C . ASN A 1 390 ? 16.753 -28.082 -6.595 1.00 74.56 390 ASN A C 1
ATOM 2982 O O . ASN A 1 390 ? 17.532 -28.942 -6.993 1.00 74.56 390 ASN A O 1
ATOM 2986 N N . GLY A 1 391 ? 15.433 -28.183 -6.788 1.00 77.56 391 GLY A N 1
ATOM 2987 C CA . GLY A 1 391 ? 14.772 -29.266 -7.516 1.00 77.56 391 GLY A CA 1
ATOM 2988 C C . GLY A 1 391 ? 14.573 -30.558 -6.716 1.00 77.56 391 GLY A C 1
ATOM 2989 O O . GLY A 1 391 ? 14.009 -31.512 -7.248 1.00 77.56 391 GLY A O 1
ATOM 2990 N N . ARG A 1 392 ? 15.005 -30.624 -5.447 1.00 81.50 392 ARG A N 1
ATOM 2991 C CA . ARG A 1 392 ? 14.808 -31.817 -4.606 1.00 81.50 392 ARG A CA 1
ATOM 2992 C C . ARG A 1 392 ? 13.345 -31.952 -4.194 1.00 81.50 392 ARG A C 1
ATOM 2994 O O . ARG A 1 392 ? 12.724 -30.980 -3.771 1.00 81.50 392 ARG A O 1
ATOM 3001 N N . LYS A 1 393 ? 12.809 -33.169 -4.277 1.00 83.88 393 LYS A N 1
ATOM 3002 C CA . LYS A 1 393 ? 11.476 -33.510 -3.772 1.00 83.88 393 LYS A CA 1
ATOM 3003 C C . LYS A 1 393 ? 11.571 -33.914 -2.308 1.00 83.88 393 LYS A C 1
ATOM 3005 O O . LYS A 1 393 ? 12.430 -34.715 -1.934 1.00 83.88 393 LYS A O 1
ATOM 3010 N N . VAL A 1 394 ? 10.698 -33.343 -1.495 1.00 82.62 394 VAL A N 1
ATOM 3011 C CA . VAL A 1 394 ? 10.625 -33.583 -0.059 1.00 82.62 394 VAL A CA 1
ATOM 3012 C C . VAL A 1 394 ? 9.223 -34.018 0.287 1.00 82.62 394 VAL A C 1
ATOM 3014 O O . VAL A 1 394 ? 8.265 -33.316 -0.022 1.00 82.62 394 VAL A O 1
ATOM 3017 N N . GLU A 1 395 ? 9.118 -35.164 0.936 1.00 83.81 395 GLU A N 1
ATOM 3018 C CA . GLU A 1 395 ? 7.892 -35.635 1.543 1.00 83.81 395 GLU A CA 1
ATOM 3019 C C . GLU A 1 395 ? 7.665 -34.893 2.866 1.00 83.81 395 GLU A C 1
ATOM 3021 O O . GLU A 1 395 ? 8.580 -34.769 3.688 1.00 83.81 395 GLU A O 1
ATOM 3026 N N . CYS A 1 396 ? 6.465 -34.344 3.039 1.00 79.31 396 CYS A N 1
ATOM 3027 C CA . CYS A 1 396 ? 6.044 -33.648 4.245 1.00 79.31 396 CYS A CA 1
ATOM 3028 C C . CYS A 1 396 ? 5.007 -34.506 4.965 1.00 79.31 396 CYS A C 1
ATOM 3030 O O . CYS A 1 396 ? 3.945 -34.802 4.416 1.00 79.31 396 CYS A O 1
ATOM 3032 N N . ALA A 1 397 ? 5.320 -34.894 6.197 1.00 77.25 397 ALA A N 1
ATOM 3033 C CA . ALA A 1 397 ? 4.407 -35.608 7.073 1.00 77.25 397 ALA A CA 1
ATOM 3034 C C . ALA A 1 397 ? 4.099 -34.754 8.302 1.00 77.25 397 ALA A C 1
ATOM 3036 O O . ALA A 1 397 ? 4.968 -34.045 8.818 1.00 77.25 397 ALA A O 1
ATOM 3037 N N . VAL A 1 398 ? 2.856 -34.838 8.772 1.00 72.81 398 VAL A N 1
ATOM 3038 C CA . VAL A 1 398 ? 2.426 -34.226 10.029 1.00 72.81 398 VAL A CA 1
ATOM 3039 C C . VAL A 1 398 ? 2.078 -35.330 10.996 1.00 72.81 398 VAL A C 1
ATOM 3041 O O . VAL A 1 398 ? 1.189 -36.134 10.729 1.00 72.81 398 VAL A O 1
ATOM 3044 N N . GLU A 1 399 ? 2.769 -35.346 12.122 1.00 75.12 399 GLU A N 1
ATOM 3045 C CA . GLU A 1 399 ? 2.547 -36.310 13.188 1.00 75.12 399 GLU A CA 1
ATOM 3046 C C . GLU A 1 399 ? 2.008 -35.574 14.423 1.00 75.12 399 GLU A C 1
ATOM 3048 O O . GLU A 1 399 ? 2.482 -34.480 14.732 1.00 75.12 399 GLU A O 1
ATOM 3053 N N . PRO A 1 400 ? 1.009 -36.116 15.138 1.00 70.25 400 PRO A N 1
ATOM 3054 C CA . PRO A 1 400 ? 0.629 -35.595 16.449 1.00 70.25 400 PRO A CA 1
ATOM 3055 C C . PRO A 1 400 ? 1.812 -35.661 17.429 1.00 70.25 400 PRO A C 1
ATOM 3057 O O . PRO A 1 400 ? 2.560 -36.637 17.429 1.00 70.25 400 PRO A O 1
ATOM 3060 N N . SER A 1 401 ? 1.959 -34.650 18.283 1.00 75.06 401 SER A N 1
ATOM 3061 C CA . SER A 1 401 ? 2.932 -34.613 19.379 1.00 75.06 401 SER A CA 1
ATOM 3062 C C . SER A 1 401 ? 2.278 -34.117 20.671 1.00 75.06 401 SER A C 1
ATOM 3064 O O . SER A 1 401 ? 1.199 -33.522 20.647 1.00 75.06 401 SER A O 1
ATOM 3066 N N . ASP A 1 402 ? 2.951 -34.298 21.809 1.00 64.12 402 ASP A N 1
ATOM 3067 C CA . ASP A 1 402 ? 2.450 -33.857 23.123 1.00 64.12 402 ASP A CA 1
ATOM 3068 C C . ASP A 1 402 ? 2.227 -32.331 23.212 1.00 64.12 402 ASP A C 1
ATOM 3070 O O . ASP A 1 402 ? 1.507 -31.849 24.087 1.00 64.12 402 ASP A O 1
ATOM 3074 N N . THR A 1 403 ? 2.821 -31.553 22.299 1.00 64.75 403 THR A N 1
ATOM 3075 C CA . THR A 1 403 ? 2.717 -30.084 22.232 1.00 64.75 403 THR A CA 1
ATOM 3076 C C . THR A 1 403 ? 1.906 -29.574 21.034 1.00 64.75 403 THR A C 1
ATOM 3078 O O . THR A 1 403 ? 1.805 -28.358 20.841 1.00 64.75 403 THR A O 1
ATOM 3081 N N . GLY A 1 404 ? 1.296 -30.470 20.249 1.00 77.19 404 GLY A N 1
ATOM 3082 C CA . GLY A 1 404 ? 0.482 -30.131 19.083 1.00 77.19 404 GLY A CA 1
ATOM 3083 C C . GLY A 1 404 ? 0.762 -31.050 17.898 1.00 77.19 404 GLY A C 1
ATOM 3084 O O . GLY A 1 404 ? 0.471 -32.242 17.939 1.00 77.19 404 GLY A O 1
ATOM 3085 N N . TYR A 1 405 ? 1.287 -30.478 16.818 1.00 68.62 405 TYR A N 1
ATOM 3086 C CA . TYR A 1 405 ? 1.672 -31.218 15.619 1.00 68.62 405 TYR A CA 1
ATOM 3087 C C . TYR A 1 405 ? 3.154 -31.001 15.312 1.00 68.62 405 TYR A C 1
ATOM 3089 O O . TYR A 1 405 ? 3.661 -29.879 15.400 1.00 68.62 405 TYR A O 1
ATOM 3097 N N . GLN A 1 406 ? 3.832 -32.071 14.909 1.00 72.75 406 GLN A N 1
ATOM 3098 C CA . GLN A 1 406 ? 5.218 -32.078 14.471 1.00 72.75 406 GLN A CA 1
ATOM 3099 C C . GLN A 1 406 ? 5.286 -32.268 12.955 1.00 72.75 406 GLN A C 1
ATOM 3101 O O . GLN A 1 406 ? 4.683 -33.186 12.399 1.00 72.75 406 GLN A O 1
ATOM 3106 N N . LEU A 1 407 ? 6.052 -31.407 12.285 1.00 70.88 407 LEU A N 1
ATOM 3107 C CA . LEU A 1 407 ? 6.361 -31.559 10.866 1.00 70.88 407 LEU A CA 1
ATOM 3108 C C . LEU A 1 407 ? 7.627 -32.387 10.688 1.00 70.88 407 LEU A C 1
ATOM 3110 O O . LEU A 1 407 ? 8.681 -32.039 11.225 1.00 70.88 407 LEU A O 1
ATOM 3114 N N . ARG A 1 408 ? 7.546 -33.436 9.872 1.00 77.62 408 ARG A N 1
ATOM 3115 C CA . ARG A 1 408 ? 8.714 -34.143 9.348 1.00 77.62 408 ARG A CA 1
ATOM 3116 C C . ARG A 1 408 ? 8.886 -33.844 7.872 1.00 77.62 408 ARG A C 1
ATOM 3118 O O . ARG A 1 408 ? 7.936 -33.897 7.095 1.00 77.62 408 ARG A O 1
ATOM 3125 N N . PHE A 1 409 ? 10.130 -33.573 7.500 1.00 81.69 409 PHE A N 1
ATOM 3126 C CA . PHE A 1 409 ? 10.548 -33.387 6.121 1.00 81.69 409 PHE A CA 1
ATOM 3127 C C . PHE A 1 409 ? 11.557 -34.473 5.774 1.00 81.69 409 PHE A C 1
ATOM 3129 O O . PHE A 1 409 ? 12.623 -34.549 6.388 1.00 81.69 409 PHE A O 1
ATOM 3136 N N . GLN A 1 410 ? 11.233 -35.304 4.789 1.00 83.81 410 GLN A N 1
ATOM 3137 C CA . GLN A 1 410 ? 12.116 -36.360 4.311 1.00 83.81 410 GLN A CA 1
ATOM 3138 C C . GLN A 1 410 ? 12.372 -36.165 2.822 1.00 83.81 410 GLN A C 1
ATOM 3140 O O . GLN A 1 410 ? 11.451 -36.181 2.015 1.00 83.81 410 GLN A O 1
ATOM 3145 N N . ALA A 1 411 ? 13.628 -35.954 2.432 1.00 84.75 411 ALA A N 1
ATOM 3146 C CA . ALA A 1 411 ? 13.960 -35.901 1.016 1.00 84.75 411 ALA A CA 1
ATOM 3147 C C . ALA A 1 411 ? 13.810 -37.292 0.381 1.00 84.75 411 ALA A C 1
ATOM 3149 O O . ALA A 1 411 ? 14.268 -38.281 0.955 1.00 84.75 411 ALA A O 1
ATOM 3150 N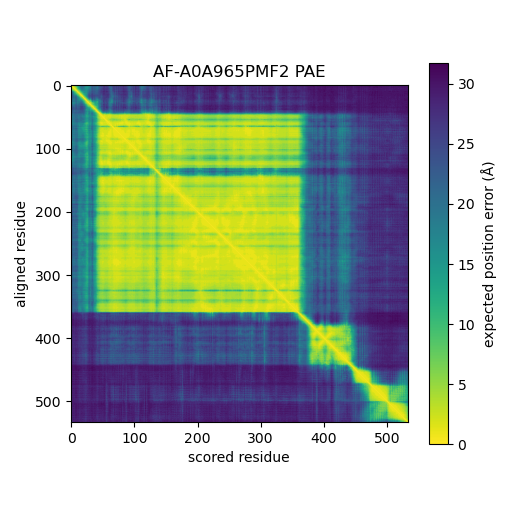 N . GLU A 1 412 ? 13.220 -37.367 -0.816 1.00 87.38 412 GLU A N 1
ATOM 3151 C CA . GLU A 1 412 ? 13.029 -38.644 -1.530 1.00 87.38 412 GLU A CA 1
ATOM 3152 C C . GLU A 1 412 ? 14.362 -39.332 -1.869 1.00 87.38 412 GLU A C 1
ATOM 3154 O O . GLU A 1 412 ? 14.429 -40.550 -1.998 1.00 87.38 412 GLU A O 1
ATOM 3159 N N . ASP A 1 413 ? 15.445 -38.559 -1.982 1.00 84.38 413 ASP A N 1
ATOM 3160 C CA . ASP A 1 413 ? 16.796 -39.070 -2.233 1.00 84.38 413 ASP A CA 1
ATOM 3161 C C . ASP A 1 413 ? 17.490 -39.635 -0.976 1.00 84.38 413 ASP A C 1
ATOM 3163 O O . ASP A 1 413 ? 18.656 -40.029 -1.046 1.00 84.38 413 ASP A O 1
ATOM 3167 N N . GLY A 1 414 ? 16.805 -39.650 0.175 1.00 80.62 414 GLY A N 1
ATOM 3168 C CA . GLY A 1 414 ? 17.309 -40.162 1.451 1.00 80.62 414 GLY A CA 1
ATOM 3169 C C . GLY A 1 414 ? 18.405 -39.310 2.100 1.00 80.62 414 GLY A C 1
ATOM 3170 O O . GLY A 1 414 ? 18.926 -39.687 3.150 1.00 80.62 414 GLY A O 1
ATOM 3171 N N . LYS A 1 415 ? 18.779 -38.168 1.509 1.00 77.50 415 LYS A N 1
ATOM 3172 C CA . LYS A 1 415 ? 19.832 -37.296 2.046 1.00 77.50 415 LYS A CA 1
ATOM 3173 C C . LYS A 1 415 ? 19.258 -36.283 3.027 1.00 77.50 415 LYS A C 1
ATOM 3175 O O . LYS A 1 415 ? 18.210 -35.685 2.781 1.00 77.50 415 LYS A O 1
ATOM 3180 N N . THR A 1 416 ? 20.013 -35.996 4.084 1.00 76.06 416 THR A N 1
ATOM 3181 C CA . THR A 1 416 ? 19.668 -34.968 5.072 1.00 76.06 416 THR A CA 1
ATOM 3182 C C . THR A 1 416 ? 19.380 -33.625 4.395 1.00 76.06 416 THR A C 1
ATOM 3184 O O . THR A 1 416 ? 20.088 -33.194 3.478 1.00 76.06 416 THR A O 1
ATOM 3187 N N . LEU A 1 417 ? 18.306 -32.968 4.825 1.00 73.88 417 LEU A N 1
ATOM 3188 C CA . LEU A 1 417 ? 17.964 -31.622 4.385 1.00 73.88 417 LEU A CA 1
ATOM 3189 C C . LEU A 1 417 ? 18.776 -30.604 5.181 1.00 73.88 417 LEU A C 1
ATOM 3191 O O . LEU A 1 417 ? 18.774 -30.626 6.410 1.00 73.88 417 LEU A O 1
ATOM 3195 N N . ASN A 1 418 ? 19.451 -29.694 4.479 1.00 77.06 418 ASN A N 1
ATOM 3196 C CA . ASN A 1 418 ? 20.029 -28.521 5.115 1.00 77.06 418 ASN A CA 1
ATOM 3197 C C . ASN A 1 418 ? 18.909 -27.497 5.334 1.00 77.06 418 ASN A C 1
ATOM 3199 O O . ASN A 1 418 ? 18.452 -26.853 4.390 1.00 77.06 418 ASN A O 1
ATOM 3203 N N . LEU A 1 419 ? 18.446 -27.364 6.578 1.00 63.25 419 LEU A N 1
ATOM 3204 C CA . LEU A 1 419 ? 17.340 -26.467 6.926 1.00 63.25 419 LEU A CA 1
ATOM 3205 C C . LEU A 1 419 ? 17.646 -25.004 6.577 1.00 63.25 419 LEU A C 1
ATOM 3207 O O . LEU A 1 419 ? 16.741 -24.284 6.172 1.00 63.25 419 LEU A O 1
ATOM 3211 N N . ASN A 1 420 ? 18.912 -24.579 6.639 1.00 62.84 420 ASN A N 1
ATOM 3212 C CA . ASN A 1 420 ? 19.297 -23.203 6.311 1.00 62.84 420 ASN A CA 1
ATOM 3213 C C . ASN A 1 420 ? 19.127 -22.888 4.819 1.00 62.84 420 ASN A C 1
ATOM 3215 O O . ASN A 1 420 ? 18.760 -21.774 4.461 1.00 62.84 420 ASN A O 1
ATOM 3219 N N . GLU A 1 421 ? 19.341 -23.868 3.939 1.00 64.94 421 GLU A N 1
ATOM 3220 C CA . GLU A 1 421 ? 19.167 -23.700 2.488 1.00 64.94 421 GLU A CA 1
ATOM 3221 C C . GLU A 1 421 ? 17.691 -23.674 2.069 1.00 64.94 421 GLU A C 1
ATOM 3223 O O . GLU A 1 421 ? 17.354 -23.274 0.951 1.00 64.94 421 GLU A O 1
ATOM 3228 N N . HIS A 1 422 ? 16.798 -24.134 2.948 1.00 67.12 422 HIS A N 1
ATOM 3229 C CA . HIS A 1 422 ? 15.391 -24.379 2.635 1.00 67.12 422 HIS A CA 1
ATOM 3230 C C . HIS A 1 422 ? 14.425 -23.693 3.606 1.00 67.12 422 HIS A C 1
ATOM 3232 O O . HIS A 1 422 ? 13.219 -23.919 3.519 1.00 67.12 422 HIS A O 1
ATOM 3238 N N . ALA A 1 423 ? 14.937 -22.822 4.483 1.00 70.62 423 ALA A N 1
ATOM 3239 C CA . ALA A 1 423 ? 14.181 -22.168 5.545 1.00 70.62 423 ALA A CA 1
ATOM 3240 C C . ALA A 1 423 ? 12.932 -21.453 5.016 1.00 70.62 423 ALA A C 1
ATOM 3242 O O . ALA A 1 423 ? 11.868 -21.604 5.597 1.00 70.62 423 ALA A O 1
ATOM 3243 N N . GLU A 1 424 ? 13.020 -20.758 3.879 1.00 57.44 424 GLU A N 1
ATOM 3244 C CA . GLU A 1 424 ? 11.877 -20.051 3.280 1.00 57.44 424 GLU A CA 1
ATOM 3245 C C . GLU A 1 424 ? 10.744 -20.999 2.849 1.00 57.44 424 GLU A C 1
ATOM 3247 O O . GLU A 1 424 ? 9.578 -20.737 3.139 1.00 57.44 424 GLU A O 1
ATOM 3252 N N . ASN A 1 425 ? 11.073 -22.125 2.201 1.00 69.38 425 ASN A N 1
ATOM 3253 C CA . ASN A 1 425 ? 10.074 -23.103 1.757 1.00 69.38 425 ASN A CA 1
ATOM 3254 C C . ASN A 1 425 ? 9.423 -23.816 2.952 1.00 69.38 425 ASN A C 1
ATOM 3256 O O . ASN A 1 425 ? 8.227 -24.091 2.930 1.00 69.38 425 ASN A O 1
ATOM 3260 N N . LEU A 1 426 ? 10.203 -24.104 3.997 1.00 69.06 426 LEU A N 1
ATOM 3261 C CA . LEU A 1 426 ? 9.726 -24.785 5.203 1.00 69.06 426 LEU A CA 1
ATOM 3262 C C . LEU A 1 426 ? 8.911 -23.843 6.102 1.00 69.06 426 LEU A C 1
ATOM 3264 O O . LEU A 1 426 ? 7.868 -24.239 6.616 1.00 69.06 426 LEU A O 1
ATOM 3268 N N . LEU A 1 427 ? 9.320 -22.575 6.220 1.00 66.69 427 LEU A N 1
ATOM 3269 C CA . LEU A 1 427 ? 8.564 -21.527 6.910 1.00 66.69 427 LEU A CA 1
ATOM 3270 C C . LEU A 1 427 ? 7.205 -21.290 6.252 1.00 66.69 427 LEU A C 1
ATOM 3272 O O . LEU A 1 427 ? 6.224 -21.127 6.970 1.00 66.69 427 LEU A O 1
ATOM 3276 N N . ALA A 1 428 ? 7.118 -21.329 4.919 1.00 63.47 428 ALA A N 1
ATOM 3277 C CA . ALA A 1 428 ? 5.841 -21.214 4.215 1.00 63.47 428 ALA A CA 1
ATOM 3278 C C . ALA A 1 428 ? 4.857 -22.339 4.600 1.00 63.47 428 ALA A C 1
ATOM 3280 O O . ALA A 1 428 ? 3.677 -22.069 4.816 1.00 63.47 428 ALA A O 1
ATOM 3281 N N . VAL A 1 429 ? 5.343 -23.578 4.762 1.00 67.44 429 VAL A N 1
ATOM 3282 C CA . VAL A 1 429 ? 4.529 -24.723 5.218 1.00 67.44 429 VAL A CA 1
ATOM 3283 C C . VAL A 1 429 ? 4.101 -24.554 6.679 1.00 67.44 429 VAL A C 1
ATOM 3285 O O . VAL A 1 429 ? 2.925 -24.724 6.999 1.00 67.44 429 VAL A O 1
ATOM 3288 N N . CYS A 1 430 ? 5.022 -24.164 7.566 1.00 63.44 430 CYS A N 1
ATOM 3289 C CA . CYS A 1 430 ? 4.703 -23.891 8.972 1.00 63.44 430 CYS A CA 1
ATOM 3290 C C . CYS A 1 430 ? 3.680 -22.758 9.120 1.00 63.44 430 CYS A C 1
ATOM 3292 O O . CYS A 1 430 ? 2.772 -22.835 9.945 1.00 63.44 430 CYS A O 1
ATOM 3294 N N . HIS A 1 431 ? 3.810 -21.710 8.308 1.00 58.00 431 HIS A N 1
ATOM 3295 C CA . HIS A 1 431 ? 2.894 -20.580 8.329 1.00 58.00 431 HIS A CA 1
ATOM 3296 C C . HIS A 1 431 ? 1.505 -20.982 7.831 1.00 58.00 431 HIS A C 1
ATOM 3298 O O . HIS A 1 431 ? 0.517 -20.662 8.484 1.00 58.00 431 HIS A O 1
ATOM 3304 N N . HIS A 1 432 ? 1.429 -21.773 6.756 1.00 56.28 432 HIS A N 1
ATOM 3305 C CA . HIS A 1 432 ? 0.174 -22.351 6.276 1.00 56.28 432 HIS A CA 1
ATOM 3306 C C . HIS A 1 432 ? -0.542 -23.175 7.358 1.00 56.28 432 HIS A C 1
ATOM 3308 O O . HIS A 1 432 ? -1.749 -23.045 7.530 1.00 56.28 432 HIS A O 1
ATOM 3314 N N . LEU A 1 433 ? 0.200 -23.960 8.145 1.00 57.97 433 LEU A N 1
ATOM 3315 C CA . LEU A 1 433 ? -0.361 -24.755 9.242 1.00 57.97 433 LEU A CA 1
ATOM 3316 C C . LEU A 1 433 ? -0.870 -23.915 10.413 1.00 57.97 433 LEU A C 1
ATOM 3318 O O . LEU A 1 433 ? -1.947 -24.192 10.939 1.00 57.97 433 LEU A O 1
ATOM 3322 N N . ASN A 1 434 ? -0.140 -22.860 10.775 1.00 52.31 434 ASN A N 1
ATOM 3323 C CA . ASN A 1 434 ? -0.602 -21.915 11.787 1.00 52.31 434 ASN A CA 1
ATOM 3324 C C . ASN A 1 434 ? -1.865 -21.162 11.335 1.00 52.31 434 ASN A C 1
ATOM 3326 O O . ASN A 1 434 ? -2.715 -20.876 12.174 1.00 52.31 434 ASN A O 1
ATOM 3330 N N . MET A 1 435 ? -2.006 -20.869 10.036 1.00 46.00 435 MET A N 1
ATOM 3331 C CA . MET A 1 435 ? -3.210 -20.227 9.492 1.00 46.00 435 MET A CA 1
ATOM 3332 C C . MET A 1 435 ? -4.450 -21.124 9.574 1.00 46.00 435 MET A C 1
ATOM 3334 O O . MET A 1 435 ? -5.529 -20.600 9.781 1.00 46.00 435 MET A O 1
ATOM 3338 N N . VAL A 1 436 ? -4.310 -22.452 9.492 1.00 51.97 436 VAL A N 1
ATOM 3339 C CA . VAL A 1 436 ? -5.440 -23.400 9.637 1.00 51.97 436 VAL A CA 1
ATOM 3340 C C . VAL A 1 436 ? -5.652 -23.867 11.086 1.00 51.97 436 VAL A C 1
ATOM 3342 O O . VAL A 1 436 ? -6.094 -24.990 11.339 1.00 51.97 436 VAL A O 1
ATOM 3345 N N . GLY A 1 437 ? -5.251 -23.046 12.060 1.00 42.62 437 GLY A N 1
ATOM 3346 C CA . GLY A 1 437 ? -5.451 -23.308 13.488 1.00 42.62 437 GLY A CA 1
ATOM 3347 C C . GLY A 1 437 ? -4.603 -24.445 14.076 1.00 42.62 437 GLY A C 1
ATOM 3348 O O . GLY A 1 437 ? -4.798 -24.820 15.235 1.00 42.62 437 GLY A O 1
ATOM 3349 N N . LYS A 1 438 ? -3.639 -25.004 13.328 1.00 54.41 438 LYS A N 1
ATOM 3350 C CA . LYS A 1 438 ? -2.737 -26.049 13.831 1.00 54.41 438 LYS A CA 1
ATOM 3351 C C . LYS A 1 438 ? -1.475 -25.412 14.395 1.00 54.41 438 LYS A C 1
ATOM 3353 O O . LYS A 1 438 ? -0.607 -24.962 13.656 1.00 54.41 438 LYS A O 1
ATOM 3358 N N . LYS A 1 439 ? -1.347 -25.418 15.723 1.00 45.91 439 LYS A N 1
ATOM 3359 C CA . LYS A 1 439 ? -0.127 -24.984 16.411 1.00 45.91 439 LYS A CA 1
ATOM 3360 C C . LYS A 1 439 ? 1.009 -25.966 16.107 1.00 45.91 439 LYS A C 1
ATOM 3362 O O . LYS A 1 439 ? 0.966 -27.118 16.539 1.00 45.91 439 LYS A O 1
ATOM 3367 N N . VAL A 1 440 ? 2.012 -25.508 15.362 1.00 50.00 440 VAL A N 1
ATOM 3368 C CA . VAL A 1 440 ? 3.195 -26.310 15.025 1.00 50.00 440 VAL A CA 1
ATOM 3369 C C . VAL A 1 440 ? 4.349 -25.938 15.948 1.00 50.00 440 VAL A C 1
ATOM 3371 O O . VAL A 1 440 ? 4.774 -24.783 15.986 1.00 50.00 440 VAL A O 1
ATOM 3374 N N . ALA A 1 441 ? 4.881 -26.923 16.669 1.00 47.28 441 ALA A N 1
ATOM 3375 C CA . ALA A 1 441 ? 6.149 -26.789 17.376 1.00 47.28 441 ALA A CA 1
ATOM 3376 C C . ALA A 1 441 ? 7.283 -27.264 16.456 1.00 47.28 441 ALA A C 1
ATOM 3378 O O . ALA A 1 441 ? 7.290 -28.409 16.005 1.00 47.28 441 ALA A O 1
ATOM 3379 N N . ILE A 1 442 ? 8.250 -26.390 16.169 1.00 50.09 442 ILE A N 1
ATOM 3380 C CA . ILE A 1 442 ? 9.492 -26.784 15.495 1.00 50.09 442 ILE A CA 1
ATOM 3381 C C . ILE A 1 442 ? 10.499 -27.143 16.587 1.00 50.09 442 ILE A C 1
ATOM 3383 O O . ILE A 1 442 ? 11.287 -26.305 17.018 1.00 50.09 442 ILE A O 1
ATOM 3387 N N . GLU A 1 443 ? 10.458 -28.382 17.067 1.00 43.03 443 GLU A N 1
ATOM 3388 C CA . GLU A 1 443 ? 11.543 -28.924 17.883 1.00 43.03 443 GLU A CA 1
ATOM 3389 C C . GLU A 1 443 ? 12.509 -29.693 16.983 1.00 43.03 443 GLU A C 1
ATOM 3391 O O . GLU A 1 443 ? 12.241 -30.811 16.543 1.00 43.03 443 GLU A O 1
ATOM 3396 N N . THR A 1 444 ? 13.662 -29.091 16.706 1.00 39.25 444 THR A N 1
ATOM 3397 C CA . THR A 1 444 ? 14.833 -29.814 16.207 1.00 39.25 444 THR A CA 1
ATOM 3398 C C . THR A 1 444 ? 15.937 -29.733 17.246 1.00 39.25 444 THR A C 1
ATOM 3400 O O . THR A 1 444 ? 16.318 -28.644 17.678 1.00 39.25 444 THR A O 1
ATOM 3403 N N . TYR A 1 445 ? 16.461 -30.899 17.633 1.00 36.53 445 TYR A N 1
ATOM 3404 C CA . TYR A 1 445 ? 17.721 -31.021 18.358 1.00 36.53 445 TYR A CA 1
ATOM 3405 C C . TYR A 1 445 ? 18.789 -30.144 17.680 1.00 36.53 445 TYR A C 1
ATOM 3407 O O . TYR A 1 445 ? 18.986 -30.225 16.469 1.00 36.53 445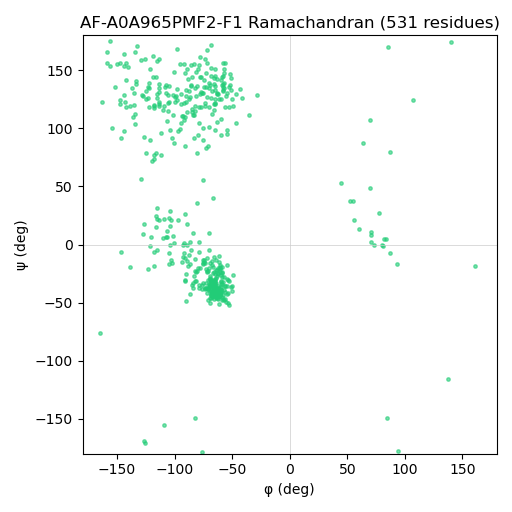 TYR A O 1
ATOM 3415 N N . HIS A 1 446 ? 19.456 -29.332 18.505 1.00 29.73 446 HIS A N 1
ATOM 3416 C CA . HIS A 1 446 ? 20.324 -28.186 18.193 1.00 29.73 446 HIS A CA 1
ATOM 3417 C C . HIS A 1 446 ? 19.601 -26.842 18.047 1.00 29.73 446 HIS A C 1
ATOM 3419 O O . HIS A 1 446 ? 19.435 -26.284 16.966 1.00 29.73 446 HIS A O 1
ATOM 3425 N N . SER A 1 447 ? 19.301 -26.255 19.210 1.00 24.73 447 SER A N 1
ATOM 3426 C CA . SER A 1 447 ? 19.231 -24.807 19.370 1.00 24.73 447 SER A CA 1
ATOM 3427 C C . SER A 1 447 ? 20.531 -24.167 18.868 1.00 24.73 447 SER A C 1
ATOM 3429 O O . SER A 1 447 ? 21.597 -24.402 19.443 1.00 24.73 447 SER A O 1
ATOM 3431 N N . ILE A 1 448 ? 20.458 -23.311 17.851 1.00 24.05 448 ILE A N 1
ATOM 3432 C CA . ILE A 1 448 ? 21.420 -22.216 17.716 1.00 24.05 448 ILE A CA 1
ATOM 3433 C C . ILE A 1 448 ? 20.711 -20.975 18.236 1.00 24.05 448 ILE A C 1
ATOM 3435 O O . ILE A 1 448 ? 20.074 -20.232 17.497 1.00 24.05 448 ILE A O 1
ATOM 3439 N N . THR A 1 449 ? 20.816 -20.769 19.543 1.00 26.08 449 THR A N 1
ATOM 3440 C CA . THR A 1 449 ? 20.628 -19.446 20.127 1.00 26.08 449 THR A CA 1
ATOM 3441 C C . THR A 1 449 ? 21.917 -18.679 19.832 1.00 26.08 449 THR A C 1
ATOM 3443 O O . THR A 1 449 ? 22.975 -19.128 20.281 1.00 26.08 449 THR A O 1
ATOM 3446 N N . PRO A 1 450 ? 21.912 -17.566 19.077 1.00 25.59 450 PRO A N 1
ATOM 3447 C CA . PRO A 1 450 ? 23.090 -16.717 18.998 1.00 25.59 450 PRO A CA 1
ATOM 3448 C C . PRO A 1 450 ? 23.329 -16.125 20.391 1.00 25.59 450 PRO A C 1
ATOM 3450 O O . PRO A 1 450 ? 22.674 -15.171 20.805 1.00 25.59 450 PRO A O 1
ATOM 3453 N N . ILE A 1 451 ? 24.243 -16.733 21.146 1.00 32.22 451 ILE A N 1
ATOM 3454 C CA . ILE A 1 451 ? 24.736 -16.165 22.397 1.00 32.22 451 ILE A CA 1
ATOM 3455 C C . ILE A 1 451 ? 25.555 -14.929 22.005 1.00 32.22 451 ILE A C 1
ATOM 3457 O O . ILE A 1 451 ? 26.459 -15.047 21.170 1.00 32.22 451 ILE A O 1
ATOM 3461 N N . PRO A 1 452 ? 25.269 -13.739 22.562 1.00 32.97 452 PRO A N 1
ATOM 3462 C CA . PRO A 1 452 ? 26.123 -12.581 22.361 1.00 32.97 452 PRO A CA 1
ATOM 3463 C C . PRO A 1 452 ? 27.541 -12.941 22.806 1.00 32.97 452 PRO A C 1
ATOM 3465 O O . PRO A 1 452 ? 27.752 -13.268 23.973 1.00 32.97 452 PRO A O 1
ATOM 3468 N N . MET A 1 453 ? 28.512 -12.897 21.888 1.00 38.62 453 MET A N 1
ATOM 3469 C CA . MET A 1 453 ? 29.915 -13.081 22.258 1.00 38.62 453 MET A CA 1
ATOM 3470 C C . MET A 1 453 ? 30.267 -12.056 23.333 1.00 38.62 453 MET A C 1
ATOM 3472 O O . MET A 1 453 ? 30.065 -10.850 23.155 1.00 38.62 453 MET A O 1
ATOM 3476 N N . THR A 1 454 ? 30.830 -12.523 24.440 1.00 66.06 454 THR A N 1
ATOM 3477 C CA . THR A 1 454 ? 31.412 -11.630 25.437 1.00 66.06 454 THR A CA 1
ATOM 3478 C C . THR A 1 454 ? 32.507 -10.781 24.781 1.00 66.06 454 THR A C 1
ATOM 3480 O O . THR A 1 454 ? 33.117 -11.172 23.782 1.00 66.06 454 THR A O 1
ATOM 3483 N N . ARG A 1 455 ? 32.826 -9.610 25.350 1.00 48.25 455 ARG A N 1
ATOM 3484 C CA . ARG A 1 455 ? 33.924 -8.765 24.831 1.00 48.25 455 ARG A CA 1
ATOM 3485 C C . ARG A 1 455 ? 35.252 -9.530 24.714 1.00 48.25 455 ARG A C 1
ATOM 3487 O O . ARG A 1 455 ? 36.044 -9.240 23.822 1.00 48.25 455 ARG A O 1
ATOM 3494 N N . ALA A 1 456 ? 35.479 -10.519 25.581 1.00 58.78 456 ALA A N 1
ATOM 3495 C CA . ALA A 1 456 ? 36.654 -11.383 25.540 1.00 58.78 456 ALA A CA 1
ATOM 3496 C C . ALA A 1 456 ? 36.633 -12.359 24.347 1.00 58.78 456 ALA A C 1
ATOM 3498 O O . ALA A 1 456 ? 37.666 -12.578 23.715 1.00 58.78 456 ALA A O 1
ATOM 3499 N N . GLU A 1 457 ? 35.468 -12.907 23.999 1.00 54.53 457 GLU A N 1
ATOM 3500 C CA . GLU A 1 457 ? 35.289 -13.784 22.836 1.00 54.53 457 GLU A CA 1
ATOM 3501 C C . GLU A 1 457 ? 35.336 -13.005 21.522 1.00 54.53 457 GLU A C 1
ATOM 3503 O O . GLU A 1 457 ? 35.986 -13.457 20.585 1.00 54.53 457 GLU A O 1
ATOM 3508 N N . GLN A 1 458 ? 34.777 -11.790 21.471 1.00 49.41 458 GLN A N 1
ATOM 3509 C CA . GLN A 1 458 ? 34.955 -10.891 20.324 1.00 49.41 458 GLN A CA 1
ATOM 3510 C C . GLN A 1 458 ? 36.427 -10.531 20.106 1.00 49.41 458 GLN A C 1
ATOM 3512 O O . GLN A 1 458 ? 36.899 -10.529 18.970 1.00 49.41 458 GLN A O 1
ATOM 3517 N N . ALA A 1 459 ? 37.175 -10.250 21.177 1.00 57.19 459 ALA A N 1
ATOM 3518 C CA . ALA A 1 459 ? 38.605 -9.973 21.078 1.00 57.19 459 ALA A CA 1
ATOM 3519 C C . ALA A 1 459 ? 39.391 -11.193 20.564 1.00 57.19 459 ALA A C 1
ATOM 3521 O O . ALA A 1 459 ? 40.285 -11.041 19.729 1.00 57.19 459 ALA A O 1
ATOM 3522 N N . ARG A 1 460 ? 39.025 -12.402 21.009 1.00 64.25 460 ARG A N 1
ATOM 3523 C CA . ARG A 1 460 ? 39.644 -13.657 20.564 1.00 64.25 460 ARG A CA 1
ATOM 3524 C C . ARG A 1 460 ? 39.304 -13.968 19.102 1.00 64.25 460 ARG A C 1
ATOM 3526 O O . ARG A 1 460 ? 40.211 -14.183 18.309 1.00 64.25 460 ARG A O 1
ATOM 3533 N N . HIS A 1 461 ? 38.037 -13.835 18.712 1.00 54.69 461 HIS A N 1
ATOM 3534 C CA . HIS A 1 461 ? 37.581 -14.025 17.335 1.00 54.69 461 HIS A CA 1
ATOM 3535 C C . HIS A 1 461 ? 38.216 -13.014 16.369 1.00 54.69 461 HIS A C 1
ATOM 3537 O O . HIS A 1 461 ? 38.649 -13.378 15.280 1.00 54.69 461 HIS A O 1
ATOM 3543 N N . ARG A 1 462 ? 38.370 -11.750 16.788 1.00 53.44 462 ARG A N 1
ATOM 3544 C CA . ARG A 1 462 ? 39.092 -10.725 16.019 1.00 53.44 462 ARG A CA 1
ATOM 3545 C C . ARG A 1 462 ? 40.585 -11.044 15.892 1.00 53.44 462 ARG A C 1
ATOM 3547 O O . ARG A 1 462 ? 41.169 -10.797 14.842 1.00 53.44 462 ARG A O 1
ATOM 3554 N N . SER A 1 463 ? 41.201 -11.611 16.932 1.00 66.44 463 SER A N 1
ATOM 3555 C CA . SER A 1 463 ? 42.590 -12.086 16.885 1.00 66.44 463 SER A CA 1
ATOM 3556 C C . SER A 1 463 ? 42.762 -13.257 15.913 1.00 66.44 463 SER A C 1
ATOM 3558 O O . SER A 1 463 ? 43.704 -13.254 15.121 1.00 66.44 463 SER A O 1
ATOM 3560 N N . ASP A 1 464 ? 41.829 -14.208 15.915 1.00 62.78 464 ASP A N 1
ATOM 3561 C CA . ASP A 1 464 ? 41.861 -15.382 15.040 1.00 62.78 464 ASP A CA 1
ATOM 3562 C C . ASP A 1 464 ? 41.558 -15.021 13.579 1.00 62.78 464 ASP A C 1
ATOM 3564 O O . ASP A 1 464 ? 42.227 -15.515 12.673 1.00 62.78 464 ASP A O 1
ATOM 3568 N N . LEU A 1 465 ? 40.640 -14.078 13.340 1.00 48.12 465 LEU A N 1
ATOM 3569 C CA . LEU A 1 465 ? 40.370 -13.531 12.009 1.00 48.12 465 LEU A CA 1
ATOM 3570 C C . LEU A 1 465 ? 41.582 -12.763 11.463 1.00 48.12 465 LEU A C 1
ATOM 3572 O O . LEU A 1 465 ? 41.957 -12.942 10.307 1.00 48.12 465 LEU A O 1
ATOM 3576 N N . ASN A 1 466 ? 42.250 -11.967 12.303 1.00 55.12 466 ASN A N 1
ATOM 3577 C CA . ASN A 1 466 ? 43.489 -11.294 11.920 1.00 55.12 466 ASN A CA 1
ATOM 3578 C C . ASN A 1 466 ? 44.613 -12.300 11.633 1.00 55.12 466 ASN A C 1
ATOM 3580 O O . ASN A 1 466 ? 45.348 -12.120 10.670 1.00 55.12 466 ASN A O 1
ATOM 3584 N N . LYS A 1 467 ? 44.728 -13.394 12.400 1.00 64.81 467 LYS A N 1
ATOM 3585 C CA . LYS A 1 467 ? 45.663 -14.488 12.086 1.00 64.81 467 LYS A CA 1
ATOM 3586 C C . LYS A 1 467 ? 45.325 -15.178 10.765 1.00 64.81 467 LYS A C 1
ATOM 3588 O O . LYS A 1 467 ? 46.243 -15.495 10.018 1.00 64.81 467 LYS A O 1
ATOM 3593 N N . ALA A 1 468 ? 44.045 -15.384 10.458 1.00 48.81 468 ALA A N 1
ATOM 3594 C CA . ALA A 1 468 ? 43.601 -15.987 9.202 1.00 48.81 468 ALA A CA 1
ATOM 3595 C C . ALA A 1 468 ? 43.874 -15.075 7.991 1.00 48.81 468 ALA A C 1
ATOM 3597 O O . ALA A 1 468 ? 44.376 -15.546 6.973 1.00 48.81 468 ALA A O 1
ATOM 3598 N N . LEU A 1 469 ? 43.639 -13.768 8.132 1.00 43.28 469 LEU A N 1
ATOM 3599 C CA . LEU A 1 469 ? 43.960 -12.751 7.122 1.00 43.28 469 LEU A CA 1
ATOM 3600 C C . LEU A 1 469 ? 45.476 -12.554 6.941 1.00 43.28 469 LEU A C 1
ATOM 3602 O O . LEU A 1 469 ? 45.945 -12.269 5.843 1.00 43.28 469 LEU A O 1
ATOM 3606 N N . LEU A 1 470 ? 46.268 -12.763 7.994 1.00 53.41 470 LEU A N 1
ATOM 3607 C CA . LEU A 1 470 ? 47.733 -12.800 7.905 1.00 53.41 470 LEU A CA 1
ATOM 3608 C C . LEU A 1 470 ? 48.259 -14.134 7.337 1.00 53.41 470 LEU A C 1
ATOM 3610 O O . LEU A 1 470 ? 49.387 -14.188 6.852 1.00 53.41 470 LEU A O 1
ATOM 3614 N N . ALA A 1 471 ? 47.456 -15.203 7.374 1.00 50.38 471 ALA A N 1
ATOM 3615 C CA . ALA A 1 471 ? 47.791 -16.524 6.837 1.00 50.38 471 ALA A CA 1
ATOM 3616 C C . ALA A 1 471 ? 47.394 -16.709 5.360 1.00 50.38 471 ALA A C 1
ATOM 3618 O O . ALA A 1 471 ? 47.880 -17.643 4.712 1.00 50.38 471 ALA A O 1
ATOM 3619 N N . THR A 1 472 ? 46.560 -15.829 4.792 1.00 43.81 472 THR A N 1
ATOM 3620 C CA . THR A 1 472 ? 46.343 -15.766 3.340 1.00 43.81 472 THR A CA 1
ATOM 3621 C C . THR A 1 472 ? 47.650 -15.387 2.648 1.00 43.81 472 THR A C 1
ATOM 3623 O O . THR A 1 472 ? 48.120 -14.254 2.731 1.00 43.81 472 THR A O 1
ATOM 3626 N N . LYS A 1 473 ? 48.282 -16.374 1.999 1.00 45.28 473 LYS A N 1
ATOM 3627 C CA . LYS A 1 473 ? 49.593 -16.204 1.365 1.00 45.28 473 LYS A CA 1
ATOM 3628 C C . LYS A 1 473 ? 49.543 -15.089 0.311 1.00 45.28 473 LYS A C 1
ATOM 3630 O O . LYS A 1 473 ? 48.609 -15.070 -0.493 1.00 45.28 473 LYS A O 1
ATOM 3635 N N . PRO A 1 474 ? 50.562 -14.212 0.253 1.00 56.97 474 PRO A N 1
ATOM 3636 C CA . PRO A 1 474 ? 50.669 -13.231 -0.813 1.00 56.97 474 PRO A CA 1
ATOM 3637 C C . PRO A 1 474 ? 50.695 -13.932 -2.172 1.00 56.97 474 PRO A C 1
ATOM 3639 O O . PRO A 1 474 ? 51.227 -15.039 -2.308 1.00 56.97 474 PRO A O 1
ATOM 3642 N N . THR A 1 475 ? 50.140 -13.258 -3.181 1.00 56.62 475 THR A N 1
ATOM 3643 C CA . THR A 1 475 ? 50.194 -13.658 -4.591 1.00 56.62 475 THR A CA 1
ATOM 3644 C C . THR A 1 475 ? 51.599 -14.173 -4.926 1.00 56.62 475 THR A C 1
ATOM 3646 O O . THR A 1 475 ? 52.566 -13.450 -4.652 1.00 56.62 475 THR A O 1
ATOM 3649 N N . PRO A 1 476 ? 51.750 -15.388 -5.489 1.00 71.25 476 PRO A N 1
ATOM 3650 C CA . PRO A 1 476 ? 53.062 -15.965 -5.753 1.00 71.25 476 PRO A CA 1
ATOM 3651 C C . PRO A 1 476 ? 53.953 -14.992 -6.531 1.00 71.25 476 PRO A C 1
ATOM 3653 O O . PRO A 1 476 ? 53.501 -14.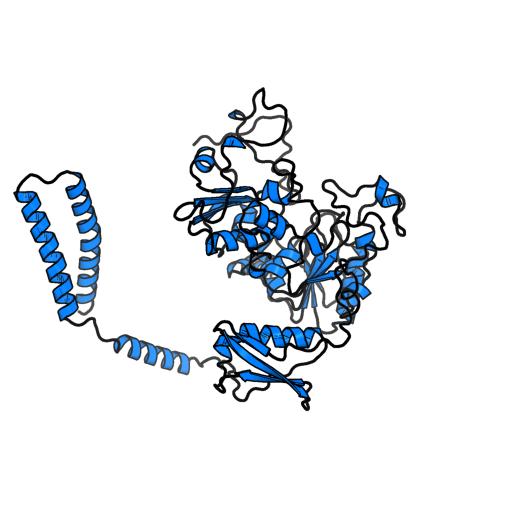342 -7.475 1.00 71.25 476 PRO A O 1
ATOM 3656 N N . TRP A 1 477 ? 55.225 -14.884 -6.142 1.00 72.81 477 TRP A N 1
ATOM 3657 C CA . TRP A 1 477 ? 56.167 -13.908 -6.705 1.00 72.81 477 TRP A CA 1
ATOM 3658 C C . TRP A 1 477 ? 56.274 -13.984 -8.239 1.00 72.81 477 TRP A C 1
ATOM 3660 O O . TRP A 1 477 ? 56.475 -12.960 -8.889 1.00 72.81 477 TRP A O 1
ATOM 3670 N N . TRP A 1 478 ? 56.071 -15.168 -8.821 1.00 70.56 478 TRP A N 1
ATOM 3671 C CA . TRP A 1 478 ? 56.077 -15.376 -10.267 1.00 70.56 478 TRP A CA 1
ATOM 3672 C C . TRP A 1 478 ? 54.856 -14.752 -10.962 1.00 70.56 478 TRP A C 1
ATOM 3674 O O . TRP A 1 478 ? 55.006 -14.210 -12.050 1.00 70.56 478 TRP A O 1
ATOM 3684 N N . VAL A 1 479 ? 53.677 -14.720 -10.327 1.00 63.41 479 VAL A N 1
ATOM 3685 C CA . VAL A 1 479 ? 52.484 -14.030 -10.860 1.00 63.41 479 VAL A CA 1
ATOM 3686 C C . VAL A 1 479 ? 52.735 -12.523 -10.907 1.00 63.41 479 VAL A C 1
ATOM 3688 O O . VAL A 1 479 ? 52.440 -11.866 -11.903 1.00 63.41 479 VAL A O 1
ATOM 3691 N N . ARG A 1 480 ? 53.362 -11.976 -9.856 1.00 67.69 480 ARG A N 1
ATOM 3692 C CA . ARG A 1 480 ? 53.771 -10.563 -9.813 1.00 67.69 480 ARG A CA 1
ATOM 3693 C C . ARG A 1 480 ? 54.829 -10.248 -10.872 1.00 67.69 480 ARG A C 1
ATOM 3695 O O . ARG A 1 480 ? 54.792 -9.176 -11.467 1.00 67.69 480 ARG A O 1
ATOM 3702 N N . LEU A 1 481 ? 55.755 -11.173 -11.128 1.00 75.12 481 LEU A N 1
ATOM 3703 C CA . LEU A 1 481 ? 56.765 -11.028 -12.176 1.00 75.12 481 LEU A CA 1
ATOM 3704 C C . LEU A 1 481 ? 56.139 -11.048 -13.580 1.00 75.12 481 LEU A C 1
ATOM 3706 O O . LEU A 1 481 ? 56.466 -10.187 -14.388 1.00 75.12 481 LEU A O 1
ATOM 3710 N N . VAL A 1 482 ? 55.206 -11.966 -13.850 1.00 69.69 482 VAL A N 1
ATOM 3711 C CA . VAL A 1 482 ? 54.487 -12.055 -15.135 1.00 69.69 482 VAL A CA 1
ATOM 3712 C C . VAL A 1 482 ? 53.682 -10.783 -15.405 1.00 69.69 482 VAL A C 1
ATOM 3714 O O . VAL A 1 482 ? 53.775 -10.223 -16.493 1.00 69.69 482 VAL A O 1
ATOM 3717 N N . MET A 1 483 ? 52.967 -10.271 -14.400 1.00 65.56 483 MET A N 1
ATOM 3718 C CA . MET A 1 483 ? 52.223 -9.010 -14.509 1.00 65.56 483 MET A CA 1
ATOM 3719 C C . MET A 1 483 ? 53.156 -7.825 -14.803 1.00 65.56 483 MET A C 1
ATOM 3721 O O . MET A 1 483 ? 52.870 -7.016 -15.682 1.00 65.56 483 MET A O 1
ATOM 3725 N N . LYS A 1 484 ? 54.317 -7.752 -14.137 1.00 73.31 484 LYS A N 1
ATOM 3726 C CA . LYS A 1 484 ? 55.323 -6.708 -14.399 1.00 73.31 484 LYS A CA 1
ATOM 3727 C C . LYS A 1 484 ? 55.900 -6.797 -15.806 1.00 73.31 484 LYS A C 1
ATOM 3729 O O . LYS A 1 484 ? 56.029 -5.771 -16.464 1.00 73.31 484 LYS A O 1
ATOM 3734 N N . LEU A 1 485 ? 56.228 -7.999 -16.276 1.00 76.62 485 LEU A N 1
ATOM 3735 C CA . LEU A 1 485 ? 56.744 -8.207 -17.629 1.00 76.62 485 LEU A CA 1
ATOM 3736 C C . LEU A 1 485 ? 55.699 -7.854 -18.696 1.00 76.62 485 LEU A C 1
ATOM 3738 O O . LEU A 1 485 ? 56.056 -7.244 -19.697 1.00 76.62 485 LEU A O 1
ATOM 3742 N N . ALA A 1 486 ? 54.418 -8.157 -18.462 1.00 69.19 486 ALA A N 1
ATOM 3743 C CA . ALA A 1 486 ? 53.330 -7.783 -19.364 1.00 69.19 486 ALA A CA 1
ATOM 3744 C C . ALA A 1 486 ? 53.154 -6.257 -19.463 1.00 69.19 486 ALA A C 1
ATOM 3746 O O . ALA A 1 486 ? 53.024 -5.721 -20.563 1.00 69.19 486 ALA A O 1
ATOM 3747 N N . VAL A 1 487 ? 53.225 -5.545 -18.332 1.00 76.00 487 VAL A N 1
ATOM 3748 C CA . VAL A 1 487 ? 53.174 -4.073 -18.310 1.00 76.00 487 VAL A CA 1
ATOM 3749 C C . VAL A 1 487 ? 54.398 -3.470 -19.004 1.00 76.00 487 VAL A C 1
ATOM 3751 O O . VAL A 1 487 ? 54.250 -2.563 -19.817 1.00 76.00 487 VAL A O 1
ATOM 3754 N N . TRP A 1 488 ? 55.600 -3.997 -18.756 1.00 78.94 488 TRP A N 1
ATOM 3755 C CA . TRP A 1 488 ? 56.815 -3.527 -19.430 1.00 78.94 488 TRP A CA 1
ATOM 3756 C C . TRP A 1 488 ? 56.797 -3.785 -20.938 1.00 78.94 488 TRP A C 1
ATOM 3758 O O . TRP A 1 488 ? 57.183 -2.904 -21.700 1.00 78.94 488 TRP A O 1
ATOM 3768 N N . ALA A 1 489 ? 56.307 -4.943 -21.384 1.00 71.69 489 ALA A N 1
ATOM 3769 C CA . ALA A 1 489 ? 56.145 -5.243 -22.804 1.00 71.69 489 ALA A CA 1
ATOM 3770 C C . ALA A 1 489 ? 55.157 -4.277 -23.479 1.00 71.69 489 ALA A C 1
ATOM 3772 O O . ALA A 1 489 ? 55.430 -3.795 -24.578 1.00 71.69 489 ALA A O 1
ATOM 3773 N N . ALA A 1 490 ? 54.057 -3.931 -22.799 1.00 71.00 490 ALA A N 1
ATOM 3774 C CA . ALA A 1 490 ? 53.112 -2.929 -23.282 1.00 71.00 490 ALA A CA 1
ATOM 3775 C C . ALA A 1 490 ? 53.762 -1.539 -23.384 1.00 71.00 490 ALA A C 1
ATOM 3777 O O . ALA A 1 490 ? 53.649 -0.890 -24.417 1.00 71.00 490 ALA A O 1
ATOM 3778 N N . VAL A 1 491 ? 54.512 -1.106 -22.366 1.00 77.00 491 VAL A N 1
ATOM 3779 C CA . VAL A 1 491 ? 55.225 0.186 -22.380 1.00 77.00 491 VAL A CA 1
ATOM 3780 C C . VAL A 1 491 ? 56.291 0.243 -23.482 1.00 77.00 491 VAL A C 1
ATOM 3782 O O . VAL A 1 491 ? 56.401 1.255 -24.169 1.00 77.00 491 VAL A O 1
ATOM 3785 N N . ILE A 1 492 ? 57.047 -0.837 -23.705 1.00 77.56 492 ILE A N 1
ATOM 3786 C CA . ILE A 1 492 ? 58.047 -0.906 -24.785 1.00 77.56 492 ILE A CA 1
ATOM 3787 C C . ILE A 1 492 ? 57.370 -0.847 -26.159 1.00 77.56 492 ILE A C 1
ATOM 3789 O O . ILE A 1 492 ? 57.850 -0.123 -27.028 1.00 77.56 492 ILE A O 1
ATOM 3793 N N . GLY A 1 493 ? 56.244 -1.545 -26.346 1.00 75.19 493 GLY A N 1
ATOM 3794 C CA . GLY A 1 493 ? 55.448 -1.464 -27.575 1.00 75.19 493 GLY A CA 1
ATOM 3795 C C . GLY A 1 493 ? 54.953 -0.043 -27.857 1.00 75.19 493 GLY A C 1
ATOM 3796 O O . GLY A 1 493 ? 55.069 0.438 -28.979 1.00 75.19 493 GLY A O 1
ATOM 3797 N N . ILE A 1 494 ? 54.512 0.670 -26.816 1.00 66.56 494 ILE A N 1
ATOM 3798 C CA . ILE A 1 494 ? 54.082 2.075 -26.903 1.00 66.56 494 ILE A CA 1
ATOM 3799 C C . ILE A 1 494 ? 55.232 2.992 -27.328 1.00 66.56 494 ILE A C 1
ATOM 3801 O O . ILE A 1 494 ? 55.054 3.859 -28.180 1.00 66.56 494 ILE A O 1
ATOM 3805 N N . ILE A 1 495 ? 56.418 2.811 -26.739 1.00 71.38 495 ILE A N 1
ATOM 3806 C CA . ILE A 1 495 ? 57.601 3.617 -27.067 1.00 71.38 495 ILE A CA 1
ATOM 3807 C C . ILE A 1 495 ? 58.075 3.323 -28.496 1.00 71.38 495 ILE A C 1
ATOM 3809 O O . ILE A 1 495 ? 58.424 4.252 -29.220 1.00 71.38 495 ILE A O 1
ATOM 3813 N N . ALA A 1 496 ? 58.050 2.059 -28.926 1.00 73.94 496 ALA A N 1
ATOM 3814 C CA . ALA A 1 496 ? 58.399 1.673 -30.291 1.00 73.94 496 ALA A CA 1
ATOM 3815 C C . ALA A 1 496 ? 57.439 2.294 -31.323 1.00 73.94 496 ALA A C 1
ATOM 3817 O O . ALA A 1 496 ? 57.901 2.906 -32.285 1.00 73.94 496 ALA A O 1
ATOM 3818 N N . ASP A 1 497 ? 56.126 2.232 -31.081 1.00 67.44 497 ASP A N 1
ATOM 3819 C CA . ASP A 1 497 ? 55.101 2.858 -31.931 1.00 67.44 497 ASP A CA 1
ATOM 3820 C C . ASP A 1 497 ? 55.252 4.391 -31.996 1.00 67.44 497 ASP A C 1
ATOM 3822 O O . ASP A 1 497 ? 55.073 5.003 -33.054 1.00 67.44 497 ASP A O 1
ATOM 3826 N N . ALA A 1 498 ? 55.627 5.025 -30.878 1.00 65.44 498 ALA A N 1
ATOM 3827 C CA . ALA A 1 498 ? 55.870 6.465 -30.815 1.00 65.44 498 ALA A CA 1
ATOM 3828 C C . ALA A 1 498 ? 57.136 6.893 -31.583 1.00 65.44 498 ALA A C 1
ATOM 3830 O O . ALA A 1 498 ? 57.138 7.954 -32.204 1.00 65.44 498 ALA A O 1
ATOM 3831 N N . ILE A 1 499 ? 58.196 6.074 -31.578 1.00 71.00 499 ILE A N 1
ATOM 3832 C CA . ILE A 1 499 ? 59.451 6.344 -32.305 1.00 71.00 499 ILE A CA 1
ATOM 3833 C C . ILE A 1 499 ? 59.277 6.157 -33.820 1.00 71.00 499 ILE A C 1
ATOM 3835 O O . ILE A 1 499 ? 59.898 6.878 -34.597 1.00 71.00 499 ILE A O 1
ATOM 3839 N N . ILE A 1 500 ? 58.424 5.221 -34.248 1.00 77.94 500 ILE A N 1
ATOM 3840 C CA . ILE A 1 500 ? 58.179 4.929 -35.672 1.00 77.94 500 ILE A CA 1
ATOM 3841 C C . ILE A 1 500 ? 57.322 6.024 -36.351 1.00 77.94 500 ILE A C 1
ATOM 3843 O O . ILE A 1 500 ? 57.309 6.123 -37.574 1.00 77.94 500 ILE A O 1
ATOM 3847 N N . GLY A 1 501 ? 56.692 6.919 -35.579 1.00 60.66 501 GLY A N 1
ATOM 3848 C CA . GLY A 1 501 ? 56.155 8.195 -36.076 1.00 60.66 501 GLY A CA 1
ATOM 3849 C C . GLY A 1 501 ? 54.768 8.149 -36.725 1.00 60.66 501 GLY A C 1
ATOM 3850 O O . GLY A 1 501 ? 54.291 9.186 -37.173 1.00 60.66 501 GLY A O 1
ATOM 3851 N N . ASP A 1 502 ? 54.093 6.996 -36.724 1.00 63.50 502 ASP A N 1
ATOM 3852 C CA . ASP A 1 502 ? 52.831 6.783 -37.458 1.00 63.50 502 ASP A CA 1
ATOM 3853 C C . ASP A 1 502 ? 51.626 6.495 -36.540 1.00 63.50 502 ASP A C 1
ATOM 3855 O O . ASP A 1 502 ? 50.644 5.859 -36.926 1.00 63.50 502 ASP A O 1
ATOM 3859 N N . THR A 1 503 ? 51.684 6.936 -35.278 1.00 70.56 503 THR A N 1
ATOM 3860 C CA . THR A 1 503 ? 50.631 6.628 -34.301 1.00 70.56 503 THR A CA 1
ATOM 3861 C C . THR A 1 503 ? 49.452 7.603 -34.432 1.00 70.56 503 THR A C 1
ATOM 3863 O O . THR A 1 503 ? 49.588 8.776 -34.073 1.00 70.56 503 THR A O 1
ATOM 3866 N N . PRO A 1 504 ? 48.261 7.159 -34.882 1.00 74.62 504 PRO A N 1
ATOM 3867 C CA . PRO A 1 504 ? 47.098 8.032 -34.965 1.00 74.62 504 PRO A CA 1
ATOM 3868 C C . PRO A 1 504 ? 46.647 8.501 -33.575 1.00 74.62 504 PRO A C 1
ATOM 3870 O O . PRO A 1 504 ? 46.695 7.758 -32.593 1.00 74.62 504 PRO A O 1
ATOM 3873 N N . TRP A 1 505 ? 46.166 9.743 -33.501 1.00 69.19 505 TRP A N 1
ATOM 3874 C CA . TRP A 1 505 ? 45.896 10.477 -32.255 1.00 69.19 505 TRP A CA 1
ATOM 3875 C C . TRP A 1 505 ? 45.001 9.736 -31.243 1.00 69.19 505 TRP A C 1
ATOM 3877 O O . TRP A 1 505 ? 45.193 9.875 -30.038 1.00 69.19 505 TRP A O 1
ATOM 3887 N N . TYR A 1 506 ? 44.064 8.897 -31.696 1.00 67.81 506 TYR A N 1
ATOM 3888 C CA . TYR A 1 506 ? 43.192 8.122 -30.805 1.00 67.81 506 TYR A CA 1
ATOM 3889 C C . TYR A 1 506 ? 43.949 7.020 -30.041 1.00 67.81 506 TYR A C 1
ATOM 3891 O O . TYR A 1 506 ? 43.598 6.715 -28.901 1.00 67.81 506 TYR A O 1
ATOM 3899 N N . LYS A 1 507 ? 45.024 6.461 -30.616 1.00 68.88 507 LYS A N 1
ATOM 3900 C CA . LYS A 1 507 ? 45.913 5.531 -29.903 1.00 68.88 507 LYS A CA 1
ATOM 3901 C C . LYS A 1 507 ? 46.731 6.267 -28.845 1.00 68.88 507 LYS A C 1
ATOM 3903 O O . LYS A 1 507 ? 46.854 5.769 -27.734 1.00 68.88 507 LYS A O 1
ATOM 3908 N N . ALA A 1 508 ? 47.190 7.487 -29.135 1.00 66.31 508 ALA A N 1
ATOM 3909 C CA . ALA A 1 508 ? 47.869 8.330 -28.148 1.00 66.31 508 ALA A CA 1
ATOM 3910 C C . ALA A 1 508 ? 46.962 8.665 -26.946 1.00 66.31 508 ALA A C 1
ATOM 3912 O O . ALA A 1 508 ? 47.407 8.603 -25.801 1.00 66.31 508 ALA A O 1
ATOM 3913 N N . VAL A 1 509 ? 45.672 8.931 -27.182 1.00 68.56 509 VAL A N 1
ATOM 3914 C CA . VAL A 1 509 ? 44.680 9.147 -26.110 1.00 68.56 509 VAL A CA 1
ATOM 3915 C C . VAL A 1 509 ? 44.459 7.878 -25.279 1.00 68.56 509 VAL A C 1
ATOM 3917 O O . VAL A 1 509 ? 44.459 7.947 -24.050 1.00 68.56 509 VAL A O 1
ATOM 3920 N N . ALA A 1 510 ? 44.336 6.711 -25.920 1.00 68.88 510 ALA A N 1
ATOM 3921 C CA . ALA A 1 510 ? 44.229 5.432 -25.214 1.00 68.88 510 ALA A CA 1
ATOM 3922 C C . ALA A 1 510 ? 45.485 5.124 -24.374 1.00 68.88 510 ALA A C 1
ATOM 3924 O O . ALA A 1 510 ? 45.379 4.607 -23.258 1.00 68.88 510 ALA A O 1
ATOM 3925 N N . TYR A 1 511 ? 46.669 5.501 -24.862 1.00 70.00 511 TYR A N 1
ATOM 3926 C CA . TYR A 1 511 ? 47.924 5.355 -24.126 1.00 70.00 511 TYR A CA 1
ATOM 3927 C C . TYR A 1 511 ? 48.003 6.278 -22.909 1.00 70.00 511 TYR A C 1
ATOM 3929 O O . TYR A 1 511 ? 48.355 5.814 -21.825 1.00 70.00 511 TYR A O 1
ATOM 3937 N N . ILE A 1 512 ? 47.591 7.541 -23.037 1.00 71.56 512 ILE A N 1
ATOM 3938 C CA . ILE A 1 512 ? 47.516 8.471 -21.900 1.00 71.56 512 ILE A CA 1
ATOM 3939 C C . ILE A 1 512 ? 46.525 7.954 -20.848 1.00 71.56 512 ILE A C 1
ATOM 3941 O O . ILE A 1 512 ? 46.855 7.929 -19.664 1.00 71.56 512 ILE A O 1
ATOM 3945 N N . ALA A 1 513 ? 45.353 7.467 -21.264 1.00 69.31 513 ALA A N 1
ATOM 3946 C CA . ALA A 1 513 ? 44.369 6.885 -20.350 1.00 69.31 513 ALA A CA 1
ATOM 3947 C C . ALA A 1 513 ? 44.921 5.653 -19.608 1.00 69.31 513 ALA A C 1
ATOM 3949 O O . ALA A 1 513 ? 44.735 5.516 -18.401 1.00 69.31 513 ALA A O 1
ATOM 3950 N N . THR A 1 514 ? 45.663 4.790 -20.306 1.00 71.94 514 THR A N 1
ATOM 3951 C CA . THR A 1 514 ? 46.272 3.589 -19.715 1.00 71.94 514 THR A CA 1
ATOM 3952 C C . THR A 1 514 ? 47.361 3.947 -18.698 1.00 71.94 514 THR A C 1
ATOM 3954 O O . THR A 1 514 ? 47.388 3.390 -17.602 1.00 71.94 514 THR A O 1
ATOM 3957 N N . ILE A 1 515 ? 48.217 4.928 -19.005 1.00 74.00 515 ILE A N 1
ATOM 3958 C CA . ILE A 1 515 ? 49.243 5.432 -18.076 1.00 74.00 515 ILE A CA 1
ATOM 3959 C C . ILE A 1 515 ? 48.589 6.049 -16.832 1.00 74.00 515 ILE A C 1
ATOM 3961 O O . ILE A 1 515 ? 49.008 5.755 -15.712 1.00 74.00 515 ILE A O 1
ATOM 3965 N N . LEU A 1 516 ? 47.528 6.842 -17.005 1.00 68.94 516 LEU A N 1
ATOM 3966 C CA . LEU A 1 516 ? 46.807 7.479 -15.899 1.00 68.94 516 LEU A CA 1
ATOM 3967 C C . LEU A 1 516 ? 46.087 6.482 -14.981 1.00 68.94 516 LEU A C 1
ATOM 3969 O O . LEU A 1 516 ? 45.866 6.803 -13.818 1.00 68.94 516 LEU A O 1
ATOM 3973 N N . ILE A 1 517 ? 45.748 5.285 -15.465 1.00 70.00 517 ILE A N 1
ATOM 3974 C CA . ILE A 1 517 ? 45.137 4.224 -14.647 1.00 70.00 517 ILE A CA 1
ATOM 3975 C C . ILE A 1 517 ? 46.209 3.373 -13.955 1.00 70.00 517 ILE A C 1
ATOM 3977 O O . ILE A 1 517 ? 46.072 3.043 -12.778 1.00 70.00 517 ILE A O 1
ATOM 3981 N N . ILE A 1 518 ? 47.287 3.022 -14.659 1.00 72.56 518 ILE A N 1
ATOM 3982 C CA . ILE A 1 518 ? 48.293 2.079 -14.151 1.00 72.56 518 ILE A CA 1
ATOM 3983 C C . ILE A 1 518 ? 49.261 2.747 -13.163 1.00 72.56 518 ILE A C 1
ATOM 3985 O O . ILE A 1 518 ? 49.635 2.132 -12.164 1.00 72.56 518 ILE A O 1
ATOM 3989 N N . VAL A 1 519 ? 49.656 4.003 -13.396 1.00 72.25 519 VAL A N 1
ATOM 3990 C CA . VAL A 1 519 ? 50.627 4.701 -12.534 1.00 72.25 519 VAL A CA 1
ATOM 3991 C C . VAL A 1 519 ? 50.122 4.866 -11.092 1.00 72.25 519 VAL A C 1
ATOM 3993 O O . VAL A 1 519 ? 50.886 4.544 -10.183 1.00 72.25 519 VAL A O 1
ATOM 3996 N N . PRO A 1 520 ? 48.861 5.262 -10.822 1.00 70.44 520 PRO A N 1
ATOM 3997 C CA . PRO A 1 520 ? 48.341 5.313 -9.455 1.00 70.44 520 PRO A CA 1
ATOM 3998 C C . PRO A 1 520 ? 48.357 3.958 -8.740 1.00 70.44 520 PRO A C 1
ATOM 4000 O O . PRO A 1 520 ? 48.670 3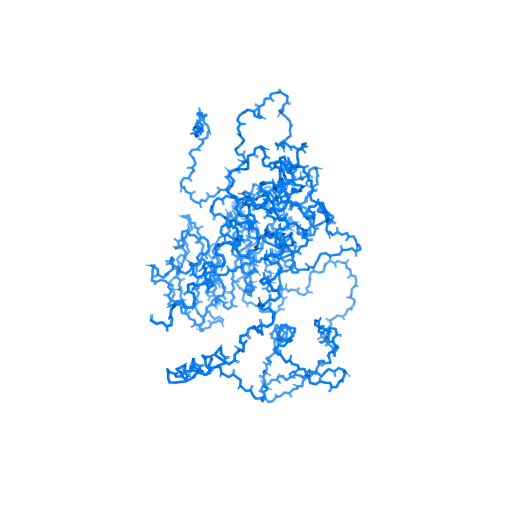.904 -7.554 1.00 70.44 520 PRO A O 1
ATOM 4003 N N . PHE A 1 521 ? 48.089 2.858 -9.454 1.00 64.06 521 PHE A N 1
ATOM 4004 C CA . PHE A 1 521 ? 48.167 1.506 -8.890 1.00 64.06 521 PHE A CA 1
ATOM 4005 C C . PHE A 1 521 ? 49.601 1.121 -8.506 1.00 64.06 521 PHE A C 1
ATOM 4007 O O . PHE A 1 521 ? 49.819 0.570 -7.429 1.00 64.06 521 PHE A O 1
ATOM 4014 N N . LEU A 1 522 ? 50.587 1.465 -9.341 1.00 65.31 522 LEU A N 1
ATOM 4015 C CA . LEU A 1 522 ? 52.001 1.232 -9.032 1.00 65.31 522 LEU A CA 1
ATOM 4016 C C . LEU A 1 522 ? 52.497 2.113 -7.874 1.00 65.31 522 LEU A C 1
ATOM 4018 O O . LEU A 1 522 ? 53.289 1.651 -7.055 1.00 65.31 522 LEU A O 1
ATOM 4022 N N . VAL A 1 523 ? 52.015 3.357 -7.770 1.00 67.12 523 VAL A N 1
ATOM 4023 C CA . VAL A 1 523 ? 52.342 4.270 -6.659 1.00 67.12 523 VAL A CA 1
ATOM 4024 C C . VAL A 1 523 ? 51.753 3.769 -5.337 1.00 67.12 523 VAL A C 1
ATOM 4026 O O . VAL A 1 523 ? 52.457 3.773 -4.330 1.00 67.12 523 VAL A O 1
ATOM 4029 N N . LEU A 1 524 ? 50.513 3.273 -5.338 1.00 61.56 524 LEU A N 1
ATOM 4030 C CA . LEU A 1 524 ? 49.883 2.677 -4.154 1.00 61.56 524 LEU A CA 1
ATOM 4031 C C . LEU A 1 524 ? 50.616 1.406 -3.689 1.00 61.56 524 LEU A C 1
ATOM 4033 O O . LEU A 1 524 ? 50.846 1.235 -2.494 1.00 61.56 524 LEU A O 1
ATOM 4037 N N . GLU A 1 525 ? 51.065 0.555 -4.618 1.00 62.16 525 GLU A N 1
ATOM 4038 C CA . GLU A 1 525 ? 51.838 -0.655 -4.287 1.00 62.16 525 GLU A CA 1
ATOM 4039 C C . GLU A 1 525 ? 53.251 -0.324 -3.756 1.00 62.16 525 GLU A C 1
ATOM 4041 O O . GLU A 1 525 ? 53.801 -1.049 -2.923 1.00 62.16 525 GLU A O 1
ATOM 4046 N N . MET A 1 526 ? 53.857 0.784 -4.204 1.00 58.69 526 MET A N 1
ATOM 4047 C CA . MET A 1 526 ? 55.127 1.274 -3.650 1.00 58.69 526 MET A CA 1
ATOM 4048 C C . MET A 1 526 ? 54.951 1.877 -2.250 1.00 58.69 526 MET A C 1
ATOM 4050 O O . MET A 1 526 ? 55.790 1.635 -1.385 1.00 58.69 526 MET A O 1
ATOM 4054 N N . GLN A 1 527 ? 53.843 2.577 -1.992 1.00 52.12 527 GLN A N 1
ATOM 4055 C CA . GLN A 1 527 ? 53.523 3.115 -0.664 1.00 52.12 527 GLN A CA 1
ATOM 4056 C C . GLN A 1 527 ? 53.266 2.013 0.379 1.00 52.12 527 GLN A C 1
ATOM 4058 O O . GLN A 1 527 ? 53.652 2.171 1.536 1.00 52.12 527 GLN A O 1
ATOM 4063 N N . GLU A 1 528 ? 52.712 0.863 -0.020 1.00 53.62 528 GLU A N 1
ATOM 4064 C CA . GLU A 1 528 ? 52.577 -0.308 0.864 1.00 53.62 528 GLU A CA 1
ATOM 4065 C C . GLU A 1 528 ? 53.922 -0.935 1.269 1.00 53.62 528 GLU A C 1
ATOM 4067 O O . GLU A 1 528 ? 54.011 -1.573 2.318 1.00 53.62 528 GLU A O 1
ATOM 4072 N N . LYS A 1 529 ? 54.983 -0.760 0.471 1.00 52.31 529 LYS A N 1
ATOM 4073 C CA . LYS A 1 529 ? 56.314 -1.300 0.791 1.00 52.31 529 LYS A CA 1
ATOM 4074 C C . LYS A 1 529 ? 57.128 -0.429 1.742 1.00 52.31 529 LYS A C 1
ATOM 4076 O O . LYS A 1 529 ? 57.951 -0.981 2.471 1.00 52.31 529 LYS A O 1
ATOM 4081 N N . ASP A 1 530 ? 56.880 0.877 1.763 1.00 47.78 530 ASP A N 1
ATOM 4082 C CA . ASP A 1 530 ? 57.617 1.813 2.618 1.00 47.78 530 ASP A CA 1
ATOM 4083 C C . ASP A 1 530 ? 56.940 2.051 3.980 1.00 47.78 530 ASP A C 1
ATOM 4085 O O . ASP A 1 530 ? 57.587 2.532 4.903 1.00 47.78 530 ASP A O 1
ATOM 4089 N N . GLY A 1 531 ? 55.694 1.601 4.180 1.00 45.91 531 GLY A N 1
ATOM 4090 C CA . GLY A 1 531 ? 55.011 1.607 5.488 1.00 45.91 531 GLY A CA 1
ATOM 4091 C C . GLY A 1 531 ? 55.562 0.611 6.525 1.00 45.91 531 GLY A C 1
ATOM 4092 O O . GLY A 1 531 ? 54.935 0.381 7.558 1.00 45.91 531 GLY A O 1
ATOM 4093 N N . GLY A 1 532 ? 56.709 -0.010 6.238 1.00 49.69 532 GLY A N 1
ATOM 4094 C CA . GLY A 1 532 ? 57.405 -0.981 7.082 1.00 49.69 532 GLY A CA 1
ATOM 4095 C C . GLY A 1 532 ? 58.778 -0.521 7.581 1.00 49.69 532 GLY A C 1
ATOM 4096 O O . GLY A 1 532 ? 59.599 -1.382 7.909 1.00 49.69 532 GLY A O 1
ATOM 4097 N N . LYS A 1 533 ? 59.043 0.792 7.622 1.00 37.06 533 LYS A N 1
ATOM 4098 C CA . LYS A 1 533 ? 60.101 1.411 8.433 1.00 37.06 533 LYS A CA 1
ATOM 4099 C C . LYS A 1 533 ? 59.647 2.729 9.036 1.00 37.06 533 LYS A C 1
ATOM 4101 O O . LYS A 1 533 ? 59.092 3.552 8.281 1.00 37.06 533 LYS A O 1
#

Radius of gyration: 29.69 Å; Cα contacts (8 Å, |Δi|>4): 746; chains: 1; bounding box: 90×74×66 Å